Protein AF-0000000080636256 (afdb_homodimer)

Radius of gyration: 32.27 Å; Cα contacts (8 Å, |Δi|>4): 2102; chains: 2; bounding box: 51×100×64 Å

Solvent-accessible surface area (backbone atoms only — not comparable to full-atom values): 34867 Å² total; per-residue (Å²): 109,47,42,57,82,60,62,64,31,60,76,83,43,50,61,28,22,35,32,43,35,50,64,22,36,46,63,48,63,67,38,37,31,39,35,39,32,21,59,38,77,46,31,34,27,52,49,43,32,36,43,41,37,34,42,74,56,47,24,46,37,32,40,36,34,34,69,84,24,44,86,86,30,59,36,57,58,38,58,57,27,24,55,68,52,60,39,48,30,39,37,40,35,17,67,52,29,75,34,40,38,65,61,20,65,76,54,54,43,75,46,97,90,41,76,25,47,29,66,65,54,32,38,21,68,52,69,34,57,13,14,32,37,41,24,49,53,49,43,56,68,55,44,63,50,38,42,53,64,65,51,66,59,44,30,52,53,36,50,53,54,37,55,63,54,41,74,16,40,32,39,40,38,31,31,87,76,55,21,43,32,35,31,28,29,56,91,42,71,57,43,76,31,33,42,71,19,63,44,57,43,31,54,44,42,60,46,35,21,30,31,32,33,41,44,38,85,49,43,27,40,38,28,43,25,34,53,34,40,31,43,40,76,82,57,62,39,72,42,90,42,47,29,36,35,33,31,54,61,15,26,59,77,46,66,41,51,88,28,71,50,21,58,48,42,49,49,28,37,47,47,28,22,50,48,26,43,49,32,27,74,71,63,76,33,60,89,76,44,16,62,51,16,23,57,17,19,34,18,54,9,32,43,33,36,13,56,18,82,59,37,52,83,74,70,41,69,63,41,34,55,14,14,46,30,28,31,29,40,22,36,5,27,34,84,80,66,82,38,54,30,83,35,67,33,46,29,22,29,57,31,28,26,34,32,36,22,44,88,90,44,76,43,66,48,23,54,62,29,39,76,48,131,109,47,41,57,82,60,60,64,32,60,77,80,42,49,61,28,22,35,32,42,38,50,64,22,37,46,63,49,62,66,37,38,31,40,35,39,32,21,60,38,78,46,32,34,27,52,50,42,32,37,42,42,36,33,42,73,55,46,23,48,36,34,41,36,34,33,69,84,23,44,87,85,32,61,36,56,59,38,58,57,27,25,54,69,52,60,40,46,29,39,37,40,35,18,69,53,30,76,34,41,39,65,61,19,67,76,55,53,42,73,45,96,89,42,76,24,48,29,66,66,54,30,40,21,68,52,67,34,58,15,14,33,38,42,24,49,54,51,43,58,69,56,44,62,51,36,43,54,62,65,52,68,60,44,29,51,53,37,51,54,52,37,58,62,52,42,76,15,40,33,38,40,38,33,30,88,77,56,21,45,34,35,32,29,30,55,91,40,74,56,44,77,31,34,44,71,17,62,44,58,43,30,54,44,43,58,46,34,20,30,30,32,34,42,42,37,86,49,42,26,40,38,28,43,26,34,54,36,42,32,44,40,77,85,58,61,39,71,41,90,42,48,28,35,35,32,30,53,61,15,25,58,77,47,67,41,51,88,28,70,50,22,58,48,41,50,49,27,37,49,48,26,22,52,48,26,43,49,33,27,74,72,62,75,33,59,90,76,43,15,62,52,17,22,58,18,19,33,18,55,10,32,42,31,36,14,54,19,82,60,36,51,82,75,72,42,68,64,40,36,54,15,14,45,30,27,32,30,40,22,36,5,27,35,83,80,66,83,38,55,32,82,35,67,32,46,30,21,30,57,31,29,27,35,30,35,24,43,89,91,44,76,43,67,50,23,54,62,28,37,72,47,129

Nearest PDB structures (foldseek):
  7cup-assembly1_F  TM=7.699E-01  e=9.651E-21  Pseudomonas putida KT2440
  3jvd-assembly1_B  TM=5.764E-01  e=3.233E-03  Corynebacterium glutamicum
  4n03-assembly1_A  TM=6.615E-01  e=2.156E-02  Thermomonospora curvata DSM 43183
  4jb2-assembly1_A  TM=5.761E-01  e=9.235E-02  Rhodopseudomonas palustris CGA009
  7jfn-assembly1_A  TM=5.272E-01  e=1.632E-01  Brucella ovis ATCC 25840

Sequence (746 aa):
MRFLAMGIHDERLVRPARAVVQESLGVKAGERVLIVTNPGAEIFRIACAVYDAAAELGARPVLVVQPRKTSLDYAEDAVIEALASEPEVFCSLSEEKLGKDRRGLSRPYVWEGKEYDHIHGFLREGKKVMRSFWSPSLTLDTFLRTVDIDYETLASVCRKVKARLEGAVEVHVTSPSGTDLRFSVEGRTPFLDDGLFREPGEGGNLPAGEVFVSPVVGSAEGVVSFDGSIALADGIAIPSTPVRVTFEEGYVVSVEGEDEAAELLSASLEAGKKQALDFEQEGLLPRGQGQVYARNARHLGEFGIGLNEKARIVGNMLEDEKVYGTCHFAIGSNYDEDAKALIHLDALVKNPTIRVRRDSSWEVLMEEGTLVGMRFLAMGIHDERLVRPARAVVQESLGVKAGERVLIVTNPGAEIFRIACAVYDAAAELGARPVLVVQPRKTSLDYAEDAVIEALASEPEVFCSLSEEKLGKDRRGLSRPYVWEGKEYDHIHGFLREGKKVMRSFWSPSLTLDTFLRTVDIDYETLASVCRKVKARLEGAVEVHVTSPSGTDLRFSVEGRTPFLDDGLFREPGEGGNLPAGEVFVSPVVGSAEGVVSFDGSIALADGIAIPSTPVRVTFEEGYVVSVEGEDEAAELLSASLEAGKKQALDFEQEGLLPRGQGQVYARNARHLGEFGIGLNEKARIVGNMLEDEKVYGTCHFAIGSNYDEDAKALIHLDALVKNPTIRVRRDSSWEVLMEEGTLVG

Structure (mmCIF, N/CA/C/O backbone):
data_AF-0000000080636256-model_v1
#
loop_
_entity.id
_entity.type
_entity.pdbx_description
1 polymer 'Leucyl aminopeptidase'
#
loop_
_atom_site.group_PDB
_atom_site.id
_atom_site.type_symbol
_atom_site.label_atom_id
_atom_site.label_alt_id
_atom_site.label_comp_id
_atom_site.label_asym_id
_atom_site.label_entity_id
_atom_site.label_seq_id
_atom_site.pdbx_PDB_ins_code
_atom_site.Cartn_x
_atom_site.Cartn_y
_atom_site.Cartn_z
_atom_site.occupancy
_atom_site.B_iso_or_equiv
_atom_site.auth_seq_id
_atom_site.auth_comp_id
_atom_site.auth_asym_id
_atom_site.auth_atom_id
_atom_site.pdbx_PDB_model_num
ATOM 1 N N . MET A 1 1 ? 13.32 -1.689 -9.805 1 82.56 1 MET A N 1
ATOM 2 C CA . MET A 1 1 ? 13.008 -0.536 -10.648 1 82.56 1 MET A CA 1
ATOM 3 C C . MET A 1 1 ? 12.492 0.627 -9.805 1 82.56 1 MET A C 1
ATOM 5 O O . MET A 1 1 ? 12.086 0.436 -8.656 1 82.56 1 MET A O 1
ATOM 9 N N . ARG A 1 2 ? 12.781 1.853 -10.383 1 92 2 ARG A N 1
ATOM 10 C CA . ARG A 1 2 ? 12.32 3.074 -9.727 1 92 2 ARG A CA 1
ATOM 11 C C . ARG A 1 2 ? 11.164 3.703 -10.5 1 92 2 ARG A C 1
ATOM 13 O O . ARG A 1 2 ? 11.031 3.498 -11.711 1 92 2 ARG A O 1
ATOM 20 N N . PHE A 1 3 ? 10.328 4.367 -9.758 1 97.75 3 PHE A N 1
ATOM 21 C CA . PHE A 1 3 ? 9.188 5.043 -10.375 1 97.75 3 PHE A CA 1
ATOM 22 C C . PHE A 1 3 ? 9.664 6.086 -11.375 1 97.75 3 PHE A C 1
ATOM 24 O O . PHE A 1 3 ? 9 6.328 -12.391 1 97.75 3 PHE A O 1
ATOM 31 N N . LEU A 1 4 ? 10.797 6.688 -11.055 1 96.81 4 LEU A N 1
ATOM 32 C CA . LEU A 1 4 ? 11.383 7.648 -11.984 1 96.81 4 LEU A CA 1
ATOM 33 C C . LEU A 1 4 ? 11.633 7.004 -13.344 1 96.81 4 LEU A C 1
ATOM 35 O O . LEU A 1 4 ? 11.289 7.578 -14.375 1 96.81 4 LEU A O 1
ATOM 39 N N . ALA A 1 5 ? 12.234 5.832 -13.328 1 95.81 5 ALA A N 1
ATOM 40 C CA . ALA A 1 5 ? 12.57 5.109 -14.547 1 95.81 5 ALA A CA 1
ATOM 41 C C . ALA A 1 5 ? 11.305 4.691 -15.297 1 95.81 5 ALA A C 1
ATOM 43 O O . ALA A 1 5 ? 11.328 4.527 -16.516 1 95.81 5 ALA A O 1
ATOM 44 N N . MET A 1 6 ? 10.25 4.582 -14.609 1 95.31 6 MET A N 1
ATOM 45 C CA . MET A 1 6 ? 8.977 4.16 -15.195 1 95.31 6 MET A CA 1
ATOM 46 C C . MET A 1 6 ? 8.203 5.359 -15.727 1 95.31 6 MET A C 1
ATOM 48 O O . MET A 1 6 ? 7.148 5.199 -16.344 1 95.31 6 MET A O 1
ATOM 52 N N . GLY A 1 7 ? 8.688 6.543 -15.438 1 95 7 GLY A N 1
ATOM 53 C CA . GLY A 1 7 ? 8.062 7.762 -15.914 1 95 7 GLY A CA 1
ATOM 54 C C . GLY A 1 7 ? 6.867 8.188 -15.078 1 95 7 GLY A C 1
ATOM 55 O O . GLY A 1 7 ? 6.035 8.977 -15.531 1 95 7 GLY A O 1
ATOM 56 N N . ILE A 1 8 ? 6.75 7.598 -13.93 1 96 8 ILE A N 1
ATOM 57 C CA . ILE A 1 8 ? 5.621 7.93 -13.062 1 96 8 ILE A CA 1
ATOM 58 C C . ILE A 1 8 ? 5.828 9.312 -12.453 1 96 8 ILE A C 1
ATOM 60 O O . ILE A 1 8 ? 4.887 10.102 -12.359 1 96 8 ILE A O 1
ATOM 64 N N . HIS A 1 9 ? 7.016 9.594 -11.984 1 95.88 9 HIS A N 1
ATOM 65 C CA . HIS A 1 9 ? 7.406 10.961 -11.656 1 95.88 9 HIS A CA 1
ATOM 66 C C . HIS A 1 9 ? 8.617 11.398 -12.477 1 95.88 9 HIS A C 1
ATOM 68 O O . HIS A 1 9 ? 9.102 10.641 -13.32 1 95.88 9 HIS A O 1
ATOM 74 N N . ASP A 1 10 ? 9.016 12.695 -12.25 1 95.62 10 ASP A N 1
ATOM 75 C CA . ASP A 1 10 ? 10.062 13.195 -13.133 1 95.62 10 ASP A CA 1
ATOM 76 C C . ASP A 1 10 ? 11.227 13.781 -12.344 1 95.62 10 ASP A C 1
ATOM 78 O O . ASP A 1 10 ? 11.234 13.727 -11.109 1 95.62 10 ASP A O 1
ATOM 82 N N . GLU A 1 11 ? 12.227 14.211 -13.062 1 97.81 11 GLU A N 1
ATOM 83 C CA . GLU A 1 11 ? 13.516 14.609 -12.492 1 97.81 11 GLU A CA 1
ATOM 84 C C . GLU A 1 11 ? 13.359 15.797 -11.547 1 97.81 11 GLU A C 1
ATOM 86 O O . GLU A 1 11 ? 14.141 15.961 -10.617 1 97.81 11 GLU A O 1
ATOM 91 N N . ARG A 1 12 ? 12.422 16.672 -11.727 1 98.06 12 ARG A N 1
ATOM 92 C CA . ARG A 1 12 ? 12.211 17.859 -10.898 1 98.06 12 ARG A CA 1
ATOM 93 C C . ARG A 1 12 ? 11.945 17.484 -9.445 1 98.06 12 ARG A C 1
ATOM 95 O O . ARG A 1 12 ? 12.227 18.25 -8.531 1 98.06 12 ARG A O 1
ATOM 102 N N . LEU A 1 13 ? 11.461 16.219 -9.188 1 98.56 13 LEU A N 1
ATOM 103 C CA . LEU A 1 13 ? 11.031 15.805 -7.855 1 98.56 13 LEU A CA 1
ATOM 104 C C . LEU A 1 13 ? 12.164 15.117 -7.105 1 98.56 13 LEU A C 1
ATOM 106 O O . LEU A 1 13 ? 12.062 14.875 -5.902 1 98.56 13 LEU A O 1
ATOM 110 N N . VAL A 1 14 ? 13.242 14.812 -7.789 1 98.25 14 VAL A N 1
ATOM 111 C CA . VAL A 1 14 ? 14.312 14.008 -7.211 1 98.25 14 VAL A CA 1
ATOM 112 C C . VAL A 1 14 ? 14.953 14.75 -6.043 1 98.25 14 VAL A C 1
ATOM 114 O O . VAL A 1 14 ? 15.047 14.219 -4.934 1 98.25 14 VAL A O 1
ATOM 117 N N . ARG A 1 15 ? 15.328 15.969 -6.227 1 97.88 15 ARG A N 1
ATOM 118 C CA . ARG A 1 15 ? 16.031 16.719 -5.199 1 97.88 15 ARG A CA 1
ATOM 119 C C . ARG A 1 15 ? 15.125 17.031 -4.02 1 97.88 15 ARG A C 1
ATOM 121 O O . ARG A 1 15 ? 15.508 16.844 -2.861 1 97.88 15 ARG A O 1
ATOM 128 N N . PRO A 1 16 ? 13.898 17.547 -4.258 1 98.31 16 PRO A N 1
ATOM 129 C CA . PRO A 1 16 ? 13.008 17.797 -3.119 1 98.31 16 PRO A CA 1
ATOM 130 C C . PRO A 1 16 ? 12.703 16.531 -2.318 1 98.31 16 PRO A C 1
ATOM 132 O O . PRO A 1 16 ? 12.656 16.578 -1.086 1 98.31 16 PRO A O 1
ATOM 135 N N . ALA A 1 17 ? 12.484 15.43 -2.979 1 98.69 17 ALA A N 1
ATOM 136 C CA . ALA A 1 17 ? 12.211 14.18 -2.283 1 98.69 17 ALA A CA 1
ATOM 137 C C . ALA A 1 17 ? 13.406 13.742 -1.44 1 98.69 17 ALA A C 1
ATOM 139 O O . ALA A 1 17 ? 13.242 13.25 -0.322 1 98.69 17 ALA A O 1
ATOM 140 N N . ARG A 1 18 ? 14.547 13.938 -2.004 1 98.12 18 ARG A N 1
ATOM 141 C CA . ARG A 1 18 ? 15.766 13.609 -1.263 1 98.12 18 ARG A CA 1
ATOM 142 C C . ARG A 1 18 ? 15.898 14.492 -0.025 1 98.12 18 ARG A C 1
ATOM 144 O O . ARG A 1 18 ? 16.312 14.023 1.035 1 98.12 18 ARG A O 1
ATOM 151 N N . ALA A 1 19 ? 15.594 15.766 -0.184 1 98 19 ALA A N 1
ATOM 152 C CA . ALA A 1 19 ? 15.641 16.688 0.948 1 98 19 ALA A CA 1
ATOM 153 C C . ALA A 1 19 ? 14.703 16.234 2.062 1 98 19 ALA A C 1
ATOM 155 O O . ALA A 1 19 ? 15.062 16.281 3.242 1 98 19 ALA A O 1
ATOM 156 N N . VAL A 1 20 ? 13.531 15.789 1.73 1 98.12 20 VAL A N 1
ATOM 157 C CA . VAL A 1 20 ? 12.539 15.32 2.699 1 98.12 20 VAL A CA 1
ATOM 158 C C . VAL A 1 20 ? 13.078 14.094 3.436 1 98.12 20 VAL A C 1
ATOM 160 O O . VAL A 1 20 ? 13.094 14.062 4.668 1 98.12 20 VAL A O 1
ATOM 163 N N . VAL A 1 21 ? 13.578 13.133 2.68 1 98.5 21 VAL A N 1
ATOM 164 C CA . VAL A 1 21 ? 13.922 11.82 3.227 1 98.5 21 VAL A CA 1
ATOM 165 C C . VAL A 1 21 ? 15.242 11.914 3.99 1 98.5 21 VAL A C 1
ATOM 167 O O . VAL A 1 21 ? 15.367 11.359 5.086 1 98.5 21 VAL A O 1
ATOM 170 N N . GLN A 1 22 ? 16.156 12.625 3.494 1 97.62 22 GLN A N 1
ATOM 171 C CA . GLN A 1 22 ? 17.5 12.656 4.07 1 97.62 22 GLN A CA 1
ATOM 172 C C . GLN A 1 22 ? 17.641 13.773 5.105 1 97.62 22 GLN A C 1
ATOM 174 O O . GLN A 1 22 ? 18.219 13.57 6.176 1 97.62 22 GLN A O 1
ATOM 179 N N . GLU A 1 23 ? 17.156 14.914 4.773 1 97.56 23 GLU A N 1
ATOM 180 C CA . GLU A 1 23 ? 17.406 16.078 5.613 1 97.56 23 GLU A CA 1
ATOM 181 C C . GLU A 1 23 ? 16.312 16.266 6.648 1 97.56 23 GLU A C 1
ATOM 183 O O . GLU A 1 23 ? 16.594 16.453 7.836 1 97.56 23 GLU A O 1
ATOM 188 N N . SER A 1 24 ? 15.109 16.25 6.281 1 98.5 24 SER A N 1
ATOM 189 C CA . SER A 1 24 ? 14.008 16.484 7.215 1 98.5 24 SER A CA 1
ATOM 190 C C . SER A 1 24 ? 13.797 15.258 8.109 1 98.5 24 SER A C 1
ATOM 192 O O . SER A 1 24 ? 13.828 15.375 9.336 1 98.5 24 SER A O 1
ATOM 194 N N . LEU A 1 25 ? 13.711 14.07 7.461 1 98.62 25 LEU A N 1
ATOM 195 C CA . LEU A 1 25 ? 13.328 12.867 8.203 1 98.62 25 LEU A CA 1
ATOM 196 C C . LEU A 1 25 ? 14.555 12.125 8.703 1 98.62 25 LEU A C 1
ATOM 198 O O . LEU A 1 25 ? 14.453 11.281 9.594 1 98.62 25 LEU A O 1
ATOM 202 N N . GLY A 1 26 ? 15.75 12.375 8.102 1 98.62 26 GLY A N 1
ATOM 203 C CA . GLY A 1 26 ? 16.969 11.703 8.516 1 98.62 26 GLY A CA 1
ATOM 204 C C . GLY A 1 26 ? 16.891 10.195 8.367 1 98.62 26 GLY A C 1
ATOM 205 O O . GLY A 1 26 ? 17.359 9.453 9.234 1 98.62 26 GLY A O 1
ATOM 206 N N . VAL A 1 27 ? 16.344 9.75 7.328 1 98.75 27 VAL A N 1
ATOM 207 C CA . VAL A 1 27 ? 16.141 8.32 7.102 1 98.75 27 VAL A CA 1
ATOM 208 C C . VAL A 1 27 ? 17.5 7.629 6.961 1 98.75 27 VAL A C 1
ATOM 210 O O . VAL A 1 27 ? 18.406 8.156 6.312 1 98.75 27 VAL A O 1
ATOM 213 N N . LYS A 1 28 ? 17.594 6.473 7.547 1 98.38 28 LYS A N 1
ATOM 214 C CA . LYS A 1 28 ? 18.797 5.664 7.484 1 98.38 28 LYS A CA 1
ATOM 215 C C . LYS A 1 28 ? 18.562 4.367 6.715 1 98.38 28 LYS A C 1
ATOM 217 O O . LYS A 1 28 ? 17.422 3.922 6.582 1 98.38 28 LYS A O 1
ATOM 222 N N . ALA A 1 29 ? 19.703 3.805 6.223 1 98.25 29 ALA A N 1
ATOM 223 C CA . ALA A 1 29 ? 19.625 2.51 5.551 1 98.25 29 ALA A CA 1
ATOM 224 C C . ALA A 1 29 ? 18.984 1.46 6.457 1 98.25 29 ALA A C 1
ATOM 226 O O . ALA A 1 29 ? 19.281 1.413 7.656 1 98.25 29 ALA A O 1
ATOM 227 N N . GLY A 1 30 ? 18.062 0.703 5.887 1 98.19 30 GLY A N 1
ATOM 228 C CA . GLY A 1 30 ? 17.453 -0.399 6.613 1 98.19 30 GLY A CA 1
ATOM 229 C C . GLY A 1 30 ? 16.172 -0.01 7.316 1 98.19 30 GLY A C 1
ATOM 230 O O . GLY A 1 30 ? 15.391 -0.876 7.707 1 98.19 30 GLY A O 1
ATOM 231 N N . GLU A 1 31 ? 15.922 1.314 7.492 1 98.69 31 GLU A N 1
ATOM 232 C CA . GLU A 1 31 ? 14.711 1.74 8.188 1 98.69 31 GLU A CA 1
ATOM 233 C C . GLU A 1 31 ? 13.469 1.483 7.328 1 98.69 31 GLU A C 1
ATOM 235 O O . GLU A 1 31 ? 13.516 1.625 6.105 1 98.69 31 GLU A O 1
ATOM 240 N N . ARG A 1 32 ? 12.492 1.029 8.047 1 98.75 32 ARG A N 1
ATOM 241 C CA . ARG A 1 32 ? 11.195 0.869 7.406 1 98.75 32 ARG A CA 1
ATOM 242 C C . ARG A 1 32 ? 10.492 2.213 7.242 1 98.75 32 ARG A C 1
ATOM 244 O O . ARG A 1 32 ? 10.281 2.93 8.227 1 98.75 32 ARG A O 1
ATOM 251 N N . VAL A 1 33 ? 10.117 2.568 5.977 1 98.94 33 VAL A N 1
ATOM 252 C CA . VAL A 1 33 ? 9.438 3.818 5.645 1 98.94 33 VAL A CA 1
ATOM 253 C C . VAL A 1 33 ? 8.055 3.521 5.066 1 98.94 33 VAL A C 1
ATOM 255 O O . VAL A 1 33 ? 7.941 2.922 3.994 1 98.94 33 VAL A O 1
ATOM 258 N N . LEU A 1 34 ? 7.02 3.918 5.754 1 98.94 34 LEU A N 1
ATOM 259 C CA . LEU A 1 34 ? 5.652 3.736 5.277 1 98.94 34 LEU A CA 1
ATOM 260 C C . LEU A 1 34 ? 5.098 5.039 4.715 1 98.94 34 LEU A C 1
ATOM 262 O O . LEU A 1 34 ? 5.109 6.07 5.395 1 98.94 34 LEU A O 1
ATOM 266 N N . ILE A 1 35 ? 4.664 5.02 3.486 1 98.94 35 ILE A N 1
ATOM 267 C CA . ILE A 1 35 ? 4.074 6.168 2.809 1 98.94 35 ILE A CA 1
ATOM 268 C C . ILE A 1 35 ? 2.625 5.859 2.436 1 98.94 35 ILE A C 1
ATOM 270 O O . ILE A 1 35 ? 2.348 4.848 1.786 1 98.94 35 ILE A O 1
ATOM 274 N N . VAL A 1 36 ? 1.714 6.648 2.875 1 98.88 36 VAL A N 1
ATOM 275 C CA . VAL A 1 36 ? 0.312 6.48 2.506 1 98.88 36 VAL A CA 1
ATOM 276 C C . VAL A 1 36 ? -0.123 7.633 1.6 1 98.88 36 VAL A C 1
ATOM 278 O O . VAL A 1 36 ? 0.174 8.797 1.88 1 98.88 36 VAL A O 1
ATOM 281 N N . THR A 1 37 ? -0.755 7.324 0.503 1 98.75 37 THR A N 1
ATOM 282 C CA . THR A 1 37 ? -1.235 8.312 -0.456 1 98.75 37 THR A CA 1
ATOM 283 C C . THR A 1 37 ? -2.551 7.863 -1.084 1 98.75 37 THR A C 1
ATOM 285 O O . THR A 1 37 ? -3.26 7.023 -0.521 1 98.75 37 THR A O 1
ATOM 288 N N . ASN A 1 38 ? -3.027 8.516 -2.115 1 98.31 38 ASN A N 1
ATOM 289 C CA . ASN A 1 38 ? -4.195 8.18 -2.922 1 98.31 38 ASN A CA 1
ATOM 290 C C . ASN A 1 38 ? -3.963 8.477 -4.398 1 98.31 38 ASN A C 1
ATOM 292 O O . ASN A 1 38 ? -3.016 9.188 -4.75 1 98.31 38 ASN A O 1
ATOM 296 N N . PRO A 1 39 ? -4.816 7.887 -5.23 1 97.31 39 PRO A N 1
ATOM 297 C CA . PRO A 1 39 ? -4.68 8.266 -6.641 1 97.31 39 PRO A CA 1
ATOM 298 C C . PRO A 1 39 ? -4.969 9.742 -6.887 1 97.31 39 PRO A C 1
ATOM 300 O O . PRO A 1 39 ? -6.078 10.211 -6.621 1 97.31 39 PRO A O 1
ATOM 303 N N . GLY A 1 40 ? -4.031 10.445 -7.23 1 95.5 40 GLY A N 1
ATOM 304 C CA . GLY A 1 40 ? -4.062 11.852 -7.574 1 95.5 40 GLY A CA 1
ATOM 305 C C . GLY A 1 40 ? -2.867 12.297 -8.398 1 95.5 40 GLY A C 1
ATOM 306 O O . GLY A 1 40 ? -1.73 11.93 -8.094 1 95.5 40 GLY A O 1
ATOM 307 N N . ALA A 1 41 ? -3.096 13 -9.406 1 93.5 41 ALA A N 1
ATOM 308 C CA . ALA A 1 41 ? -2.094 13.305 -10.43 1 93.5 41 ALA A CA 1
ATOM 309 C C . ALA A 1 41 ? -0.827 13.875 -9.797 1 93.5 41 ALA A C 1
ATOM 311 O O . ALA A 1 41 ? 0.285 13.523 -10.195 1 93.5 41 ALA A O 1
ATOM 312 N N . GLU A 1 42 ? -0.994 14.773 -8.812 1 96.81 42 GLU A N 1
ATOM 313 C CA . GLU A 1 42 ? 0.167 15.438 -8.227 1 96.81 42 GLU A CA 1
ATOM 314 C C . GLU A 1 42 ? 0.671 14.68 -7 1 96.81 42 GLU A C 1
ATOM 316 O O . GLU A 1 42 ? 1.843 14.297 -6.934 1 96.81 42 GLU A O 1
ATOM 321 N N . ILE A 1 43 ? -0.285 14.375 -6.125 1 98.06 43 ILE A N 1
ATOM 322 C CA . ILE A 1 43 ? 0.118 13.836 -4.828 1 98.06 43 ILE A CA 1
ATOM 323 C C . ILE A 1 43 ? 0.745 12.453 -5.016 1 98.06 43 ILE A C 1
ATOM 325 O O . ILE A 1 43 ? 1.688 12.094 -4.309 1 98.06 43 ILE A O 1
ATOM 329 N N . PHE A 1 44 ? 0.222 11.695 -5.953 1 98.31 44 PHE A N 1
ATOM 330 C CA . PHE A 1 44 ? 0.744 10.359 -6.199 1 98.31 44 PHE A CA 1
ATOM 331 C C . PHE A 1 44 ? 2.172 10.422 -6.727 1 98.31 44 PHE A C 1
ATOM 333 O O . PHE A 1 44 ? 3.023 9.625 -6.328 1 98.31 44 PHE A O 1
ATOM 340 N N . ARG A 1 45 ? 2.469 11.336 -7.598 1 98.12 45 ARG A N 1
ATOM 341 C CA . ARG A 1 45 ? 3.811 11.508 -8.148 1 98.12 45 ARG A CA 1
ATOM 342 C C . ARG A 1 45 ? 4.801 11.898 -7.055 1 98.12 45 ARG A C 1
ATOM 344 O O . ARG A 1 45 ? 5.938 11.414 -7.043 1 98.12 45 ARG A O 1
ATOM 351 N N . ILE A 1 46 ? 4.359 12.758 -6.164 1 98.75 46 ILE A N 1
ATOM 352 C CA . ILE A 1 46 ? 5.199 13.18 -5.047 1 98.75 46 ILE A CA 1
ATOM 353 C C . ILE A 1 46 ? 5.508 11.977 -4.152 1 98.75 46 ILE A C 1
ATOM 355 O O . ILE A 1 46 ? 6.656 11.758 -3.766 1 98.75 46 ILE A O 1
ATOM 359 N N . ALA A 1 47 ? 4.473 11.211 -3.844 1 98.81 47 ALA A N 1
ATOM 360 C CA . ALA A 1 47 ? 4.637 10.039 -2.994 1 98.81 47 ALA A CA 1
ATOM 361 C C . ALA A 1 47 ? 5.625 9.047 -3.609 1 98.81 47 ALA A C 1
ATOM 363 O O . ALA A 1 47 ? 6.469 8.484 -2.908 1 98.81 47 ALA A O 1
ATOM 364 N N . CYS A 1 48 ? 5.539 8.844 -4.926 1 98.75 48 CYS A N 1
ATOM 365 C CA . CYS A 1 48 ? 6.434 7.934 -5.629 1 98.75 48 CYS A CA 1
ATOM 366 C C . CYS A 1 48 ? 7.867 8.445 -5.598 1 98.75 48 CYS A C 1
ATOM 368 O O . CYS A 1 48 ? 8.812 7.652 -5.504 1 98.75 48 CYS A O 1
ATOM 370 N N . ALA A 1 49 ? 8.023 9.742 -5.707 1 98.88 49 ALA A N 1
ATOM 371 C CA . ALA A 1 49 ? 9.359 10.32 -5.621 1 98.88 49 ALA A CA 1
ATOM 372 C C . ALA A 1 49 ? 9.961 10.109 -4.234 1 98.88 49 ALA A C 1
ATOM 374 O O . ALA A 1 49 ? 11.156 9.828 -4.102 1 98.88 49 ALA A O 1
ATOM 375 N N . VAL A 1 50 ? 9.141 10.297 -3.197 1 98.88 50 VAL A N 1
ATOM 376 C CA . VAL A 1 50 ? 9.586 10.078 -1.829 1 98.88 50 VAL A CA 1
ATOM 377 C C . VAL A 1 50 ? 9.961 8.609 -1.64 1 98.88 50 VAL A C 1
ATOM 379 O O . VAL A 1 50 ? 10.969 8.289 -1.005 1 98.88 50 VAL A O 1
ATOM 382 N N . TYR A 1 51 ? 9.164 7.695 -2.213 1 98.88 51 TYR A N 1
ATOM 383 C CA . TYR A 1 51 ? 9.469 6.27 -2.207 1 98.88 51 TYR A CA 1
ATOM 384 C C . TYR A 1 51 ? 10.844 6.008 -2.812 1 98.88 51 TYR A C 1
ATOM 386 O O . TYR A 1 51 ? 11.664 5.305 -2.223 1 98.88 51 TYR A O 1
ATOM 394 N N . ASP A 1 52 ? 11.062 6.57 -4.016 1 98.81 52 ASP A N 1
ATOM 395 C CA . ASP A 1 52 ? 12.32 6.367 -4.73 1 98.81 52 ASP A CA 1
ATOM 396 C C . ASP A 1 52 ? 13.5 6.898 -3.922 1 98.81 52 ASP A C 1
ATOM 398 O O . ASP A 1 52 ? 14.555 6.266 -3.865 1 98.81 52 ASP A O 1
ATOM 402 N N . ALA A 1 53 ? 13.328 8.055 -3.295 1 98.75 53 ALA A N 1
ATOM 403 C CA . ALA A 1 53 ? 14.398 8.656 -2.506 1 98.75 53 ALA A CA 1
ATOM 404 C C . ALA A 1 53 ? 14.773 7.766 -1.321 1 98.75 53 ALA A C 1
ATOM 406 O O . ALA A 1 53 ? 15.953 7.582 -1.019 1 98.75 53 ALA A O 1
ATOM 407 N N . ALA A 1 54 ? 13.766 7.254 -0.603 1 98.81 54 ALA A N 1
ATOM 408 C CA . ALA A 1 54 ? 14.016 6.348 0.516 1 98.81 54 ALA A CA 1
ATOM 409 C C . ALA A 1 54 ? 14.75 5.09 0.052 1 98.81 54 ALA A C 1
ATOM 411 O O . ALA A 1 54 ? 15.695 4.641 0.702 1 98.81 54 ALA A O 1
ATOM 412 N N . ALA A 1 55 ? 14.305 4.531 -1.064 1 98.44 55 ALA A N 1
ATOM 413 C CA . ALA A 1 55 ? 14.922 3.326 -1.611 1 98.44 55 ALA A CA 1
ATOM 414 C C . ALA A 1 55 ? 16.391 3.58 -1.972 1 98.44 55 ALA A C 1
ATOM 416 O O . ALA A 1 55 ? 17.234 2.719 -1.756 1 98.44 55 ALA A O 1
ATOM 417 N N . GLU A 1 56 ? 16.641 4.711 -2.557 1 97.56 56 GLU A N 1
ATOM 418 C CA . GLU A 1 56 ? 17.984 5.074 -2.965 1 97.56 56 GLU A CA 1
ATOM 419 C C . GLU A 1 56 ? 18.938 5.145 -1.766 1 97.56 56 GLU A C 1
ATOM 421 O O . GLU A 1 56 ? 20.125 4.852 -1.887 1 97.56 56 GLU A O 1
ATOM 426 N N . LEU A 1 57 ? 18.391 5.461 -0.619 1 97.25 57 LEU A N 1
ATOM 427 C CA . LEU A 1 57 ? 19.172 5.566 0.604 1 97.25 57 LEU A CA 1
ATOM 428 C C . LEU A 1 57 ? 19.375 4.195 1.246 1 97.25 57 LEU A C 1
ATOM 430 O O . LEU A 1 57 ? 20.078 4.07 2.248 1 97.25 57 LEU A O 1
ATOM 434 N N . GLY A 1 58 ? 18.781 3.209 0.682 1 97.56 58 GLY A N 1
ATOM 435 C CA . GLY A 1 58 ? 18.922 1.861 1.212 1 97.56 58 GLY A CA 1
ATOM 436 C C . GLY A 1 58 ? 17.859 1.523 2.254 1 97.56 58 GLY A C 1
ATOM 437 O O . GLY A 1 58 ? 17.953 0.492 2.924 1 97.56 58 GLY A O 1
ATOM 438 N N . ALA A 1 59 ? 16.875 2.432 2.398 1 98.5 59 ALA A N 1
ATOM 439 C CA . ALA A 1 59 ? 15.758 2.131 3.301 1 98.5 59 ALA A CA 1
ATOM 440 C C . ALA A 1 59 ? 14.797 1.125 2.674 1 98.5 59 ALA A C 1
ATOM 442 O O . ALA A 1 59 ? 15.062 0.603 1.587 1 98.5 59 ALA A O 1
ATOM 443 N N . ARG A 1 60 ? 13.758 0.741 3.412 1 98.19 60 ARG A N 1
ATOM 444 C CA . ARG A 1 60 ? 12.75 -0.232 2.994 1 98.19 60 ARG A CA 1
ATOM 445 C C . ARG A 1 60 ? 11.375 0.414 2.895 1 98.19 60 ARG A C 1
ATOM 447 O O . ARG A 1 60 ? 10.531 0.235 3.779 1 98.19 60 ARG A O 1
ATOM 454 N N . PRO A 1 61 ? 11.156 1.102 1.784 1 98.81 61 PRO A N 1
ATOM 455 C CA . PRO A 1 61 ? 9.883 1.823 1.668 1 98.81 61 PRO A CA 1
ATOM 456 C C . PRO A 1 61 ? 8.727 0.915 1.269 1 98.81 61 PRO A C 1
ATOM 458 O O . PRO A 1 61 ? 8.914 -0.033 0.501 1 98.81 61 PRO A O 1
ATOM 461 N N . VAL A 1 62 ? 7.57 1.168 1.781 1 98.94 62 VAL A N 1
ATOM 462 C CA . VAL A 1 62 ? 6.285 0.611 1.368 1 98.94 62 VAL A CA 1
ATOM 463 C C . VAL A 1 62 ? 5.301 1.741 1.078 1 98.94 62 VAL A C 1
ATOM 465 O O . VAL A 1 62 ? 5.145 2.658 1.888 1 98.94 62 VAL A O 1
ATOM 468 N N . LEU A 1 63 ? 4.754 1.764 -0.099 1 98.88 63 LEU A N 1
ATOM 469 C CA . LEU A 1 63 ? 3.744 2.732 -0.512 1 98.88 63 LEU A CA 1
ATOM 470 C C . LEU A 1 63 ? 2.35 2.117 -0.463 1 98.88 63 LEU A C 1
ATOM 472 O O . LEU A 1 63 ? 2.107 1.067 -1.064 1 98.88 63 LEU A O 1
ATOM 476 N N . VAL A 1 64 ? 1.47 2.717 0.298 1 98.94 64 VAL A N 1
ATOM 477 C CA . VAL A 1 64 ? 0.083 2.27 0.383 1 98.94 64 VAL A CA 1
ATOM 478 C C . VAL A 1 64 ? -0.833 3.309 -0.261 1 98.94 64 VAL A C 1
ATOM 480 O O . VAL A 1 64 ? -0.838 4.473 0.138 1 98.94 64 VAL A O 1
ATOM 483 N N . VAL A 1 65 ? -1.606 2.891 -1.232 1 98.88 65 VAL A N 1
ATOM 484 C CA . VAL A 1 65 ? -2.527 3.758 -1.962 1 98.88 65 VAL A CA 1
ATOM 485 C C . VAL A 1 65 ? -3.967 3.395 -1.609 1 98.88 65 VAL A C 1
ATOM 487 O O . VAL A 1 65 ? -4.41 2.271 -1.857 1 98.88 65 VAL A O 1
ATOM 490 N N . GLN A 1 66 ? -4.688 4.273 -1.001 1 98.75 66 GLN A N 1
ATOM 491 C CA . GLN A 1 66 ? -6.105 4.109 -0.702 1 98.75 66 GLN A CA 1
ATOM 492 C C . GLN A 1 66 ? -6.949 5.145 -1.439 1 98.75 66 GLN A C 1
ATOM 494 O O . GLN A 1 66 ? -6.418 6.141 -1.942 1 98.75 66 GLN A O 1
ATOM 499 N N . PRO A 1 67 ? -8.289 4.934 -1.533 1 97.94 67 PRO A N 1
ATOM 500 C CA . PRO A 1 67 ? -9.133 5.984 -2.104 1 97.94 67 PRO A CA 1
ATOM 501 C C . PRO A 1 67 ? -9.023 7.305 -1.349 1 97.94 67 PRO A C 1
ATOM 503 O O . PRO A 1 67 ? -8.664 7.32 -0.168 1 97.94 67 PRO A O 1
ATOM 506 N N . ARG A 1 68 ? -9.266 8.359 -2.07 1 96.88 68 ARG A N 1
ATOM 507 C CA . ARG A 1 68 ? -9.258 9.68 -1.449 1 96.88 68 ARG A CA 1
ATOM 508 C C . ARG A 1 68 ? -10.172 9.719 -0.226 1 96.88 68 ARG A C 1
ATOM 510 O O . ARG A 1 68 ? -11.305 9.227 -0.275 1 96.88 68 ARG A O 1
ATOM 517 N N . LYS A 1 69 ? -9.648 10.25 0.875 1 96.69 69 LYS A N 1
ATOM 518 C CA . LYS A 1 69 ? -10.406 10.352 2.121 1 96.69 69 LYS A CA 1
ATOM 519 C C . LYS A 1 69 ? -10.547 11.805 2.555 1 96.69 69 LYS A C 1
ATOM 521 O O . LYS A 1 69 ? -9.609 12.602 2.41 1 96.69 69 LYS A O 1
ATOM 526 N N . THR A 1 70 ? -11.68 12.125 3.096 1 91.88 70 THR A N 1
ATOM 527 C CA . THR A 1 70 ? -11.906 13.406 3.766 1 91.88 70 THR A CA 1
ATOM 528 C C . THR A 1 70 ? -11.758 13.25 5.277 1 91.88 70 THR A C 1
ATOM 530 O O . THR A 1 70 ? -11.422 12.172 5.77 1 91.88 70 THR A O 1
ATOM 533 N N . SER A 1 71 ? -12.031 14.336 6.016 1 84.75 71 SER A N 1
ATOM 534 C CA . SER A 1 71 ? -11.953 14.336 7.473 1 84.75 71 SER A CA 1
ATOM 535 C C . SER A 1 71 ? -13.078 13.508 8.086 1 84.75 71 SER A C 1
ATOM 537 O O . SER A 1 71 ? -13.016 13.125 9.25 1 84.75 71 SER A O 1
ATOM 539 N N . LEU A 1 72 ? -14.062 13.242 7.277 1 86.88 72 LEU A N 1
ATOM 540 C CA . LEU A 1 72 ? -15.227 12.508 7.77 1 86.88 72 LEU A CA 1
ATOM 541 C C . LEU A 1 72 ? -15.102 11.023 7.469 1 86.88 72 LEU A C 1
ATOM 543 O O . LEU A 1 72 ? -15.867 10.211 7.988 1 86.88 72 LEU A O 1
ATOM 547 N N . ASP A 1 73 ? -14.133 10.664 6.641 1 94.19 73 ASP A N 1
ATOM 548 C CA . ASP A 1 73 ? -13.992 9.273 6.215 1 94.19 73 ASP A CA 1
ATOM 549 C C . ASP A 1 73 ? -13.047 8.516 7.145 1 94.19 73 ASP A C 1
ATOM 551 O O . ASP A 1 73 ? -12.234 9.117 7.848 1 94.19 73 ASP A O 1
ATOM 555 N N . TYR A 1 74 ? -13.227 7.297 7.133 1 96.19 74 TYR A N 1
ATOM 556 C CA . TYR A 1 74 ? -12.273 6.41 7.785 1 96.19 74 TYR A CA 1
ATOM 557 C C . TYR A 1 74 ? -11.18 5.973 6.812 1 96.19 74 TYR A C 1
ATOM 559 O O . TYR A 1 74 ? -11.461 5.703 5.641 1 96.19 74 TYR A O 1
ATOM 567 N N . ALA A 1 75 ? -9.93 5.938 7.332 1 98.31 75 ALA A N 1
ATOM 568 C CA . ALA A 1 75 ? -8.898 5.254 6.562 1 98.31 75 ALA A CA 1
ATOM 569 C C . ALA A 1 75 ? -9.25 3.787 6.34 1 98.31 75 ALA A C 1
ATOM 571 O O . ALA A 1 75 ? -9.961 3.186 7.152 1 98.31 75 ALA A O 1
ATOM 572 N N . GLU A 1 76 ? -8.859 3.23 5.246 1 98.56 76 GLU A N 1
ATOM 573 C CA . GLU A 1 76 ? -9.086 1.806 5.023 1 98.56 76 GLU A CA 1
ATOM 574 C C . GLU A 1 76 ? -8.398 0.964 6.098 1 98.56 76 GLU A C 1
ATOM 576 O O . GLU A 1 76 ? -7.305 1.302 6.551 1 98.56 76 GLU A O 1
ATOM 581 N N . ASP A 1 77 ? -8.945 -0.139 6.461 1 98.12 77 ASP A N 1
ATOM 582 C CA . ASP A 1 77 ? -8.43 -1.009 7.512 1 98.12 77 ASP A CA 1
ATOM 583 C C . ASP A 1 77 ? -6.996 -1.448 7.211 1 98.12 77 ASP A C 1
ATOM 585 O O . ASP A 1 77 ? -6.176 -1.575 8.125 1 98.12 77 ASP A O 1
ATOM 589 N N . ALA A 1 78 ? -6.715 -1.719 5.961 1 98.69 78 ALA A N 1
ATOM 590 C CA . ALA A 1 78 ? -5.371 -2.146 5.574 1 98.69 78 ALA A CA 1
ATOM 591 C C . ALA A 1 78 ? -4.336 -1.076 5.906 1 98.69 78 ALA A C 1
ATOM 593 O O . ALA A 1 78 ? -3.197 -1.393 6.254 1 98.69 78 ALA A O 1
ATOM 594 N N . VAL A 1 79 ? -4.707 0.231 5.805 1 98.88 79 VAL A N 1
ATOM 595 C CA . VAL A 1 79 ? -3.818 1.343 6.133 1 98.88 79 VAL A CA 1
ATOM 596 C C . VAL A 1 79 ? -3.527 1.35 7.633 1 98.88 79 VAL A C 1
ATOM 598 O O . VAL A 1 79 ? -2.375 1.485 8.047 1 98.88 79 VAL A O 1
ATOM 601 N N . ILE A 1 80 ? -4.605 1.185 8.414 1 98.75 80 ILE A N 1
ATOM 602 C CA . ILE A 1 80 ? -4.473 1.172 9.867 1 98.75 80 ILE A CA 1
ATOM 603 C C . ILE A 1 80 ? -3.578 0.01 10.297 1 98.75 80 ILE A C 1
ATOM 605 O O . ILE A 1 80 ? -2.693 0.177 11.141 1 98.75 80 ILE A O 1
ATOM 609 N N . GLU A 1 81 ? -3.77 -1.163 9.672 1 98.69 81 GLU A N 1
ATOM 610 C CA . GLU A 1 81 ? -2.949 -2.328 9.992 1 98.69 81 GLU A CA 1
ATOM 611 C C . GLU A 1 81 ? -1.505 -2.127 9.547 1 98.69 81 GLU A C 1
ATOM 613 O O . GLU A 1 81 ? -0.572 -2.551 10.227 1 98.69 81 GLU A O 1
ATOM 618 N N . ALA A 1 82 ? -1.302 -1.562 8.383 1 98.81 82 ALA A N 1
ATOM 619 C CA . ALA A 1 82 ? 0.063 -1.274 7.949 1 98.81 82 ALA A CA 1
ATOM 620 C C . ALA A 1 82 ? 0.788 -0.395 8.961 1 98.81 82 ALA A C 1
ATOM 622 O O . ALA A 1 82 ? 1.965 -0.619 9.258 1 98.81 82 ALA A O 1
ATOM 623 N N . LEU A 1 83 ? 0.085 0.615 9.492 1 98.75 83 LEU A N 1
ATOM 624 C CA . LEU A 1 83 ? 0.656 1.468 10.531 1 98.75 83 LEU A CA 1
ATOM 625 C C . LEU A 1 83 ? 0.986 0.658 11.781 1 98.75 83 LEU A C 1
ATOM 627 O O . LEU A 1 83 ? 1.984 0.926 12.453 1 98.75 83 LEU A O 1
ATOM 631 N N . ALA A 1 84 ? 0.193 -0.317 12.039 1 98.25 84 ALA A N 1
ATOM 632 C CA . ALA A 1 84 ? 0.374 -1.137 13.234 1 98.25 84 ALA A CA 1
ATOM 633 C C . ALA A 1 84 ? 1.672 -1.937 13.156 1 98.25 84 ALA A C 1
ATOM 635 O O . ALA A 1 84 ? 2.135 -2.477 14.164 1 98.25 84 ALA A O 1
ATOM 636 N N . SER A 1 85 ? 2.307 -1.994 11.984 1 98.31 85 SER A N 1
ATOM 637 C CA . SER A 1 85 ? 3.613 -2.633 11.859 1 98.31 85 SER A CA 1
ATOM 638 C C . SER A 1 85 ? 4.707 -1.786 12.5 1 98.31 85 SER A C 1
ATOM 640 O O . SER A 1 85 ? 5.863 -2.209 12.578 1 98.31 85 SER A O 1
ATOM 642 N N . GLU A 1 86 ? 4.441 -0.529 12.938 1 98.44 86 GLU A N 1
ATOM 643 C CA . GLU A 1 86 ? 5.305 0.384 13.68 1 98.44 86 GLU A CA 1
ATOM 644 C C . GLU A 1 86 ? 6.547 0.747 12.867 1 98.44 86 GLU A C 1
ATOM 646 O O . GLU A 1 86 ? 7.672 0.615 13.359 1 98.44 86 GLU A O 1
ATOM 651 N N . PRO A 1 87 ? 6.359 1.264 11.625 1 98.81 87 PRO A N 1
ATOM 652 C CA . PRO A 1 87 ? 7.527 1.723 10.875 1 98.81 87 PRO A CA 1
ATOM 653 C C . PRO A 1 87 ? 8.305 2.816 11.602 1 98.81 87 PRO A C 1
ATOM 655 O O . PRO A 1 87 ? 7.734 3.561 12.398 1 98.81 87 PRO A O 1
ATOM 658 N N . GLU A 1 88 ? 9.594 2.963 11.336 1 98.81 88 GLU A N 1
ATOM 659 C CA . GLU A 1 88 ? 10.398 4.023 11.93 1 98.81 88 GLU A CA 1
ATOM 660 C C . GLU A 1 88 ? 10.023 5.391 11.367 1 98.81 88 GLU A C 1
ATOM 662 O O . GLU A 1 88 ? 10.148 6.41 12.047 1 98.81 88 GLU A O 1
ATOM 667 N N . VAL A 1 89 ? 9.578 5.387 10.125 1 98.94 89 VAL A N 1
ATOM 668 C CA . VAL A 1 89 ? 9.234 6.633 9.453 1 98.94 89 VAL A CA 1
ATOM 669 C C . VAL A 1 89 ? 7.855 6.5 8.805 1 98.94 89 VAL A C 1
ATOM 671 O O . VAL A 1 89 ? 7.543 5.473 8.195 1 98.94 89 VAL A O 1
ATOM 674 N N . PHE A 1 90 ? 7.062 7.516 8.984 1 98.88 90 PHE A N 1
ATOM 675 C CA . PHE A 1 90 ? 5.738 7.539 8.367 1 98.88 90 PHE A CA 1
ATOM 676 C C . PHE A 1 90 ? 5.508 8.852 7.629 1 98.88 90 PHE A C 1
ATOM 678 O O . PHE A 1 90 ? 5.77 9.93 8.164 1 98.88 90 PHE A O 1
ATOM 685 N N . CYS A 1 91 ? 5.008 8.758 6.367 1 98.88 91 CYS A N 1
ATOM 686 C CA . CYS A 1 91 ? 4.633 9.906 5.555 1 98.88 91 CYS A CA 1
ATOM 687 C C . CYS A 1 91 ? 3.18 9.812 5.109 1 98.88 91 CYS A C 1
ATOM 689 O O . CYS A 1 91 ? 2.793 8.852 4.441 1 98.88 91 CYS A O 1
ATOM 691 N N . SER A 1 92 ? 2.424 10.734 5.469 1 98.62 92 SER A N 1
ATOM 692 C CA . SER A 1 92 ? 1.059 10.844 4.961 1 98.62 92 SER A CA 1
ATOM 693 C C . SER A 1 92 ? 0.961 11.891 3.861 1 98.62 92 SER A C 1
ATOM 695 O O . SER A 1 92 ? 1.026 13.094 4.137 1 98.62 92 SER A O 1
ATOM 697 N N . LEU A 1 93 ? 0.849 11.477 2.617 1 98.44 93 LEU A N 1
ATOM 698 C CA . LEU A 1 93 ? 0.772 12.312 1.426 1 98.44 93 LEU A CA 1
ATOM 699 C C . LEU A 1 93 ? -0.563 12.125 0.714 1 98.44 93 LEU A C 1
ATOM 701 O O . LEU A 1 93 ? -0.63 11.469 -0.327 1 98.44 93 LEU A O 1
ATOM 705 N N . SER A 1 94 ? -1.56 12.719 1.272 1 96.81 94 SER A N 1
ATOM 706 C CA . SER A 1 94 ? -2.926 12.578 0.78 1 96.81 94 SER A CA 1
ATOM 707 C C . SER A 1 94 ? -3.424 13.875 0.152 1 96.81 94 SER A C 1
ATOM 709 O O . SER A 1 94 ? -3.117 14.969 0.639 1 96.81 94 SER A O 1
ATOM 711 N N . GLU A 1 95 ? -4.246 13.758 -0.825 1 95.69 95 GLU A N 1
ATOM 712 C CA . GLU A 1 95 ? -4.836 14.93 -1.461 1 95.69 95 GLU A CA 1
ATOM 713 C C . GLU A 1 95 ? -5.684 15.727 -0.473 1 95.69 95 GLU A C 1
ATOM 715 O O . GLU A 1 95 ? -5.805 16.953 -0.595 1 95.69 95 GLU A O 1
ATOM 720 N N . GLU A 1 96 ? -6.27 15.023 0.487 1 93.88 96 GLU A N 1
ATOM 721 C CA . GLU A 1 96 ? -7.078 15.711 1.49 1 93.88 96 GLU A CA 1
ATOM 722 C C . GLU A 1 96 ? -6.707 15.266 2.9 1 93.88 96 GLU A C 1
ATOM 724 O O . GLU A 1 96 ? -5.898 15.906 3.57 1 93.88 96 GLU A O 1
ATOM 729 N N . LYS A 1 97 ? -7.16 14.023 3.275 1 94.88 97 LYS A N 1
ATOM 730 C CA . LYS A 1 97 ? -6.836 13.531 4.609 1 94.88 97 LYS A CA 1
ATOM 731 C C . LYS A 1 97 ? -6.461 12.055 4.574 1 94.88 97 LYS A C 1
ATOM 733 O O . LYS A 1 97 ? -6.758 11.352 3.602 1 94.88 97 LYS A O 1
ATOM 738 N N . LEU A 1 98 ? -5.797 11.609 5.609 1 97.25 98 LEU A N 1
ATOM 739 C CA . LEU A 1 98 ? -5.504 10.188 5.789 1 97.25 98 LEU A CA 1
ATOM 740 C C . LEU A 1 98 ? -6.777 9.398 6.066 1 97.25 98 LEU A C 1
ATOM 742 O O . LEU A 1 98 ? -6.934 8.273 5.582 1 97.25 98 LEU A O 1
ATOM 746 N N . GLY A 1 99 ? -7.672 9.945 6.742 1 95.44 99 GLY A N 1
ATOM 747 C CA . GLY A 1 99 ? -8.875 9.305 7.258 1 95.44 99 GLY A CA 1
ATOM 748 C C . GLY A 1 99 ? -8.781 8.977 8.742 1 95.44 99 GLY A C 1
ATOM 749 O O . GLY A 1 99 ? -7.688 8.836 9.289 1 95.44 99 GLY A O 1
ATOM 750 N N . LYS A 1 100 ? -9.906 8.891 9.367 1 94.56 100 LYS A N 1
ATOM 751 C CA . LYS A 1 100 ? -9.992 8.578 10.789 1 94.56 100 LYS A CA 1
ATOM 752 C C . LYS A 1 100 ? -9.695 7.102 11.039 1 94.56 100 LYS A C 1
ATOM 754 O O . LYS A 1 100 ? -9.727 6.289 10.117 1 94.56 100 LYS A O 1
ATOM 759 N N . ASP A 1 101 ? -9.312 6.789 12.211 1 96.81 101 ASP A N 1
ATOM 760 C CA . ASP A 1 101 ? -9.094 5.422 12.672 1 96.81 101 ASP A CA 1
ATOM 761 C C . ASP A 1 101 ? -10.344 4.855 13.344 1 96.81 101 ASP A C 1
ATOM 763 O O . ASP A 1 101 ? -10.586 5.113 14.523 1 96.81 101 ASP A O 1
ATOM 767 N N . ARG A 1 102 ? -11.086 4.137 12.602 1 93.5 102 ARG A N 1
ATOM 768 C CA . ARG A 1 102 ? -12.344 3.6 13.117 1 93.5 102 ARG A CA 1
ATOM 769 C C . ARG A 1 102 ? -12.117 2.84 14.414 1 93.5 102 ARG A C 1
ATOM 771 O O . ARG A 1 102 ? -12.898 2.977 15.367 1 93.5 102 ARG A O 1
ATOM 778 N N . ARG A 1 103 ? -11.125 2.012 14.445 1 93.62 103 ARG A N 1
ATOM 779 C CA . ARG A 1 103 ? -10.812 1.232 15.641 1 93.62 103 ARG A CA 1
ATOM 780 C C . ARG A 1 103 ? -10.445 2.143 16.812 1 93.62 103 ARG A C 1
ATOM 782 O O . ARG A 1 103 ? -10.93 1.957 17.922 1 93.62 103 ARG A O 1
ATOM 789 N N . GLY A 1 104 ? -9.555 3.104 16.594 1 93.06 104 GLY A N 1
ATOM 790 C CA . GLY A 1 104 ? -9.125 4.02 17.625 1 93.06 104 GLY A CA 1
ATOM 791 C C . GLY A 1 104 ? -10.258 4.84 18.219 1 93.06 104 GLY A C 1
ATOM 792 O O . GLY A 1 104 ? -10.234 5.188 19.391 1 93.06 104 GLY A O 1
ATOM 793 N N . LEU A 1 105 ? -11.234 5.156 17.375 1 89 105 LEU A N 1
ATOM 794 C CA . LEU A 1 105 ? -12.391 5.918 17.828 1 89 105 LEU A CA 1
ATOM 795 C C . LEU A 1 105 ? -13.297 5.062 18.703 1 89 105 LEU A C 1
ATOM 797 O O . LEU A 1 105 ? -13.867 5.555 19.688 1 89 105 LEU A O 1
ATOM 801 N N . SER A 1 106 ? -13.406 3.797 18.375 1 90 106 SER A N 1
ATOM 802 C CA . SER A 1 106 ? -14.266 2.883 19.109 1 90 106 SER A CA 1
ATOM 803 C C . SER A 1 106 ? -13.578 2.391 20.391 1 90 106 SER A C 1
ATOM 805 O O . SER A 1 106 ? -14.211 2.281 21.438 1 90 106 SER A O 1
ATOM 807 N N . ARG A 1 107 ? -12.297 2.057 20.266 1 94.44 107 ARG A N 1
ATOM 808 C CA . ARG A 1 107 ? -11.445 1.595 21.359 1 94.44 107 ARG A CA 1
ATOM 809 C C . ARG A 1 107 ? -10.094 2.299 21.344 1 94.44 107 ARG A C 1
ATOM 811 O O . ARG A 1 107 ? -9.109 1.748 20.859 1 94.44 107 ARG A O 1
ATOM 818 N N . PRO A 1 108 ? -10.031 3.393 22.047 1 95.25 108 PRO A N 1
ATOM 819 C CA . PRO A 1 108 ? -8.812 4.207 22 1 95.25 108 PRO A CA 1
ATOM 820 C C . PRO A 1 108 ? -7.574 3.438 22.453 1 95.25 108 PRO A C 1
ATOM 822 O O . PRO A 1 108 ? -7.656 2.582 23.328 1 95.25 108 PRO A O 1
ATOM 825 N N . TYR A 1 109 ? -6.527 3.719 21.734 1 97.06 109 TYR A N 1
ATOM 826 C CA . TYR A 1 109 ? -5.23 3.23 22.203 1 97.06 109 TYR A CA 1
ATOM 827 C C . TYR A 1 109 ? -4.824 3.914 23.5 1 97.06 109 TYR A C 1
ATOM 829 O O . TYR A 1 109 ? -5.141 5.086 23.719 1 97.06 109 TYR A O 1
ATOM 837 N N . VAL A 1 110 ? -4.133 3.17 24.391 1 96.75 110 VAL A N 1
ATOM 838 C CA . VAL A 1 110 ? -3.756 3.748 25.688 1 96.75 110 VAL A CA 1
ATOM 839 C C . VAL A 1 110 ? -2.252 3.6 25.891 1 96.75 110 VAL A C 1
ATOM 841 O O . VAL A 1 110 ? -1.686 2.531 25.656 1 96.75 110 VAL A O 1
ATOM 844 N N . TRP A 1 111 ? -1.713 4.645 26.25 1 96.75 111 TRP A N 1
ATOM 845 C CA . TRP A 1 111 ? -0.302 4.648 26.625 1 96.75 111 TRP A CA 1
ATOM 846 C C . TRP A 1 111 ? -0.055 5.566 27.812 1 96.75 111 TRP A C 1
ATOM 848 O O . TRP A 1 111 ? -0.317 6.77 27.75 1 96.75 111 TRP A O 1
ATOM 858 N N . GLU A 1 112 ? 0.428 5.02 28.906 1 96.19 112 GLU A N 1
ATOM 859 C CA . GLU A 1 112 ? 0.757 5.762 30.125 1 96.19 112 GLU A CA 1
ATOM 860 C C . GLU A 1 112 ? -0.396 6.668 30.547 1 96.19 112 GLU A C 1
ATOM 862 O O . GLU A 1 112 ? -0.197 7.859 30.797 1 96.19 112 GLU A O 1
ATOM 867 N N . GLY A 1 113 ? -1.584 6.184 30.484 1 94.81 113 GLY A N 1
ATOM 868 C CA . GLY A 1 113 ? -2.758 6.859 31.016 1 94.81 113 GLY A CA 1
ATOM 869 C C . GLY A 1 113 ? -3.393 7.816 30.016 1 94.81 113 GLY A C 1
ATOM 870 O O . GLY A 1 113 ? -4.453 8.383 30.281 1 94.81 113 GLY A O 1
ATOM 871 N N . LYS A 1 114 ? -2.795 8.047 28.953 1 94.12 114 LYS A N 1
ATOM 872 C CA . LYS A 1 114 ? -3.352 8.922 27.922 1 94.12 114 LYS A CA 1
ATOM 873 C C . LYS A 1 114 ? -4.004 8.109 26.797 1 94.12 114 LYS A C 1
ATOM 875 O O . LYS A 1 114 ? -3.477 7.078 26.391 1 94.12 114 LYS A O 1
ATOM 880 N N . GLU A 1 115 ? -5.07 8.609 26.297 1 94.62 115 GLU A N 1
ATOM 881 C CA . GLU A 1 115 ? -5.805 7.93 25.234 1 94.62 115 GLU A CA 1
ATOM 882 C C . GLU A 1 115 ? -5.535 8.578 23.891 1 94.62 115 GLU A C 1
ATOM 884 O O . GLU A 1 115 ? -5.367 9.789 23.797 1 94.62 115 GLU A O 1
ATOM 889 N N . TYR A 1 116 ? -5.543 7.727 22.891 1 95.19 116 TYR A N 1
ATOM 890 C CA . TYR A 1 116 ? -5.359 8.148 21.516 1 95.19 116 TYR A CA 1
ATOM 891 C C . TYR A 1 116 ? -6.43 7.543 20.609 1 95.19 116 TYR A C 1
ATOM 893 O O . TYR A 1 116 ? -6.621 6.324 20.594 1 95.19 116 TYR A O 1
ATOM 901 N N . ASP A 1 117 ? -7.035 8.336 19.797 1 93.62 117 ASP A N 1
ATOM 902 C CA . ASP A 1 117 ? -8.133 7.848 18.969 1 93.62 117 ASP A CA 1
ATOM 903 C C . ASP A 1 117 ? -7.648 7.504 17.562 1 93.62 117 ASP A C 1
ATOM 905 O O . ASP A 1 117 ? -8.453 7.176 16.672 1 93.62 117 ASP A O 1
ATOM 909 N N . HIS A 1 118 ? -6.391 7.633 17.391 1 96.69 118 HIS A N 1
ATOM 910 C CA . HIS A 1 118 ? -5.77 7.262 16.125 1 96.69 118 HIS A CA 1
ATOM 911 C C . HIS A 1 118 ? -4.418 6.594 16.344 1 96.69 118 HIS A C 1
ATOM 913 O O . HIS A 1 118 ? -3.621 7.055 17.172 1 96.69 118 HIS A O 1
ATOM 919 N N . ILE A 1 119 ? -4.125 5.605 15.562 1 98.25 119 ILE A N 1
ATOM 920 C CA . ILE A 1 119 ? -2.912 4.812 15.734 1 98.25 119 ILE A CA 1
ATOM 921 C C . ILE A 1 119 ? -1.685 5.676 15.461 1 98.25 119 ILE A C 1
ATOM 923 O O . ILE A 1 119 ? -0.636 5.492 16.078 1 98.25 119 ILE A O 1
ATOM 927 N N . HIS A 1 120 ? -1.795 6.602 14.57 1 97.81 120 HIS A N 1
ATOM 928 C CA . HIS A 1 120 ? -0.681 7.492 14.266 1 97.81 120 HIS A CA 1
ATOM 929 C C . HIS A 1 120 ? -0.231 8.258 15.508 1 97.81 120 HIS A C 1
ATOM 931 O O . HIS A 1 120 ? 0.96 8.297 15.82 1 97.81 120 HIS A O 1
ATOM 937 N N . GLY A 1 121 ? -1.172 8.891 16.156 1 97.06 121 GLY A N 1
ATOM 938 C CA . GLY A 1 121 ? -0.841 9.594 17.391 1 97.06 121 GLY A CA 1
ATOM 939 C C . GLY A 1 121 ? -0.297 8.68 18.469 1 97.06 121 GLY A C 1
ATOM 940 O O . GLY A 1 121 ? 0.648 9.031 19.172 1 97.06 121 GLY A O 1
ATOM 941 N N . PHE A 1 122 ? -0.894 7.492 18.562 1 98 122 PHE A N 1
ATOM 942 C CA . PHE A 1 122 ? -0.477 6.492 19.531 1 98 122 PHE A CA 1
ATOM 943 C C . PHE A 1 122 ? 0.983 6.109 19.328 1 98 122 PHE A C 1
ATOM 945 O O . PHE A 1 122 ? 1.772 6.109 20.281 1 98 122 PHE A O 1
ATOM 952 N N . LEU A 1 123 ? 1.374 5.852 18.078 1 98.5 123 LEU A N 1
ATOM 953 C CA . LEU A 1 123 ? 2.717 5.371 17.781 1 98.5 123 LEU A CA 1
ATOM 954 C C . LEU A 1 123 ? 3.732 6.504 17.875 1 98.5 123 LEU A C 1
ATOM 956 O O . LEU A 1 123 ? 4.871 6.293 18.297 1 98.5 123 LEU A O 1
ATOM 960 N N . ARG A 1 124 ? 3.4 7.695 17.484 1 97.94 124 ARG A N 1
ATOM 961 C CA . ARG A 1 124 ? 4.332 8.812 17.406 1 97.94 124 ARG A CA 1
ATOM 962 C C . ARG A 1 124 ? 4.453 9.516 18.75 1 97.94 124 ARG A C 1
ATOM 964 O O . ARG A 1 124 ? 5.559 9.773 19.234 1 97.94 124 ARG A O 1
ATOM 971 N N . GLU A 1 125 ? 3.34 9.844 19.359 1 95.81 125 GLU A N 1
ATOM 972 C CA . GLU A 1 125 ? 3.33 10.648 20.578 1 95.81 125 GLU A CA 1
ATOM 973 C C . GLU A 1 125 ? 3.309 9.758 21.828 1 95.81 125 GLU A C 1
ATOM 975 O O . GLU A 1 125 ? 3.869 10.125 22.859 1 95.81 125 GLU A O 1
ATOM 980 N N . GLY A 1 126 ? 2.57 8.703 21.734 1 97.25 126 GLY A N 1
ATOM 981 C CA . GLY A 1 126 ? 2.482 7.785 22.859 1 97.25 126 GLY A CA 1
ATOM 982 C C . GLY A 1 126 ? 3.713 6.91 23.016 1 97.25 126 GLY A C 1
ATOM 983 O O . GLY A 1 126 ? 4.617 7.234 23.781 1 97.25 126 GLY A O 1
ATOM 984 N N . LYS A 1 127 ? 3.824 6.008 22.078 1 97.75 127 LYS A N 1
ATOM 985 C CA . LYS A 1 127 ? 4.914 5.039 22.141 1 97.75 127 LYS A CA 1
ATOM 986 C C . LYS A 1 127 ? 6.238 5.672 21.719 1 97.75 127 LYS A C 1
ATOM 988 O O . LYS A 1 127 ? 7.309 5.199 22.109 1 97.75 127 LYS A O 1
ATOM 993 N N . LYS A 1 128 ? 6.148 6.695 20.906 1 98.12 128 LYS A N 1
ATOM 994 C CA . LYS A 1 128 ? 7.312 7.391 20.375 1 98.12 128 LYS A CA 1
ATOM 995 C C . LYS A 1 128 ? 8.25 6.422 19.656 1 98.12 128 LYS A C 1
ATOM 997 O O . LYS A 1 128 ? 9.453 6.395 19.938 1 98.12 128 LYS A O 1
ATOM 1002 N N . VAL A 1 129 ? 7.727 5.688 18.703 1 98.12 129 VAL A N 1
ATOM 1003 C CA . VAL A 1 129 ? 8.523 4.68 18 1 98.12 129 VAL A CA 1
ATOM 1004 C C . VAL A 1 129 ? 8.703 5.082 16.547 1 98.12 129 VAL A C 1
ATOM 1006 O O . VAL A 1 129 ? 9.406 4.402 15.789 1 98.12 129 VAL A O 1
ATOM 1009 N N . MET A 1 130 ? 8.078 6.176 16.141 1 98.31 130 MET A N 1
ATOM 1010 C CA . MET A 1 130 ? 8.203 6.613 14.758 1 98.31 130 MET A CA 1
ATOM 1011 C C . MET A 1 130 ? 8.336 8.133 14.672 1 98.31 130 MET A C 1
ATOM 1013 O O . MET A 1 130 ? 8.008 8.836 15.625 1 98.31 130 MET A O 1
ATOM 1017 N N . ARG A 1 131 ? 8.875 8.609 13.641 1 98.62 131 ARG A N 1
ATOM 1018 C CA . ARG A 1 131 ? 8.789 10 13.234 1 98.62 131 ARG A CA 1
ATOM 1019 C C . ARG A 1 131 ? 8.023 10.141 11.922 1 98.62 131 ARG A C 1
ATOM 1021 O O . ARG A 1 131 ? 7.91 9.18 11.156 1 98.62 131 ARG A O 1
ATOM 1028 N N . SER A 1 132 ? 7.461 11.336 11.727 1 98.56 132 SER A N 1
ATOM 1029 C CA . SER A 1 132 ? 6.504 11.398 10.625 1 98.56 132 SER A CA 1
ATOM 1030 C C . SER A 1 132 ? 6.336 12.82 10.109 1 98.56 132 SER A C 1
ATOM 1032 O O . SER A 1 132 ? 6.617 13.781 10.828 1 98.56 132 SER A O 1
ATOM 1034 N N . PHE A 1 133 ? 5.906 12.883 8.867 1 98 133 PHE A N 1
ATOM 1035 C CA . PHE A 1 133 ? 5.332 14.133 8.383 1 98 133 PHE A CA 1
ATOM 1036 C C . PHE A 1 133 ? 4.031 13.875 7.633 1 98 133 PHE A C 1
ATOM 1038 O O . PHE A 1 133 ? 3.773 12.75 7.195 1 98 133 PHE A O 1
ATOM 1045 N N . TRP A 1 134 ? 3.164 14.766 7.621 1 97.69 134 TRP A N 1
ATOM 1046 C CA . TRP A 1 134 ? 1.913 14.719 6.871 1 97.69 134 TRP A CA 1
ATOM 1047 C C . TRP A 1 134 ? 1.661 16.031 6.145 1 97.69 134 TRP A C 1
ATOM 1049 O O . TRP A 1 134 ? 1.974 17.109 6.668 1 97.69 134 TRP A O 1
ATOM 1059 N N . SER A 1 135 ? 1.215 15.891 4.93 1 97.75 135 SER A N 1
ATOM 1060 C CA . SER A 1 135 ? 1.051 17.062 4.074 1 97.75 135 SER A CA 1
ATOM 1061 C C . SER A 1 135 ? -0.258 17 3.293 1 97.75 135 SER A C 1
ATOM 1063 O O . SER A 1 135 ? -0.25 16.844 2.07 1 97.75 135 SER A O 1
ATOM 1065 N N . PRO A 1 136 ? -1.355 17.172 4.004 1 95.44 136 PRO A N 1
ATOM 1066 C CA . PRO A 1 136 ? -2.631 17.188 3.281 1 95.44 136 PRO A CA 1
ATOM 1067 C C . PRO A 1 136 ? -2.701 18.312 2.246 1 95.44 136 PRO A C 1
ATOM 1069 O O . PRO A 1 136 ? -2.268 19.438 2.518 1 95.44 136 PRO A O 1
ATOM 1072 N N . SER A 1 137 ? -3.139 18.031 1.04 1 93.75 137 SER A N 1
ATOM 1073 C CA . SER A 1 137 ? -3.416 18.984 -0.032 1 93.75 137 SER A CA 1
ATOM 1074 C C . SER A 1 137 ? -2.125 19.516 -0.652 1 93.75 137 SER A C 1
ATOM 1076 O O . SER A 1 137 ? -2.129 20.547 -1.318 1 93.75 137 SER A O 1
ATOM 1078 N N . LEU A 1 138 ? -1.067 18.828 -0.39 1 97.44 138 LEU A N 1
ATOM 1079 C CA . LEU A 1 138 ? 0.219 19.219 -0.959 1 97.44 138 LEU A CA 1
ATOM 1080 C C . LEU A 1 138 ? 0.156 19.234 -2.482 1 97.44 138 LEU A C 1
ATOM 1082 O O . LEU A 1 138 ? -0.322 18.281 -3.1 1 97.44 138 LEU A O 1
ATOM 1086 N N . THR A 1 139 ? 0.607 20.281 -3.086 1 97.44 139 THR A N 1
ATOM 1087 C CA . THR A 1 139 ? 0.663 20.406 -4.539 1 97.44 139 THR A CA 1
ATOM 1088 C C . THR A 1 139 ? 2.094 20.234 -5.039 1 97.44 139 THR A C 1
ATOM 1090 O O . THR A 1 139 ? 3.047 20.375 -4.27 1 97.44 139 THR A O 1
ATOM 1093 N N . LEU A 1 140 ? 2.162 19.953 -6.312 1 97.94 140 LEU A N 1
ATOM 1094 C CA . LEU A 1 140 ? 3.471 19.828 -6.941 1 97.94 140 LEU A CA 1
ATOM 1095 C C . LEU A 1 140 ? 4.254 21.141 -6.844 1 97.94 140 LEU A C 1
ATOM 1097 O O . LEU A 1 140 ? 5.445 21.125 -6.52 1 97.94 140 LEU A O 1
ATOM 1101 N N . ASP A 1 141 ? 3.607 22.219 -7.094 1 98.12 141 ASP A N 1
ATOM 1102 C CA . ASP A 1 141 ? 4.246 23.531 -7.043 1 98.12 141 ASP A CA 1
ATOM 1103 C C . ASP A 1 141 ? 4.805 23.812 -5.648 1 98.12 141 ASP A C 1
ATOM 1105 O O . ASP A 1 141 ? 5.957 24.234 -5.508 1 98.12 141 ASP A O 1
ATOM 1109 N N . THR A 1 142 ? 3.986 23.641 -4.605 1 98.38 142 THR A N 1
ATOM 1110 C CA . THR A 1 142 ? 4.418 23.844 -3.227 1 98.38 142 THR A CA 1
ATOM 1111 C C . THR A 1 142 ? 5.605 22.953 -2.891 1 98.38 142 THR A C 1
ATOM 1113 O O . THR A 1 142 ? 6.594 23.406 -2.316 1 98.38 142 THR A O 1
ATOM 1116 N N . PHE A 1 143 ? 5.504 21.703 -3.252 1 98.5 143 PHE A N 1
ATOM 1117 C CA . PHE A 1 143 ? 6.547 20.734 -2.939 1 98.5 143 PHE A CA 1
ATOM 1118 C C . PHE A 1 143 ? 7.871 21.141 -3.566 1 98.5 143 PHE A C 1
ATOM 1120 O O . PHE A 1 143 ? 8.914 21.125 -2.902 1 98.5 143 PHE A O 1
ATOM 1127 N N . LEU A 1 144 ? 7.859 21.531 -4.801 1 98.25 144 LEU A N 1
ATOM 1128 C CA . LEU A 1 144 ? 9.062 21.859 -5.555 1 98.25 144 LEU A CA 1
ATOM 1129 C C . LEU A 1 144 ? 9.727 23.109 -4.988 1 98.25 144 LEU A C 1
ATOM 1131 O O . LEU A 1 144 ? 10.953 23.219 -4.973 1 98.25 144 LEU A O 1
ATOM 1135 N N . ARG A 1 145 ? 8.961 23.969 -4.391 1 97.31 145 ARG A N 1
ATOM 1136 C CA . ARG A 1 145 ? 9.492 25.266 -3.969 1 97.31 145 ARG A CA 1
ATOM 1137 C C . ARG A 1 145 ? 9.891 25.234 -2.498 1 97.31 145 ARG A C 1
ATOM 1139 O O . ARG A 1 145 ? 10.898 25.828 -2.113 1 97.31 145 ARG A O 1
ATOM 1146 N N . THR A 1 146 ? 9.148 24.531 -1.698 1 97.94 146 THR A N 1
ATOM 1147 C CA . THR A 1 146 ? 9.188 24.859 -0.278 1 97.94 146 THR A CA 1
ATOM 1148 C C . THR A 1 146 ? 9.836 23.734 0.524 1 97.94 146 THR A C 1
ATOM 1150 O O . THR A 1 146 ? 10.133 23.906 1.708 1 97.94 146 THR A O 1
ATOM 1153 N N . VAL A 1 147 ? 10.141 22.625 -0.088 1 97.06 147 VAL A N 1
ATOM 1154 C CA . VAL A 1 147 ? 10.633 21.516 0.725 1 97.06 147 VAL A CA 1
ATOM 1155 C C . VAL A 1 147 ? 12.133 21.328 0.493 1 97.06 147 VAL A C 1
ATOM 1157 O O . VAL A 1 147 ? 12.836 20.797 1.354 1 97.06 147 VAL A O 1
ATOM 1160 N N . ASP A 1 148 ? 12.625 21.719 -0.732 1 96.12 148 ASP A N 1
ATOM 1161 C CA . ASP A 1 148 ? 14.062 21.656 -0.986 1 96.12 148 ASP A CA 1
ATOM 1162 C C . ASP A 1 148 ? 14.766 22.906 -0.438 1 96.12 148 ASP A C 1
ATOM 1164 O O . ASP A 1 148 ? 15.18 23.781 -1.202 1 96.12 148 ASP A O 1
ATOM 1168 N N . ILE A 1 149 ? 14.938 22.906 0.844 1 96.81 149 ILE A N 1
ATOM 1169 C CA . ILE A 1 149 ? 15.469 24.078 1.53 1 96.81 149 ILE A CA 1
ATOM 1170 C C . ILE A 1 149 ? 16.562 23.641 2.512 1 96.81 149 ILE A C 1
ATOM 1172 O O . ILE A 1 149 ? 16.812 22.453 2.674 1 96.81 149 ILE A O 1
ATOM 1176 N N . ASP A 1 150 ? 17.234 24.625 3.119 1 96.69 150 ASP A N 1
ATOM 1177 C CA . ASP A 1 150 ? 18.172 24.375 4.211 1 96.69 150 ASP A CA 1
ATOM 1178 C C . ASP A 1 150 ? 17.438 24.219 5.543 1 96.69 150 ASP A C 1
ATOM 1180 O O . ASP A 1 150 ? 17.219 25.203 6.25 1 96.69 150 ASP A O 1
ATOM 1184 N N . TYR A 1 151 ? 17.203 23.047 5.977 1 97.38 151 TYR A N 1
ATOM 1185 C CA . TYR A 1 151 ? 16.391 22.75 7.148 1 97.38 151 TYR A CA 1
ATOM 1186 C C . TYR A 1 151 ? 17.078 23.219 8.422 1 97.38 151 TYR A C 1
ATOM 1188 O O . TYR A 1 151 ? 16.422 23.594 9.391 1 97.38 151 TYR A O 1
ATOM 1196 N N . GLU A 1 152 ? 18.375 23.141 8.398 1 97.5 152 GLU A N 1
ATOM 1197 C CA . GLU A 1 152 ? 19.094 23.609 9.57 1 97.5 152 GLU A CA 1
ATOM 1198 C C . GLU A 1 152 ? 18.906 25.109 9.789 1 97.5 152 GLU A C 1
ATOM 1200 O O . GLU A 1 152 ? 18.719 25.562 10.922 1 97.5 152 GLU A O 1
ATOM 1205 N N . THR A 1 153 ? 18.984 25.797 8.711 1 97.44 153 THR A N 1
ATOM 1206 C CA . THR A 1 153 ? 18.75 27.234 8.797 1 97.44 153 THR A CA 1
ATOM 1207 C C . THR A 1 153 ? 17.312 27.516 9.234 1 97.44 153 THR A C 1
ATOM 1209 O O . THR A 1 153 ? 17.094 28.359 10.117 1 97.44 153 THR A O 1
ATOM 1212 N N . LEU A 1 154 ? 16.359 26.875 8.633 1 97.88 154 LEU A N 1
ATOM 1213 C CA . LEU A 1 154 ? 14.977 27.062 9.023 1 97.88 154 LEU A CA 1
ATOM 1214 C C . LEU A 1 154 ? 14.773 26.734 10.5 1 97.88 154 LEU A C 1
ATOM 1216 O O . LEU A 1 154 ? 14.109 27.484 11.219 1 97.88 154 LEU A O 1
ATOM 1220 N N . ALA A 1 155 ? 15.367 25.656 10.898 1 97.94 155 ALA A N 1
ATOM 1221 C CA . ALA A 1 155 ? 15.234 25.219 12.289 1 97.94 155 ALA A CA 1
ATOM 1222 C C . ALA A 1 155 ? 15.836 26.25 13.242 1 97.94 155 ALA A C 1
ATOM 1224 O O . ALA A 1 155 ? 15.281 26.531 14.305 1 97.94 155 ALA A O 1
ATOM 1225 N N . SER A 1 156 ? 16.953 26.734 12.867 1 97.94 156 SER A N 1
ATOM 1226 C CA . SER A 1 156 ? 17.609 27.75 13.68 1 97.94 156 SER A CA 1
ATOM 1227 C C . SER A 1 156 ? 16.734 28.984 13.852 1 97.94 156 SER A C 1
ATOM 1229 O O . SER A 1 156 ? 16.594 29.516 14.961 1 97.94 156 SER A O 1
ATOM 1231 N N . VAL A 1 157 ? 16.156 29.453 12.789 1 97.94 157 VAL A N 1
ATOM 1232 C CA . VAL A 1 157 ? 15.281 30.609 12.828 1 97.94 157 VAL A CA 1
ATOM 1233 C C . VAL A 1 157 ? 14.055 30.312 13.688 1 97.94 157 VAL A C 1
ATOM 1235 O O . VAL A 1 157 ? 13.664 31.125 14.531 1 97.94 157 VAL A O 1
ATOM 1238 N N . CYS A 1 158 ? 13.469 29.172 13.516 1 98.31 158 CYS A N 1
ATOM 1239 C CA . CYS A 1 158 ? 12.289 28.781 14.273 1 98.31 158 CYS A CA 1
ATOM 1240 C C . CYS A 1 158 ? 12.602 28.719 15.766 1 98.31 158 CYS A C 1
ATOM 1242 O O . CYS A 1 158 ? 11.812 29.188 16.594 1 98.31 158 CYS A O 1
ATOM 1244 N N . ARG A 1 159 ? 13.711 28.141 16.078 1 97.75 159 ARG A N 1
ATOM 1245 C CA . ARG A 1 159 ? 14.102 28.016 17.469 1 97.75 159 ARG A CA 1
ATOM 1246 C C . ARG A 1 159 ? 14.32 29.375 18.125 1 97.75 159 ARG A C 1
ATOM 1248 O O . ARG A 1 159 ? 13.984 29.578 19.281 1 97.75 159 ARG A O 1
ATOM 1255 N N . LYS A 1 160 ? 14.898 30.25 17.375 1 97.56 160 LYS A N 1
ATOM 1256 C CA . LYS A 1 160 ? 15.094 31.594 17.875 1 97.56 160 LYS A CA 1
ATOM 1257 C C . LYS A 1 160 ? 13.758 32.281 18.156 1 97.56 160 LYS A C 1
ATOM 1259 O O . LYS A 1 160 ? 13.594 32.938 19.188 1 97.56 160 LYS A O 1
ATOM 1264 N N . VAL A 1 161 ? 12.875 32.156 17.25 1 98.19 161 VAL A N 1
ATOM 1265 C CA . VAL A 1 161 ? 11.547 32.75 17.406 1 98.19 161 VAL A CA 1
ATOM 1266 C C . VAL A 1 161 ? 10.828 32.094 18.594 1 98.19 161 VAL A C 1
ATOM 1268 O O . VAL A 1 161 ? 10.219 32.781 19.406 1 98.19 161 VAL A O 1
ATOM 1271 N N . LYS A 1 162 ? 10.867 30.766 18.672 1 98.19 162 LYS A N 1
ATOM 1272 C CA . LYS A 1 162 ? 10.25 30.062 19.797 1 98.19 162 LYS A CA 1
ATOM 1273 C C . LYS A 1 162 ? 10.797 30.562 21.125 1 98.19 162 LYS A C 1
ATOM 1275 O O . LYS A 1 162 ? 10.039 30.75 22.078 1 98.19 162 LYS A O 1
ATOM 1280 N N . ALA A 1 163 ? 12.086 30.703 21.203 1 96.94 163 ALA A N 1
ATOM 1281 C CA . ALA A 1 163 ? 12.742 31.141 22.422 1 96.94 163 ALA A CA 1
ATOM 1282 C C . ALA A 1 163 ? 12.227 32.5 22.875 1 96.94 163 ALA A C 1
ATOM 1284 O O . ALA A 1 163 ? 12.125 32.781 24.062 1 96.94 163 ALA A O 1
ATOM 1285 N N . ARG A 1 164 ? 11.906 33.312 21.938 1 95.69 164 ARG A N 1
ATOM 1286 C CA . ARG A 1 164 ? 11.414 34.656 22.25 1 95.69 164 ARG A CA 1
ATOM 1287 C C . ARG A 1 164 ? 9.961 34.594 22.719 1 95.69 164 ARG A C 1
ATOM 1289 O O . ARG A 1 164 ? 9.531 35.469 23.5 1 95.69 164 ARG A O 1
ATOM 1296 N N . LEU A 1 165 ? 9.234 33.688 22.281 1 96.38 165 LEU A N 1
ATOM 1297 C CA . LEU A 1 165 ? 7.855 33.5 22.719 1 96.38 165 LEU A CA 1
ATOM 1298 C C . LEU A 1 165 ? 7.785 32.781 24.047 1 96.38 165 LEU A C 1
ATOM 1300 O O . LEU A 1 165 ? 6.855 33 24.844 1 96.38 165 LEU A O 1
ATOM 1304 N N . GLU A 1 166 ? 8.773 31.891 24.203 1 95.38 166 GLU A N 1
ATOM 1305 C CA . GLU A 1 166 ? 8.805 31.109 25.438 1 95.38 166 GLU A CA 1
ATOM 1306 C C . GLU A 1 166 ? 9.016 32.031 26.656 1 95.38 166 GLU A C 1
ATOM 1308 O O . GLU A 1 166 ? 9.945 32.812 26.672 1 95.38 166 GLU A O 1
ATOM 1313 N N . GLY A 1 167 ? 8.195 31.906 27.609 1 93.38 167 GLY A N 1
ATOM 1314 C CA . GLY A 1 167 ? 8.305 32.719 28.828 1 93.38 167 GLY A CA 1
ATOM 1315 C C . GLY A 1 167 ? 7.656 34.062 28.688 1 93.38 167 GLY A C 1
ATOM 1316 O O . GLY A 1 167 ? 7.586 34.812 29.656 1 93.38 167 GLY A O 1
ATOM 1317 N N . ALA A 1 168 ? 7.223 34.438 27.516 1 96.94 168 ALA A N 1
ATOM 1318 C CA . ALA A 1 168 ? 6.48 35.656 27.344 1 96.94 168 ALA A CA 1
ATOM 1319 C C . ALA A 1 168 ? 5.145 35.625 28.078 1 96.94 168 ALA A C 1
ATOM 1321 O O . ALA A 1 168 ? 4.594 34.531 28.297 1 96.94 168 ALA A O 1
ATOM 1322 N N . VAL A 1 169 ? 4.656 36.781 28.453 1 97.69 169 VAL A N 1
ATOM 1323 C CA . VAL A 1 169 ? 3.395 36.812 29.188 1 97.69 169 VAL A CA 1
ATOM 1324 C C . VAL A 1 169 ? 2.303 37.406 28.312 1 97.69 169 VAL A C 1
ATOM 1326 O O . VAL A 1 169 ? 1.114 37.156 28.531 1 97.69 169 VAL A O 1
ATOM 1329 N N . GLU A 1 170 ? 2.717 38.25 27.359 1 98.31 170 GLU A N 1
ATOM 1330 C CA . GLU A 1 170 ? 1.746 38.938 26.5 1 98.31 170 GLU A CA 1
ATOM 1331 C C . GLU A 1 170 ? 2.32 39.156 25.109 1 98.31 170 GLU A C 1
ATOM 1333 O O . GLU A 1 170 ? 3.529 39.344 24.953 1 98.31 170 GLU A O 1
ATOM 1338 N N . VAL A 1 171 ? 1.468 39.156 24.094 1 98.81 171 VAL A N 1
ATOM 1339 C CA . VAL A 1 171 ? 1.824 39.438 22.719 1 98.81 171 VAL A CA 1
ATOM 1340 C C . VAL A 1 171 ? 0.924 40.562 22.172 1 98.81 171 VAL A C 1
ATOM 1342 O O . VAL A 1 171 ? -0.278 40.562 22.453 1 98.81 171 VAL A O 1
ATOM 1345 N N . HIS A 1 172 ? 1.48 41.438 21.531 1 98.88 172 HIS A N 1
ATOM 1346 C CA . HIS A 1 172 ? 0.779 42.531 20.844 1 98.88 172 HIS A CA 1
ATOM 1347 C C . HIS A 1 172 ? 1.103 42.531 19.359 1 98.88 172 HIS A C 1
ATOM 1349 O O . HIS A 1 172 ? 2.268 42.656 18.969 1 98.88 172 HIS A O 1
ATOM 1355 N N . VAL A 1 173 ? 0.11 42.344 18.516 1 98.94 173 VAL A N 1
ATOM 1356 C CA . VAL A 1 173 ? 0.303 42.281 17.062 1 98.94 173 VAL A CA 1
ATOM 1357 C C . VAL A 1 173 ? -0.406 43.438 16.406 1 98.94 173 VAL A C 1
ATOM 1359 O O . VAL A 1 173 ? -1.586 43.688 16.656 1 98.94 173 VAL A O 1
ATOM 1362 N N . THR A 1 174 ? 0.288 44.125 15.609 1 98.88 174 THR A N 1
ATOM 1363 C CA . THR A 1 174 ? -0.269 45.188 14.75 1 98.88 174 THR A CA 1
ATOM 1364 C C . THR A 1 174 ? 0.108 44.938 13.297 1 98.88 174 THR A C 1
ATOM 1366 O O . THR A 1 174 ? 0.989 44.125 13 1 98.88 174 THR A O 1
ATOM 1369 N N . SER A 1 175 ? -0.592 45.594 12.352 1 98.81 175 SER A N 1
ATOM 1370 C CA . SER A 1 175 ? -0.262 45.469 10.938 1 98.81 175 SER A CA 1
ATOM 1371 C C . SER A 1 175 ? -0.743 46.688 10.156 1 98.81 175 SER A C 1
ATOM 1373 O O . SER A 1 175 ? -1.611 47.438 10.633 1 98.81 175 SER A O 1
ATOM 1375 N N . PRO A 1 176 ? -0.201 46.938 8.953 1 98.25 176 PRO A N 1
ATOM 1376 C CA . PRO A 1 176 ? -0.649 48.031 8.109 1 98.25 176 PRO A CA 1
ATOM 1377 C C . PRO A 1 176 ? -2.121 47.938 7.723 1 98.25 176 PRO A C 1
ATOM 1379 O O . PRO A 1 176 ? -2.787 48.938 7.512 1 98.25 176 PRO A O 1
ATOM 1382 N N . SER A 1 177 ? -2.627 46.75 7.723 1 97.88 177 SER A N 1
ATOM 1383 C CA . SER A 1 177 ? -4.008 46.531 7.297 1 97.88 177 SER A CA 1
ATOM 1384 C C . SER A 1 177 ? -4.984 46.875 8.422 1 97.88 177 SER A C 1
ATOM 1386 O O . SER A 1 177 ? -6.191 46.969 8.195 1 97.88 177 SER A O 1
ATOM 1388 N N . GLY A 1 178 ? -4.488 46.906 9.672 1 98.5 178 GLY A N 1
ATOM 1389 C CA . GLY A 1 178 ? -5.383 47.375 10.719 1 98.5 178 GLY A CA 1
ATOM 1390 C C . GLY A 1 178 ? -5.457 46.469 11.914 1 98.5 178 GLY A C 1
ATOM 1391 O O . GLY A 1 178 ? -6.227 46.688 12.844 1 98.5 178 GLY A O 1
ATOM 1392 N N . THR A 1 179 ? -4.652 45.438 11.891 1 98.88 179 THR A N 1
ATOM 1393 C CA . THR A 1 179 ? -4.609 44.562 13.055 1 98.88 179 THR A CA 1
ATOM 1394 C C . THR A 1 179 ? -4.074 45.281 14.273 1 98.88 179 THR A C 1
ATOM 1396 O O . THR A 1 179 ? -3.092 46.031 14.18 1 98.88 179 THR A O 1
ATOM 1399 N N . ASP A 1 180 ? -4.707 45.188 15.359 1 98.94 180 ASP A N 1
ATOM 1400 C CA . ASP A 1 180 ? -4.301 45.656 16.688 1 98.94 180 ASP A CA 1
ATOM 1401 C C . ASP A 1 180 ? -4.879 44.719 17.766 1 98.94 180 ASP A C 1
ATOM 1403 O O . ASP A 1 180 ? -5.969 45 18.281 1 98.94 180 ASP A O 1
ATOM 1407 N N . LEU A 1 181 ? -4.172 43.719 18.047 1 98.94 181 LEU A N 1
ATOM 1408 C CA . LEU A 1 181 ? -4.66 42.656 18.922 1 98.94 181 LEU A CA 1
ATOM 1409 C C . LEU A 1 181 ? -3.652 42.375 20.031 1 98.94 181 LEU A C 1
ATOM 1411 O O . LEU A 1 181 ? -2.449 42.281 19.781 1 98.94 181 LEU A O 1
ATOM 1415 N N . ARG A 1 182 ? -4.137 42.219 21.25 1 98.81 182 ARG A N 1
ATOM 1416 C CA . ARG A 1 182 ? -3.338 41.781 22.391 1 98.81 182 ARG A CA 1
ATOM 1417 C C . ARG A 1 182 ? -3.9 40.5 23.016 1 98.81 182 ARG A C 1
ATOM 1419 O O . ARG A 1 182 ? -5.117 40.344 23.078 1 98.81 182 ARG A O 1
ATOM 1426 N N . PHE A 1 183 ? -3.043 39.688 23.453 1 98.75 183 PHE A N 1
ATOM 1427 C CA . PHE A 1 183 ? -3.463 38.469 24.141 1 98.75 183 PHE A CA 1
ATOM 1428 C C . PHE A 1 183 ? -2.346 37.938 25.031 1 98.75 183 PHE A C 1
ATOM 1430 O O . PHE A 1 183 ? -1.174 38.25 24.812 1 98.75 183 PHE A O 1
ATOM 1437 N N . SER A 1 184 ? -2.711 37.188 26 1 98.62 184 SER A N 1
ATOM 1438 C CA . SER A 1 184 ? -1.76 36.594 26.938 1 98.62 184 SER A CA 1
ATOM 1439 C C . SER A 1 184 ? -1.281 35.25 26.453 1 98.62 184 SER A C 1
ATOM 1441 O O . SER A 1 184 ? -2.043 34.5 25.828 1 98.62 184 SER A O 1
ATOM 1443 N N . VAL A 1 185 ? 0.023 34.969 26.688 1 98.44 185 VAL A N 1
ATOM 1444 C CA . VAL A 1 185 ? 0.587 33.625 26.438 1 98.44 185 VAL A CA 1
ATOM 1445 C C . VAL A 1 185 ? 1.273 33.125 27.703 1 98.44 185 VAL A C 1
ATOM 1447 O O . VAL A 1 185 ? 2.186 32.281 27.641 1 98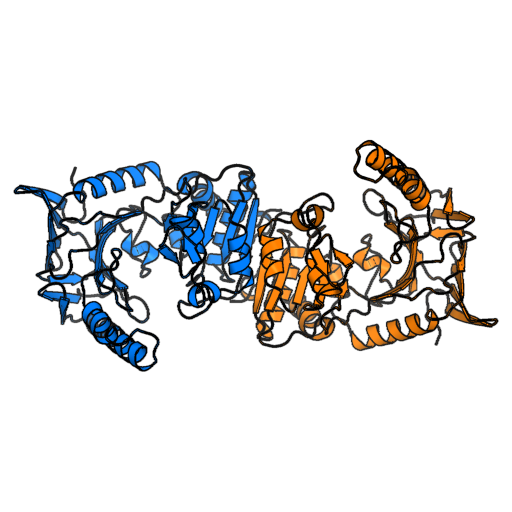.44 185 VAL A O 1
ATOM 1450 N N . GLU A 1 186 ? 0.864 33.719 28.812 1 97.38 186 GLU A N 1
ATOM 1451 C CA . GLU A 1 186 ? 1.465 33.344 30.094 1 97.38 186 GLU A CA 1
ATOM 1452 C C . GLU A 1 186 ? 1.235 31.875 30.406 1 97.38 186 GLU A C 1
ATOM 1454 O O . GLU A 1 186 ? 0.1 31.391 30.359 1 97.38 186 GLU A O 1
ATOM 1459 N N . GLY A 1 187 ? 2.332 31.219 30.703 1 96.75 187 GLY A N 1
ATOM 1460 C CA . GLY A 1 187 ? 2.252 29.812 31.062 1 96.75 187 GLY A CA 1
ATOM 1461 C C . GLY A 1 187 ? 2.119 28.891 29.875 1 96.75 187 GLY A C 1
ATOM 1462 O O . GLY A 1 187 ? 2.08 27.656 30.031 1 96.75 187 GLY A O 1
ATOM 1463 N N . ARG A 1 188 ? 2.064 29.422 28.672 1 97.81 188 ARG A N 1
ATOM 1464 C CA . ARG A 1 188 ? 1.953 28.594 27.469 1 97.81 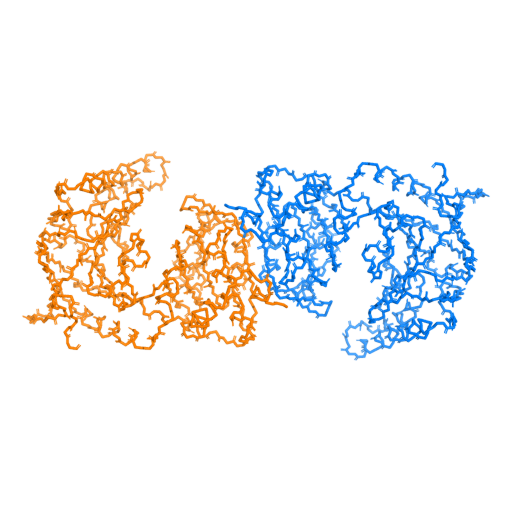188 ARG A CA 1
ATOM 1465 C C . ARG A 1 188 ? 3.332 28.203 26.938 1 97.81 188 ARG A C 1
ATOM 1467 O O . ARG A 1 188 ? 4.309 28.938 27.141 1 97.81 188 ARG A O 1
ATOM 1474 N N . THR A 1 189 ? 3.406 27.078 26.375 1 96.81 189 THR A N 1
ATOM 1475 C CA . THR A 1 189 ? 4.613 26.641 25.672 1 96.81 189 THR A CA 1
ATOM 1476 C C . THR A 1 189 ? 4.414 26.672 24.156 1 96.81 189 THR A C 1
ATOM 1478 O O . THR A 1 189 ? 3.537 26 23.625 1 96.81 189 THR A O 1
ATOM 1481 N N . PRO A 1 190 ? 5.211 27.438 23.469 1 97.94 190 PRO A N 1
ATOM 1482 C CA . PRO A 1 190 ? 5.078 27.484 22 1 97.94 190 PRO A CA 1
ATOM 1483 C C . PRO A 1 190 ? 5.465 26.156 21.344 1 97.94 190 PRO A C 1
ATOM 1485 O O . PRO A 1 190 ? 6.344 25.453 21.844 1 97.94 190 PRO A O 1
ATOM 1488 N N . PHE A 1 191 ? 4.84 25.906 20.25 1 96.44 191 PHE A N 1
ATOM 1489 C CA . PHE A 1 191 ? 5.125 24.734 19.422 1 96.44 191 PHE A CA 1
ATOM 1490 C C . PHE A 1 191 ? 6.051 25.094 18.266 1 96.44 191 PHE A C 1
ATOM 1492 O O . PHE A 1 191 ? 6.129 26.25 17.859 1 96.44 191 PHE A O 1
ATOM 1499 N N . LEU A 1 192 ? 6.758 24.094 17.938 1 95.69 192 LEU A N 1
ATOM 1500 C CA . LEU A 1 192 ? 7.77 24.25 16.906 1 95.69 192 LEU A CA 1
ATOM 1501 C C . LEU A 1 192 ? 7.492 23.328 15.727 1 95.69 192 LEU A C 1
ATOM 1503 O O . LEU A 1 192 ? 7.316 22.125 15.898 1 95.69 192 LEU A O 1
ATOM 1507 N N . ASP A 1 193 ? 7.355 23.875 14.547 1 96.69 193 ASP A N 1
ATOM 1508 C CA . ASP A 1 193 ? 7.379 23.141 13.289 1 96.69 193 ASP A CA 1
ATOM 1509 C C . ASP A 1 193 ? 8.57 23.562 12.43 1 96.69 193 ASP A C 1
ATOM 1511 O O . ASP A 1 193 ? 8.422 24.359 11.508 1 96.69 193 ASP A O 1
ATOM 1515 N N . ASP A 1 194 ? 9.672 22.953 12.664 1 97.06 194 ASP A N 1
ATOM 1516 C CA . ASP A 1 194 ? 10.922 23.438 12.078 1 97.06 194 ASP A CA 1
ATOM 1517 C C . ASP A 1 194 ? 11.391 22.5 10.961 1 97.06 194 ASP A C 1
ATOM 1519 O O . ASP A 1 194 ? 12.453 22.719 10.383 1 97.06 194 ASP A O 1
ATOM 1523 N N . GLY A 1 195 ? 10.633 21.422 10.719 1 97.94 195 GLY A N 1
ATOM 1524 C CA . GLY A 1 195 ? 10.883 20.562 9.578 1 97.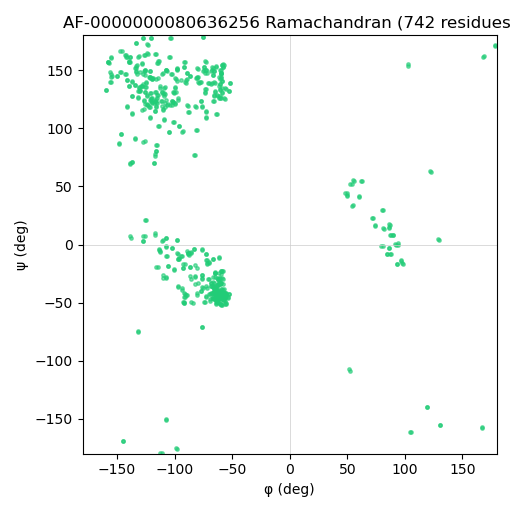94 195 GLY A CA 1
ATOM 1525 C C . GLY A 1 195 ? 11.914 19.484 9.859 1 97.94 195 GLY A C 1
ATOM 1526 O O . GLY A 1 195 ? 12.211 18.672 8.984 1 97.94 195 GLY A O 1
ATOM 1527 N N . LEU A 1 196 ? 12.492 19.516 11.086 1 98.31 196 LEU A N 1
ATOM 1528 C CA . LEU A 1 196 ? 13.438 18.469 11.461 1 98.31 196 LEU A CA 1
ATOM 1529 C C . LEU A 1 196 ? 12.742 17.375 12.266 1 98.31 196 LEU A C 1
ATOM 1531 O O . LEU A 1 196 ? 12.477 17.547 13.453 1 98.31 196 LEU A O 1
ATOM 1535 N N . PHE A 1 197 ? 12.453 16.281 11.633 1 98.19 197 PHE A N 1
ATOM 1536 C CA . PHE A 1 197 ? 11.789 15.125 12.227 1 98.19 197 PHE A CA 1
ATOM 1537 C C . PHE A 1 197 ? 12.695 13.898 12.18 1 98.19 197 PHE A C 1
ATOM 1539 O O . PHE A 1 197 ? 12.391 12.922 11.492 1 98.19 197 PHE A O 1
ATOM 1546 N N . ARG A 1 198 ? 13.727 13.969 12.984 1 98.44 198 ARG A N 1
ATOM 1547 C CA . ARG A 1 198 ? 14.789 12.977 12.82 1 98.44 198 ARG A CA 1
ATOM 1548 C C . ARG A 1 198 ? 14.766 11.961 13.953 1 98.44 198 ARG A C 1
ATOM 1550 O O . ARG A 1 198 ? 15.398 10.906 13.852 1 98.44 198 ARG A O 1
ATOM 1557 N N . GLU A 1 199 ? 13.977 12.203 14.992 1 98.19 199 GLU A N 1
ATOM 1558 C CA . GLU A 1 199 ? 13.914 11.305 16.141 1 98.19 199 GLU A CA 1
ATOM 1559 C C . GLU A 1 199 ? 12.492 10.789 16.359 1 98.19 199 GLU A C 1
ATOM 1561 O O . GLU A 1 199 ? 11.523 11.484 16.062 1 98.19 199 GLU A O 1
ATOM 1566 N N . PRO A 1 200 ? 12.445 9.547 16.906 1 98.06 200 PRO A N 1
ATOM 1567 C CA . PRO A 1 200 ? 11.102 9.055 17.25 1 98.06 200 PRO A CA 1
ATOM 1568 C C . PRO A 1 200 ? 10.312 10.039 18.109 1 98.06 200 PRO A C 1
ATOM 1570 O O . PRO A 1 200 ? 10.875 10.648 19.016 1 98.06 200 PRO A O 1
ATOM 1573 N N . GLY A 1 201 ? 9.102 10.156 17.797 1 97.94 201 GLY A N 1
ATOM 1574 C CA . GLY A 1 201 ? 8.273 11.086 18.547 1 97.94 201 GLY A CA 1
ATOM 1575 C C . GLY A 1 201 ? 8.102 12.422 17.844 1 97.94 201 GLY A C 1
ATOM 1576 O O . GLY A 1 201 ? 7.191 13.188 18.156 1 97.94 201 GLY A O 1
ATOM 1577 N N . GLU A 1 202 ? 8.961 12.68 16.875 1 97.81 202 GLU A N 1
ATOM 1578 C CA . GLU A 1 202 ? 8.906 13.961 16.172 1 97.81 202 GLU A CA 1
ATOM 1579 C C . GLU A 1 202 ? 8.023 13.867 14.922 1 97.81 202 GLU A C 1
ATOM 1581 O O . GLU A 1 202 ? 7.836 12.781 14.367 1 97.81 202 GLU A O 1
ATOM 1586 N N . GLY A 1 203 ? 7.477 15.031 14.586 1 97.62 203 GLY A N 1
ATOM 1587 C CA . GLY A 1 203 ? 6.684 15.094 13.367 1 97.62 203 GLY A CA 1
ATOM 1588 C C . GLY A 1 203 ? 6.082 16.469 13.117 1 97.62 203 GLY A C 1
ATOM 1589 O O . GLY A 1 203 ? 6.191 17.359 13.953 1 97.62 203 GLY A O 1
ATOM 1590 N N . GLY A 1 204 ? 5.543 16.578 11.969 1 96.88 204 GLY A N 1
ATOM 1591 C CA . GLY A 1 204 ? 4.918 17.828 11.578 1 96.88 204 GLY A CA 1
ATOM 1592 C C . GLY A 1 204 ? 4.609 17.891 10.094 1 96.88 204 GLY A C 1
ATOM 1593 O O . GLY A 1 204 ? 4.453 16.859 9.438 1 96.88 204 GLY A O 1
ATOM 1594 N N . ASN A 1 205 ? 4.484 19.062 9.594 1 97.38 205 ASN A N 1
ATOM 1595 C CA . ASN A 1 205 ? 4.125 19.297 8.195 1 97.38 205 ASN A CA 1
ATOM 1596 C C . ASN A 1 205 ? 5.355 19.578 7.344 1 97.38 205 ASN A C 1
ATOM 1598 O O . ASN A 1 205 ? 6.367 20.078 7.848 1 97.38 205 ASN A O 1
ATOM 1602 N N . LEU A 1 206 ? 5.191 19.219 6.164 1 98 206 LEU A N 1
ATOM 1603 C CA . LEU A 1 206 ? 5.996 19.812 5.102 1 98 206 LEU A CA 1
ATOM 1604 C C . LEU A 1 206 ? 5.109 20.422 4.023 1 98 206 LEU A C 1
ATOM 1606 O O . LEU A 1 206 ? 4.184 19.766 3.533 1 98 206 LEU A O 1
ATOM 1610 N N . PRO A 1 207 ? 5.348 21.641 3.682 1 97.69 207 PRO A N 1
ATOM 1611 C CA . PRO A 1 207 ? 6.438 22.516 4.141 1 97.69 207 PRO A CA 1
ATOM 1612 C C . PRO A 1 207 ? 6.332 22.859 5.625 1 97.69 207 PRO A C 1
ATOM 1614 O O . PRO A 1 207 ? 5.234 22.844 6.188 1 97.69 207 PRO A O 1
ATOM 1617 N N . ALA A 1 208 ? 7.469 23.031 6.141 1 98.25 208 ALA A N 1
ATOM 1618 C CA . ALA A 1 208 ? 7.574 23.469 7.531 1 98.25 208 ALA A CA 1
ATOM 1619 C C . ALA A 1 208 ? 7.926 24.938 7.629 1 98.25 208 ALA A C 1
ATOM 1621 O O . ALA A 1 208 ? 8.062 25.625 6.609 1 98.25 208 ALA A O 1
ATOM 1622 N N . GLY A 1 209 ? 7.98 25.391 8.836 1 98.19 209 GLY A N 1
ATOM 1623 C CA . GLY A 1 209 ? 8.414 26.766 9.07 1 98.19 209 GLY A CA 1
ATOM 1624 C C . GLY A 1 209 ? 7.379 27.594 9.805 1 98.19 209 GLY A C 1
ATOM 1625 O O . GLY A 1 209 ? 6.906 28.609 9.281 1 98.19 209 GLY A O 1
ATOM 1626 N N . GLU A 1 210 ? 7.109 27.188 10.992 1 98 210 GLU A N 1
ATOM 1627 C CA . GLU A 1 210 ? 6.176 27.984 11.789 1 98 210 GLU A CA 1
ATOM 1628 C C . GLU A 1 210 ? 6.414 27.766 13.281 1 98 210 GLU A C 1
ATOM 1630 O O . GLU A 1 210 ? 6.875 26.703 13.695 1 98 210 GLU A O 1
ATOM 1635 N N . VAL A 1 211 ? 6.258 28.734 14.023 1 98.56 211 VAL A N 1
ATOM 1636 C CA . VAL A 1 211 ? 6.141 28.688 15.477 1 98.56 211 VAL A CA 1
ATOM 1637 C C . VAL A 1 211 ? 4.758 29.188 15.898 1 98.56 211 VAL A C 1
ATOM 1639 O O . VAL A 1 211 ? 4.266 30.188 15.391 1 98.56 211 VAL A O 1
ATOM 1642 N N . PHE A 1 212 ? 4.148 28.406 16.75 1 98.5 212 PHE A N 1
ATOM 1643 C CA . PHE A 1 212 ? 2.793 28.797 17.109 1 98.5 212 PHE A CA 1
ATOM 1644 C C . PHE A 1 212 ? 2.529 28.547 18.594 1 98.5 212 PHE A C 1
ATOM 1646 O O . PHE A 1 212 ? 3.27 27.797 19.234 1 98.5 212 PHE A O 1
ATOM 1653 N N . VAL A 1 213 ? 1.508 29.188 19.125 1 98.44 213 VAL A N 1
ATOM 1654 C CA . VAL A 1 213 ? 1.173 29.094 20.547 1 98.44 213 VAL A CA 1
ATOM 1655 C C . VAL A 1 213 ? -0.333 29.266 20.734 1 98.44 213 VAL A C 1
ATOM 1657 O O . VAL A 1 213 ? -0.992 29.938 19.922 1 98.44 213 VAL A O 1
ATOM 1660 N N . SER A 1 214 ? -0.858 28.578 21.672 1 98.12 214 SER A N 1
ATOM 1661 C CA . SER A 1 214 ? -2.248 28.797 22.062 1 98.12 214 SER A CA 1
ATOM 1662 C C . SER A 1 214 ? -2.385 29.984 23 1 98.12 214 SER A C 1
ATOM 1664 O O . SER A 1 214 ? -1.874 29.969 24.125 1 98.12 214 SER A O 1
ATOM 1666 N N . PRO A 1 215 ? -3.107 30.984 22.594 1 98.62 215 PRO A N 1
ATOM 1667 C CA . PRO A 1 215 ? -3.369 32.062 23.547 1 98.62 215 PRO A CA 1
ATOM 1668 C C . PRO A 1 215 ? -4.109 31.594 24.797 1 98.62 215 PRO A C 1
ATOM 1670 O O . PRO A 1 215 ? -4.883 30.625 24.734 1 98.62 215 PRO A O 1
ATOM 1673 N N . VAL A 1 216 ? -3.828 32.312 25.906 1 98.38 216 VAL A N 1
ATOM 1674 C CA . VAL A 1 216 ? -4.582 32 27.109 1 98.38 216 VAL A CA 1
ATOM 1675 C C . VAL A 1 216 ? -6.07 32.25 26.875 1 98.38 216 VAL A C 1
ATOM 1677 O O . VAL A 1 216 ? -6.457 33.281 26.297 1 98.38 216 VAL A O 1
ATOM 1680 N N . VAL A 1 217 ? -6.816 31.297 27.359 1 98.19 217 VAL A N 1
ATOM 1681 C CA . VAL A 1 217 ? -8.25 31.344 27.094 1 98.19 217 VAL A CA 1
ATOM 1682 C C . VAL A 1 217 ? -8.836 32.625 27.672 1 98.19 217 VAL A C 1
ATOM 1684 O O . VAL A 1 217 ? -8.586 32.969 28.828 1 98.19 217 VAL A O 1
ATOM 1687 N N . GLY A 1 218 ? -9.523 33.375 26.812 1 97.56 218 GLY A N 1
ATOM 1688 C CA . GLY A 1 218 ? -10.266 34.531 27.266 1 97.56 218 GLY A CA 1
ATOM 1689 C C . GLY A 1 218 ? -9.414 35.812 27.344 1 97.56 218 GLY A C 1
ATOM 1690 O O . GLY A 1 218 ? -9.867 36.844 27.844 1 97.56 218 GLY A O 1
ATOM 1691 N N . SER A 1 219 ? -8.289 35.812 26.766 1 98.5 219 SER A N 1
ATOM 1692 C CA . SER A 1 219 ? -7.359 36.906 27.016 1 98.5 219 SER A CA 1
ATOM 1693 C C . SER A 1 219 ? -7.297 37.844 25.844 1 98.5 219 SER A C 1
ATOM 1695 O O . SER A 1 219 ? -6.828 39 25.969 1 98.5 219 SER A O 1
ATOM 1697 N N . ALA A 1 220 ? -7.715 37.469 24.672 1 98.75 220 ALA A N 1
ATOM 1698 C CA . ALA A 1 220 ? -7.512 38.25 23.469 1 98.75 220 ALA A CA 1
ATOM 1699 C C . ALA A 1 220 ? -8.438 39.469 23.438 1 98.75 220 ALA A C 1
ATOM 1701 O O . ALA A 1 220 ? -9.625 39.344 23.75 1 98.75 220 ALA A O 1
ATOM 1702 N N . GLU A 1 221 ? -7.898 40.594 23.188 1 98.88 221 GLU A N 1
ATOM 1703 C CA . GLU A 1 221 ? -8.625 41.875 23.078 1 98.88 221 GLU A CA 1
ATOM 1704 C C . GLU A 1 221 ? -8.133 42.688 21.891 1 98.88 221 GLU A C 1
ATOM 1706 O O . GLU A 1 221 ? -6.93 42.938 21.766 1 98.88 221 GLU A O 1
ATOM 1711 N N . GLY A 1 222 ? -9.031 43.094 21.078 1 98.81 222 GLY A N 1
ATOM 1712 C CA . GLY A 1 222 ? -8.648 43.938 19.953 1 98.81 222 GLY A CA 1
ATOM 1713 C C . GLY A 1 222 ? -9.203 43.469 18.625 1 98.81 222 GLY A C 1
ATOM 1714 O O . GLY A 1 222 ? -10.289 42.906 18.578 1 98.81 222 GLY A O 1
ATOM 1715 N N . VAL A 1 223 ? -8.492 43.875 17.562 1 98.81 223 VAL A N 1
ATOM 1716 C CA . VAL A 1 223 ? -9 43.625 16.219 1 98.81 223 VAL A CA 1
ATOM 1717 C C . VAL A 1 223 ? -7.914 42.938 15.375 1 98.81 223 VAL A C 1
ATOM 1719 O O . VAL A 1 223 ? -6.742 43.312 15.453 1 98.81 223 VAL A O 1
ATOM 1722 N N . VAL A 1 224 ? -8.328 41.969 14.656 1 98.88 224 VAL A N 1
ATOM 1723 C CA . VAL A 1 224 ? -7.469 41.406 13.617 1 98.88 224 VAL A CA 1
ATOM 1724 C C . VAL A 1 224 ? -8.023 41.75 12.242 1 98.88 224 VAL A C 1
ATOM 1726 O O . VAL A 1 224 ? -9.227 41.625 11.992 1 98.88 224 VAL A O 1
ATOM 1729 N N . SER A 1 225 ? -7.18 42.25 11.438 1 98.75 225 SER A N 1
ATOM 1730 C CA . SER A 1 225 ? -7.5 42.531 10.039 1 98.75 225 SER A CA 1
ATOM 1731 C C . SER A 1 225 ? -6.855 41.5 9.117 1 98.75 225 SER A C 1
ATOM 1733 O O . SER A 1 225 ? -5.707 41.656 8.703 1 98.75 225 SER A O 1
ATOM 1735 N N . PHE A 1 226 ? -7.645 40.5 8.742 1 98.75 226 PHE A N 1
ATOM 1736 C CA . PHE A 1 226 ? -7.125 39.438 7.883 1 98.75 226 PHE A CA 1
ATOM 1737 C C . PHE A 1 226 ? -7.008 39.938 6.445 1 98.75 226 PHE A C 1
ATOM 1739 O O . PHE A 1 226 ? -8.008 40.312 5.82 1 98.75 226 PHE A O 1
ATOM 1746 N N . ASP A 1 227 ? -5.742 39.906 5.957 1 98.5 227 ASP A N 1
ATOM 1747 C CA . ASP A 1 227 ? -5.516 40.406 4.602 1 98.5 227 ASP A CA 1
ATOM 1748 C C . ASP A 1 227 ? -4.781 39.375 3.756 1 98.5 227 ASP A C 1
ATOM 1750 O O . ASP A 1 227 ? -4.34 39.656 2.643 1 98.5 227 ASP A O 1
ATOM 1754 N N . GLY A 1 228 ? -4.559 38.156 4.23 1 98 228 GLY A N 1
ATOM 1755 C CA . GLY A 1 228 ? -4.137 37 3.492 1 98 228 GLY A CA 1
ATOM 1756 C C . GLY A 1 228 ? -5.238 35.969 3.32 1 98 228 GLY A C 1
ATOM 1757 O O . GLY A 1 228 ? -6.414 36.312 3.203 1 98 228 GLY A O 1
ATOM 1758 N N . SER A 1 229 ? -4.855 34.688 3.227 1 98.31 229 SER A N 1
ATOM 1759 C CA . SER A 1 229 ? -5.863 33.656 3.033 1 98.31 229 SER A CA 1
ATOM 1760 C C . SER A 1 229 ? -6.633 33.375 4.324 1 98.31 229 SER A C 1
ATOM 1762 O O . SER A 1 229 ? -6.102 33.562 5.418 1 98.31 229 SER A O 1
ATOM 1764 N N . ILE A 1 230 ? -7.875 33 4.195 1 98.56 230 ILE A N 1
ATOM 1765 C CA . ILE A 1 230 ? -8.773 32.688 5.305 1 98.56 230 ILE A CA 1
ATOM 1766 C C . ILE A 1 230 ? -9.383 31.297 5.117 1 98.56 230 ILE A C 1
ATOM 1768 O O . ILE A 1 230 ? -10.055 31.031 4.121 1 98.56 230 ILE A O 1
ATOM 1772 N N . ALA A 1 231 ? -9.055 30.438 6.039 1 97.62 231 ALA A N 1
ATOM 1773 C CA . ALA A 1 231 ? -9.719 29.125 6.039 1 97.62 231 ALA A CA 1
ATOM 1774 C C . ALA A 1 231 ? -11.195 29.266 6.398 1 97.62 231 ALA A C 1
ATOM 1776 O O . ALA A 1 231 ? -11.555 30.047 7.281 1 97.62 231 ALA A O 1
ATOM 1777 N N . LEU A 1 232 ? -12.039 28.562 5.715 1 96.94 232 LEU A N 1
ATOM 1778 C CA . LEU A 1 232 ? -13.484 28.547 5.922 1 96.94 232 LEU A CA 1
ATOM 1779 C C . LEU A 1 232 ? -13.977 27.125 6.195 1 96.94 232 LEU A C 1
ATOM 1781 O O . LEU A 1 232 ? -13.203 26.172 6.16 1 96.94 232 LEU A O 1
ATOM 1785 N N . ALA A 1 233 ? -15.234 27.078 6.559 1 90.31 233 ALA A N 1
ATOM 1786 C CA . ALA A 1 233 ? -15.82 25.75 6.75 1 90.31 233 ALA A CA 1
ATOM 1787 C C . ALA A 1 233 ? -15.656 24.891 5.5 1 90.31 233 ALA A C 1
ATOM 1789 O O . ALA A 1 233 ? -15.414 23.688 5.594 1 90.31 233 ALA A O 1
ATOM 1790 N N . ASP A 1 234 ? -15.891 25.562 4.438 1 87.56 234 ASP A N 1
ATOM 1791 C CA . ASP A 1 234 ? -15.734 24.891 3.15 1 87.56 234 ASP A CA 1
ATOM 1792 C C . ASP A 1 234 ? -14.797 25.672 2.236 1 87.56 234 ASP A C 1
ATOM 1794 O O . ASP A 1 234 ? -15.242 26.516 1.452 1 87.56 234 ASP A O 1
ATOM 1798 N N . GLY A 1 235 ? -13.516 25.266 2.428 1 91.69 235 GLY A N 1
ATOM 1799 C CA . GLY A 1 235 ? -12.586 25.844 1.479 1 91.69 235 GLY A CA 1
ATOM 1800 C C . GLY A 1 235 ? -11.734 26.953 2.076 1 91.69 235 GLY A C 1
ATOM 1801 O O . GLY A 1 235 ? -11.508 26.984 3.289 1 91.69 235 GLY A O 1
ATOM 1802 N N . ILE A 1 236 ? -11.109 27.844 1.194 1 96.44 236 ILE A N 1
ATOM 1803 C CA . ILE A 1 236 ? -10.219 28.953 1.546 1 96.44 236 ILE A CA 1
ATOM 1804 C C . ILE A 1 236 ? -10.57 30.172 0.711 1 96.44 236 ILE A C 1
ATOM 1806 O O . ILE A 1 236 ? -10.938 30.062 -0.461 1 96.44 236 ILE A O 1
ATOM 1810 N N . ALA A 1 237 ? -10.531 31.297 1.335 1 97.44 237 ALA A N 1
ATOM 1811 C CA . ALA A 1 237 ? -10.742 32.531 0.622 1 97.44 237 ALA A CA 1
ATOM 1812 C C . ALA A 1 237 ? -9.516 33.438 0.72 1 97.44 237 ALA A C 1
ATOM 1814 O O . ALA A 1 237 ? -8.836 33.469 1.749 1 97.44 237 ALA A O 1
ATOM 1815 N N . ILE A 1 238 ? -9.227 34.156 -0.372 1 97.56 238 ILE A N 1
ATOM 1816 C CA . ILE A 1 238 ? -8.266 35.25 -0.359 1 97.56 238 ILE A CA 1
ATOM 1817 C C . ILE A 1 238 ? -8.992 36.562 -0.638 1 97.56 238 ILE A C 1
ATOM 1819 O O . ILE A 1 238 ? -9.25 36.906 -1.795 1 97.56 238 ILE A O 1
ATOM 1823 N N . PRO A 1 239 ? -9.219 37.281 0.408 1 97.69 239 PRO A N 1
ATOM 1824 C CA . PRO A 1 239 ? -10.039 38.469 0.238 1 97.69 239 PRO A CA 1
ATOM 1825 C C . PRO A 1 239 ? -9.305 39.594 -0.499 1 97.69 239 PRO A C 1
ATOM 1827 O O . PRO A 1 239 ? -8.094 39.781 -0.32 1 97.69 239 PRO A O 1
ATOM 1830 N N . SER A 1 240 ? -10.039 40.438 -1.229 1 97.62 240 SER A N 1
ATOM 1831 C CA . SER A 1 240 ? -9.492 41.594 -1.927 1 97.62 240 SER A CA 1
ATOM 1832 C C . SER A 1 240 ? -9.344 42.781 -0.989 1 97.62 240 SER A C 1
ATOM 1834 O O . SER A 1 240 ? -8.555 43.688 -1.252 1 97.62 240 SER A O 1
ATOM 1836 N N . THR A 1 241 ? -10.141 42.781 -0.028 1 98.12 241 THR A N 1
ATOM 1837 C CA . THR A 1 241 ? -10.055 43.75 1.06 1 98.12 241 THR A CA 1
ATOM 1838 C C . THR A 1 241 ? -10.008 43.062 2.412 1 98.12 241 THR A C 1
ATOM 1840 O O . THR A 1 241 ? -10.57 41.969 2.566 1 98.12 241 THR A O 1
ATOM 1843 N N . PRO A 1 242 ? -9.391 43.625 3.322 1 98.38 242 PRO A N 1
ATOM 1844 C CA . PRO A 1 242 ? -9.219 42.938 4.605 1 98.38 242 PRO A CA 1
ATOM 1845 C C . PRO A 1 242 ? -10.555 42.625 5.281 1 98.38 242 PRO A C 1
ATOM 1847 O O . PRO A 1 242 ? -11.516 43.375 5.141 1 98.38 242 PRO A O 1
ATOM 1850 N N . VAL A 1 243 ? -10.594 41.531 5.918 1 98.81 243 VAL A N 1
ATOM 1851 C CA . VAL A 1 243 ? -11.711 41.156 6.773 1 98.81 243 VAL A CA 1
ATOM 1852 C C . VAL A 1 243 ? -11.367 41.438 8.234 1 98.81 243 VAL A C 1
ATOM 1854 O O . VAL A 1 243 ? -10.414 40.875 8.773 1 98.81 243 VAL A O 1
ATOM 1857 N N . ARG A 1 244 ? -12.148 42.25 8.898 1 98.69 244 ARG A N 1
ATOM 1858 C CA . ARG A 1 244 ? -11.875 42.688 10.266 1 98.69 244 ARG A CA 1
ATOM 1859 C C . ARG A 1 244 ? -12.656 41.844 11.273 1 98.69 244 ARG A C 1
ATOM 1861 O O . ARG A 1 244 ? -13.883 41.75 11.18 1 98.69 244 ARG A O 1
ATOM 1868 N N . VAL A 1 245 ? -11.984 41.281 12.164 1 98.88 245 VAL A N 1
ATOM 1869 C CA . VAL A 1 245 ? -12.586 40.469 13.211 1 98.88 245 VAL A CA 1
ATOM 1870 C C . VAL A 1 245 ? -12.258 41.062 14.578 1 98.88 245 VAL A C 1
ATOM 1872 O O . VAL A 1 245 ? -11.094 41.281 14.906 1 98.88 245 VAL A O 1
ATOM 1875 N N . THR A 1 246 ? -13.242 41.312 15.375 1 98.94 246 THR A N 1
ATOM 1876 C CA . THR A 1 246 ? -13.055 41.906 16.703 1 98.94 246 THR A CA 1
ATOM 1877 C C . THR A 1 246 ? -13.133 40.812 17.781 1 98.94 246 THR A C 1
ATOM 1879 O O . THR A 1 246 ? -14.062 40 17.781 1 98.94 246 THR A O 1
ATOM 1882 N N . PHE A 1 247 ? -12.148 40.844 18.625 1 98.88 247 PHE A N 1
ATOM 1883 C CA . PHE A 1 247 ? -12.125 39.938 19.766 1 98.88 247 PHE A CA 1
ATOM 1884 C C . PHE A 1 247 ? -12.383 40.688 21.062 1 98.88 247 PHE A C 1
ATOM 1886 O O . PHE A 1 247 ? -11.844 41.781 21.281 1 98.88 247 PHE A O 1
ATOM 1893 N N . GLU A 1 248 ? -13.203 40.156 21.891 1 98.81 248 GLU A N 1
ATOM 1894 C CA . GLU A 1 248 ? -13.422 40.562 23.281 1 98.81 248 GLU A CA 1
ATOM 1895 C C . GLU A 1 248 ? -13.406 39.375 24.219 1 98.81 248 GLU A C 1
ATOM 1897 O O . GLU A 1 248 ? -14.094 38.375 23.969 1 98.81 248 GLU A O 1
ATOM 1902 N N . GLU A 1 249 ? -12.562 39.469 25.219 1 98.44 249 GLU A N 1
ATOM 1903 C CA . GLU A 1 249 ? -12.43 38.406 26.188 1 98.44 249 GLU A CA 1
ATOM 1904 C C . GLU A 1 249 ? -12.117 37.062 25.5 1 98.44 249 GLU A C 1
ATOM 1906 O O . GLU A 1 249 ? -12.703 36.031 25.828 1 98.44 249 GLU A O 1
ATOM 1911 N N . GLY A 1 250 ? -11.406 37.188 24.469 1 98.62 250 GLY A N 1
ATOM 1912 C CA . GLY A 1 250 ? -10.867 36 23.828 1 98.62 250 GLY A CA 1
ATOM 1913 C C . GLY A 1 250 ? -11.773 35.469 22.734 1 98.62 250 GLY A C 1
ATOM 1914 O O . GLY A 1 250 ? -11.438 34.469 22.078 1 98.62 250 GLY A O 1
ATOM 1915 N N . TYR A 1 251 ? -12.953 36.094 22.453 1 98.69 251 TYR A N 1
ATOM 1916 C CA . TYR A 1 251 ? -13.93 35.562 21.516 1 98.69 251 TYR A CA 1
ATOM 1917 C C . TYR A 1 251 ? -14.305 36.562 20.453 1 98.69 251 TYR A C 1
ATOM 1919 O O . TYR A 1 251 ? -14.352 37.781 20.719 1 98.69 251 TYR A O 1
ATOM 1927 N N . VAL A 1 252 ? -14.562 36.031 19.297 1 98.88 252 VAL A N 1
ATOM 1928 C CA . VAL A 1 252 ? -15 36.875 18.188 1 98.88 252 VAL A CA 1
ATOM 1929 C C . VAL A 1 252 ? -16.375 37.469 18.5 1 98.88 252 VAL A C 1
ATOM 1931 O O . VAL A 1 252 ? -17.328 36.719 18.781 1 98.88 252 VAL A O 1
ATOM 1934 N N . VAL A 1 253 ? -16.516 38.75 18.391 1 98.56 253 VAL A N 1
ATOM 1935 C CA . VAL A 1 253 ? -17.797 39.375 18.656 1 98.56 253 VAL A CA 1
ATOM 1936 C C . VAL A 1 253 ? -18.359 40 17.375 1 98.56 253 VAL A C 1
ATOM 1938 O O . VAL A 1 253 ? -19.562 40.219 17.25 1 98.56 253 VAL A O 1
ATOM 1941 N N . SER A 1 254 ? -17.438 40.219 16.406 1 98.44 254 SER A N 1
ATOM 1942 C CA . SER A 1 254 ? -17.922 40.75 15.133 1 98.44 254 SER A CA 1
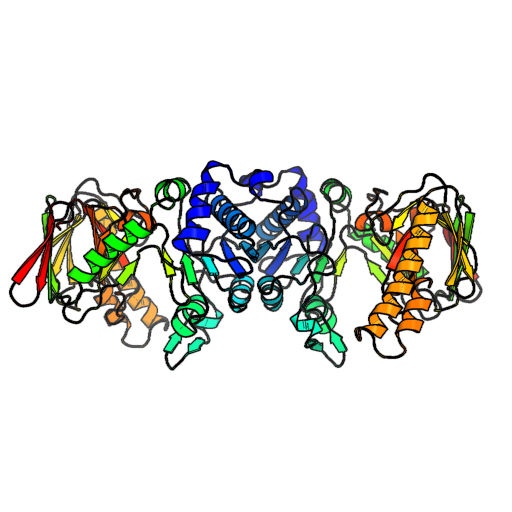ATOM 1943 C C . SER A 1 254 ? -16.953 40.406 14 1 98.44 254 SER A C 1
ATOM 1945 O O . SER A 1 254 ? -15.75 40.281 14.219 1 98.44 254 SER A O 1
ATOM 1947 N N . VAL A 1 255 ? -17.469 40.219 12.812 1 98.75 255 VAL A N 1
ATOM 1948 C CA . VAL A 1 255 ? -16.766 40.031 11.547 1 98.75 255 VAL A CA 1
ATOM 1949 C C . VAL A 1 255 ? -17.266 41.062 10.531 1 98.75 255 VAL A C 1
ATOM 1951 O O . VAL A 1 255 ? -18.469 41.125 10.242 1 98.75 255 VAL A O 1
ATOM 1954 N N . GLU A 1 256 ? -16.344 41.844 10.062 1 98.19 256 GLU A N 1
ATOM 1955 C CA . GLU A 1 256 ? -16.734 42.906 9.148 1 98.19 256 GLU A CA 1
ATOM 1956 C C . GLU A 1 256 ? -15.812 42.969 7.938 1 98.19 256 GLU A C 1
ATOM 1958 O O . GLU A 1 256 ? -14.617 42.688 8.039 1 98.19 256 GLU A O 1
ATOM 1963 N N . GLY A 1 257 ? -16.312 43.375 6.797 1 97.12 257 GLY A N 1
ATOM 1964 C CA . GLY A 1 257 ? -15.523 43.562 5.586 1 97.12 257 GLY A CA 1
ATOM 1965 C C . GLY A 1 257 ? -16.375 43.75 4.348 1 97.12 257 GLY A C 1
ATOM 1966 O O . GLY A 1 257 ? -17.578 43.438 4.363 1 97.12 257 GLY A O 1
ATOM 1967 N N . GLU A 1 258 ? -15.781 44.281 3.348 1 96.06 258 GLU A N 1
ATOM 1968 C CA . GLU A 1 258 ? -16.469 44.5 2.08 1 96.06 258 GLU A CA 1
ATOM 1969 C C . GLU A 1 258 ? -16.406 43.281 1.191 1 96.06 258 GLU A C 1
ATOM 1971 O O . GLU A 1 258 ? -17.297 43.062 0.363 1 96.06 258 GLU A O 1
ATOM 1976 N N . ASP A 1 259 ? -15.391 42.531 1.383 1 94.25 259 ASP A N 1
ATOM 1977 C CA . ASP A 1 259 ? -15.211 41.312 0.612 1 94.25 259 ASP A CA 1
ATOM 1978 C C . ASP A 1 259 ? -16.188 40.219 1.068 1 94.25 259 ASP A C 1
ATOM 1980 O O . ASP A 1 259 ? -16.5 40.125 2.256 1 94.25 259 ASP A O 1
ATOM 1984 N N . GLU A 1 260 ? -16.625 39.375 0.148 1 97.12 260 GLU A N 1
ATOM 1985 C CA . GLU A 1 260 ? -17.516 38.281 0.452 1 97.12 260 GLU A CA 1
ATOM 1986 C C . GLU A 1 260 ? -16.906 37.344 1.494 1 97.12 260 GLU A C 1
ATOM 1988 O O . GLU A 1 260 ? -17.625 36.656 2.219 1 97.12 260 GLU A O 1
ATOM 1993 N N . ALA A 1 261 ? -15.594 37.344 1.626 1 97.75 261 ALA A N 1
ATOM 1994 C CA . ALA A 1 261 ? -14.883 36.5 2.594 1 97.75 261 ALA A CA 1
ATOM 1995 C C . ALA A 1 261 ? -15.359 36.781 4.016 1 97.75 261 ALA A C 1
ATOM 1997 O O . ALA A 1 261 ? -15.375 35.875 4.863 1 97.75 261 ALA A O 1
ATOM 1998 N N . ALA A 1 262 ? -15.797 38 4.277 1 98.31 262 ALA A N 1
ATOM 1999 C CA . ALA A 1 262 ? -16.281 38.344 5.605 1 98.31 262 ALA A CA 1
ATOM 2000 C C . ALA A 1 262 ? -17.562 37.562 5.941 1 98.31 262 ALA A C 1
ATOM 2002 O O . ALA A 1 262 ? -17.688 37 7.031 1 98.31 262 ALA A O 1
ATOM 2003 N N . GLU A 1 263 ? -18.438 37.562 5.004 1 98.06 263 GLU A N 1
ATOM 2004 C CA . GLU A 1 263 ? -19.688 36.812 5.191 1 98.06 263 GLU A CA 1
ATOM 2005 C C . GLU A 1 263 ? -19.438 35.312 5.297 1 98.06 263 GLU A C 1
ATOM 2007 O O . GLU A 1 263 ? -20.078 34.625 6.102 1 98.06 263 GLU A O 1
ATOM 2012 N N . LEU A 1 264 ? -18.594 34.906 4.496 1 98.12 264 LEU A N 1
ATOM 2013 C CA . LEU A 1 264 ? -18.281 33.469 4.484 1 98.12 264 LEU A CA 1
ATOM 2014 C C . LEU A 1 264 ? -17.625 33.062 5.797 1 98.12 264 LEU A C 1
ATOM 2016 O O . LEU A 1 264 ? -17.906 31.969 6.309 1 98.12 264 LEU A O 1
ATOM 2020 N N . LEU A 1 265 ? -16.75 33.875 6.332 1 98.31 265 LEU A N 1
ATOM 2021 C CA . LEU A 1 265 ? -16.125 33.562 7.617 1 98.31 265 LEU A CA 1
ATOM 2022 C C . LEU A 1 265 ? -17.172 33.531 8.734 1 98.31 265 LEU A C 1
ATOM 2024 O O . LEU A 1 265 ? -17.188 32.625 9.562 1 98.31 265 LEU A O 1
ATOM 2028 N N . SER A 1 266 ? -18.016 34.531 8.727 1 98.19 266 SER A N 1
ATOM 2029 C CA . SER A 1 266 ? -19.094 34.594 9.711 1 98.19 266 SER A CA 1
ATOM 2030 C C . SER A 1 266 ? -19.969 33.344 9.648 1 98.19 266 SER A C 1
ATOM 2032 O O . SER A 1 266 ? -20.297 32.75 10.68 1 98.19 266 SER A O 1
ATOM 2034 N N . ALA A 1 267 ? -20.266 33 8.445 1 98 267 ALA A N 1
ATOM 2035 C CA . ALA A 1 267 ? -21.094 31.812 8.25 1 98 267 ALA A CA 1
ATOM 2036 C C . ALA A 1 267 ? -20.359 30.562 8.734 1 98 267 ALA A C 1
ATOM 2038 O O . ALA A 1 267 ? -20.984 29.641 9.258 1 98 267 ALA A O 1
ATOM 2039 N N . SER A 1 268 ? -19.094 30.5 8.531 1 98.06 268 SER A N 1
ATOM 2040 C CA . SER A 1 268 ? -18.297 29.359 8.969 1 98.06 268 SER A CA 1
ATOM 2041 C C . SER A 1 268 ? -18.297 29.234 10.484 1 98.06 268 SER A C 1
ATOM 2043 O O . SER A 1 268 ? -18.375 28.125 11.023 1 98.06 268 SER A O 1
ATOM 2045 N N . LEU A 1 269 ? -18.188 30.344 11.172 1 98.06 269 LEU A N 1
ATOM 2046 C CA . LEU A 1 269 ? -18.203 30.344 12.633 1 98.06 269 LEU A CA 1
ATOM 2047 C C . LEU A 1 269 ? -19.562 29.859 13.148 1 98.06 269 LEU A C 1
ATOM 2049 O O . LEU A 1 269 ? -19.625 29.062 14.094 1 98.06 269 LEU A O 1
ATOM 2053 N N . GLU A 1 270 ? -20.547 30.312 12.484 1 97.88 270 GLU A N 1
ATOM 2054 C CA . GLU A 1 270 ? -21.906 29.891 12.859 1 97.88 270 GLU A CA 1
ATOM 2055 C C . GLU A 1 270 ? -22.094 28.406 12.602 1 97.88 270 GLU A C 1
ATOM 2057 O O . GLU A 1 270 ? -22.766 27.719 13.375 1 97.88 270 GLU A O 1
ATOM 2062 N N . ALA A 1 271 ? -21.609 28.031 11.531 1 96.69 271 ALA A N 1
ATOM 2063 C CA . ALA A 1 271 ? -21.688 26.609 11.219 1 96.69 271 ALA A CA 1
ATOM 2064 C C . ALA A 1 271 ? -21 25.766 12.289 1 96.69 271 ALA A C 1
ATOM 2066 O O . ALA A 1 271 ? -21.484 24.703 12.656 1 96.69 271 ALA A O 1
ATOM 2067 N N . GLY A 1 272 ? -19.859 26.188 12.727 1 96 272 GLY A N 1
ATOM 2068 C CA . GLY A 1 272 ? -19.156 25.484 13.797 1 96 272 GLY A CA 1
ATOM 2069 C C . GLY A 1 272 ? -19.953 25.422 15.086 1 96 272 GLY A C 1
ATOM 2070 O O . GLY A 1 272 ? -20 24.375 15.742 1 96 272 GLY A O 1
ATOM 2071 N N . LYS A 1 273 ? -20.562 26.547 15.367 1 97.12 273 LYS A N 1
ATOM 2072 C CA . LYS A 1 273 ? -21.422 26.609 16.531 1 97.12 273 LYS A CA 1
ATOM 2073 C C . LYS A 1 273 ? -22.594 25.625 16.406 1 97.12 273 LYS A C 1
ATOM 2075 O O . LYS A 1 273 ? -22.828 24.828 17.328 1 97.12 273 LYS A O 1
ATOM 2080 N N . LYS A 1 274 ? -23.234 25.688 15.32 1 97.31 274 LYS A N 1
ATOM 2081 C CA . LYS A 1 274 ? -24.406 24.844 15.094 1 97.31 274 LYS A CA 1
ATOM 2082 C C . LYS A 1 274 ? -24.047 23.359 15.125 1 97.31 274 LYS A C 1
ATOM 2084 O O . LYS A 1 274 ? -24.781 22.547 15.688 1 97.31 274 LYS A O 1
ATOM 2089 N N . GLN A 1 275 ? -23.047 23.078 14.555 1 94.94 275 GLN A N 1
ATOM 2090 C CA . GLN A 1 275 ? -22.609 21.688 14.5 1 94.94 275 GLN A CA 1
ATOM 2091 C C . GLN A 1 275 ? -22.328 21.141 15.898 1 94.94 275 GLN A C 1
ATOM 2093 O O . GLN A 1 275 ? -22.641 19.984 16.188 1 94.94 275 GLN A O 1
ATOM 2098 N N . ALA A 1 276 ? -21.719 21.922 16.734 1 95.06 276 ALA A N 1
ATOM 2099 C CA . ALA A 1 276 ? -21.438 21.5 18.109 1 95.06 276 ALA A CA 1
ATOM 2100 C C . ALA A 1 276 ? -22.719 21.172 18.859 1 95.06 276 ALA A C 1
ATOM 2102 O O . ALA A 1 276 ? -22.781 20.172 19.578 1 95.06 276 ALA A O 1
ATOM 2103 N N . LEU A 1 277 ? -23.656 21.953 18.641 1 96.75 277 LEU A N 1
ATOM 2104 C CA . LEU A 1 277 ? -24.938 21.734 19.297 1 96.75 277 LEU A CA 1
ATOM 2105 C C . LEU A 1 277 ? -25.625 20.484 18.734 1 96.75 277 LEU A C 1
ATOM 2107 O O . LEU A 1 277 ? -26.188 19.688 19.484 1 96.75 277 LEU A O 1
ATOM 2111 N N . ASP A 1 278 ? -25.578 20.344 17.484 1 96.19 278 ASP A N 1
ATOM 2112 C CA . ASP A 1 278 ? -26.156 19.156 16.844 1 96.19 278 ASP A CA 1
ATOM 2113 C C . ASP A 1 278 ? -25.453 17.891 17.328 1 96.19 278 ASP A C 1
ATOM 2115 O O . ASP A 1 278 ? -26.109 16.875 17.578 1 96.19 278 ASP A O 1
ATOM 2119 N N . PHE A 1 279 ? -24.188 17.938 17.438 1 93.31 279 PHE A N 1
ATOM 2120 C CA . PHE A 1 279 ? -23.422 16.766 17.844 1 93.31 279 PHE A CA 1
ATOM 2121 C C . PHE A 1 279 ? -23.812 16.344 19.266 1 93.31 279 PHE A C 1
ATOM 2123 O O . PHE A 1 279 ? -23.875 15.148 19.562 1 93.31 279 PHE A O 1
ATOM 2130 N N . GLU A 1 280 ? -24.016 17.297 20.156 1 92.5 280 GLU A N 1
ATOM 2131 C CA . GLU A 1 280 ? -24.484 16.938 21.5 1 92.5 280 GLU A CA 1
ATOM 2132 C C . GLU A 1 280 ? -25.859 16.266 21.438 1 92.5 280 GLU A C 1
ATOM 2134 O O . GLU A 1 280 ? -26.094 15.266 22.125 1 92.5 280 GLU A O 1
ATOM 2139 N N . GLN A 1 281 ? -26.688 16.844 20.609 1 95.56 281 GLN A N 1
ATOM 2140 C CA . GLN A 1 281 ? -28.047 16.312 20.469 1 95.56 281 GLN A CA 1
ATOM 2141 C C . GLN A 1 281 ? -28 14.883 19.922 1 95.56 281 GLN A C 1
ATOM 2143 O O . GLN A 1 281 ? -28.828 14.047 20.297 1 95.56 281 GLN A O 1
ATOM 2148 N N . GLU A 1 282 ? -27.125 14.617 19.109 1 93.19 282 GLU A N 1
ATOM 2149 C CA . GLU A 1 282 ? -27 13.312 18.469 1 93.19 282 GLU A CA 1
ATOM 2150 C C . GLU A 1 282 ? -26.188 12.344 19.328 1 93.19 282 GLU A C 1
ATOM 2152 O O . GLU A 1 282 ? -26.031 11.18 18.953 1 93.19 282 GLU A O 1
ATOM 2157 N N . GLY A 1 283 ? -25.641 12.812 20.359 1 91.31 283 GLY A N 1
ATOM 2158 C CA . GLY A 1 283 ? -24.891 11.969 21.281 1 91.31 283 GLY A CA 1
ATOM 2159 C C . GLY A 1 283 ? -23.438 11.805 20.891 1 91.31 283 GLY A C 1
ATOM 2160 O O . GLY A 1 283 ? -22.75 10.922 21.406 1 91.31 283 GLY A O 1
ATOM 2161 N N . LEU A 1 284 ? -22.984 12.648 20.047 1 86.12 284 LEU A N 1
ATOM 2162 C CA . LEU A 1 284 ? -21.609 12.578 19.578 1 86.12 284 LEU A CA 1
ATOM 2163 C C . LEU A 1 284 ? -20.688 13.414 20.453 1 86.12 284 LEU A C 1
ATOM 2165 O O . LEU A 1 284 ? -19.469 13.273 20.391 1 86.12 284 LEU A O 1
ATOM 2169 N N . LEU A 1 285 ? -21.25 14.289 21.219 1 89.06 285 LEU A N 1
ATOM 2170 C CA . LEU A 1 285 ? -20.562 15.016 22.266 1 89.06 285 LEU A CA 1
ATOM 2171 C C . LEU A 1 285 ? -21.219 14.766 23.625 1 89.06 285 LEU A C 1
ATOM 2173 O O . LEU A 1 285 ? -22.438 14.562 23.703 1 89.06 285 LEU A O 1
ATOM 2177 N N . PRO A 1 286 ? -20.453 14.695 24.656 1 90.19 286 PRO A N 1
ATOM 2178 C CA . PRO A 1 286 ? -21.047 14.508 25.984 1 90.19 286 PRO A CA 1
ATOM 2179 C C . PRO A 1 286 ? -22.047 15.617 26.328 1 90.19 286 PRO A C 1
ATOM 2181 O O . PRO A 1 286 ? -21.938 16.734 25.844 1 90.19 286 PRO A O 1
ATOM 2184 N N . ARG A 1 287 ? -22.984 15.234 27.219 1 89.19 287 ARG A N 1
ATOM 2185 C CA . ARG A 1 287 ? -24 16.188 27.672 1 89.19 287 ARG A CA 1
ATOM 2186 C C . ARG A 1 287 ? -23.344 17.438 28.266 1 89.19 287 ARG A C 1
ATOM 2188 O O . ARG A 1 287 ? -22.438 17.328 29.094 1 89.19 287 ARG A O 1
ATOM 2195 N N . GLY A 1 288 ? -23.688 18.547 27.781 1 93.81 288 GLY A N 1
ATOM 2196 C CA . GLY A 1 288 ? -23.172 19.797 28.297 1 93.81 288 GLY A CA 1
ATOM 2197 C C . GLY A 1 288 ? -22 20.344 27.516 1 93.81 288 GLY A C 1
ATOM 2198 O O . GLY A 1 288 ? -21.656 21.516 27.641 1 93.81 288 GLY A O 1
ATOM 2199 N N . GLN A 1 289 ? -21.422 19.609 26.703 1 94.12 289 GLN A N 1
ATOM 2200 C CA . GLN A 1 289 ? -20.219 20.016 25.984 1 94.12 289 GLN A CA 1
ATOM 2201 C C . GLN A 1 289 ? -20.578 20.781 24.703 1 94.12 289 GLN A C 1
ATOM 2203 O O . GLN A 1 289 ? -19.75 21.516 24.172 1 94.12 289 GLN A O 1
ATOM 2208 N N . GLY A 1 290 ? -21.797 20.609 24.266 1 95.56 290 GLY A N 1
ATOM 2209 C CA . GLY A 1 290 ? -22.234 21.297 23.078 1 95.56 290 GLY A CA 1
ATOM 2210 C C . GLY A 1 290 ? -22.078 22.812 23.172 1 95.56 290 GLY A C 1
ATOM 2211 O O . GLY A 1 290 ? -21.531 23.453 22.281 1 95.56 290 GLY A O 1
ATOM 2212 N N . GLN A 1 291 ? -22.547 23.328 24.25 1 96.69 291 GLN A N 1
ATOM 2213 C CA . GLN A 1 291 ? -22.484 24.781 24.453 1 96.69 291 GLN A CA 1
ATOM 2214 C C . GLN A 1 291 ? -21.047 25.25 24.594 1 96.69 291 GLN A C 1
ATOM 2216 O O . GLN A 1 291 ? -20.703 26.359 24.156 1 96.69 291 GLN A O 1
ATOM 2221 N N . VAL A 1 292 ? -20.266 24.453 25.203 1 96.94 292 VAL A N 1
ATOM 2222 C CA . VAL A 1 292 ? -18.859 24.797 25.406 1 96.94 292 VAL A CA 1
ATOM 2223 C C . VAL A 1 292 ? -18.141 24.859 24.047 1 96.94 292 VAL A C 1
ATOM 2225 O O . VAL A 1 292 ? -17.484 25.844 23.75 1 96.94 292 VAL A O 1
ATOM 2228 N N . TYR A 1 293 ? -18.375 23.828 23.219 1 97 293 TYR A N 1
ATOM 2229 C CA . TYR A 1 293 ? -17.781 23.781 21.891 1 97 293 TYR A CA 1
ATOM 2230 C C . TYR A 1 293 ? -18.312 24.906 21.016 1 97 293 TYR A C 1
ATOM 2232 O O . TYR A 1 293 ? -17.578 25.5 20.219 1 97 293 TYR A O 1
ATOM 2240 N N . ALA A 1 294 ? -19.578 25.156 21.219 1 97.69 294 ALA A N 1
ATOM 2241 C CA . ALA A 1 294 ? -20.219 26.234 20.453 1 97.69 294 ALA A CA 1
ATOM 2242 C C . ALA A 1 294 ? -19.609 27.594 20.781 1 97.69 294 ALA A C 1
ATOM 2244 O O . ALA A 1 294 ? -19.328 28.391 19.891 1 97.69 294 ALA A O 1
ATOM 2245 N N . ARG A 1 295 ? -19.422 27.844 22 1 97.75 295 ARG A N 1
ATOM 2246 C CA . ARG A 1 295 ? -18.781 29.094 22.422 1 97.75 295 ARG A CA 1
ATOM 2247 C C . ARG A 1 295 ? -17.359 29.188 21.875 1 97.75 295 ARG A C 1
ATOM 2249 O O . ARG A 1 295 ? -16.953 30.234 21.375 1 97.75 295 ARG A O 1
ATOM 2256 N N . ASN A 1 296 ? -16.672 28.047 21.969 1 98.31 296 ASN A N 1
ATOM 2257 C CA . ASN A 1 296 ? -15.266 28 21.578 1 98.31 296 ASN A CA 1
ATOM 2258 C C . ASN A 1 296 ? -15.102 28.094 20.062 1 98.31 296 ASN A C 1
ATOM 2260 O O . ASN A 1 296 ? -14 28.328 19.578 1 98.31 296 ASN A O 1
ATOM 2264 N N . ALA A 1 297 ? -16.188 27.922 19.328 1 98.06 297 ALA A N 1
ATOM 2265 C CA . ALA A 1 297 ? -16.141 28.109 17.875 1 98.06 297 ALA A CA 1
ATOM 2266 C C . ALA A 1 297 ? -15.758 29.547 17.516 1 98.06 297 ALA A C 1
ATOM 2268 O O . ALA A 1 297 ? -15.391 29.828 16.375 1 98.06 297 ALA A O 1
ATOM 2269 N N . ARG A 1 298 ? -15.742 30.438 18.469 1 98.5 298 ARG A N 1
ATOM 2270 C CA . ARG A 1 298 ? -15.398 31.844 18.25 1 98.5 298 ARG A CA 1
ATOM 2271 C C . ARG A 1 298 ? -14.148 32.219 19.031 1 98.5 298 ARG A C 1
ATOM 2273 O O . ARG A 1 298 ? -13.781 33.406 19.094 1 98.5 298 ARG A O 1
ATOM 2280 N N . HIS A 1 299 ? -13.5 31.234 19.609 1 98.44 299 HIS A N 1
ATOM 2281 C CA . HIS A 1 299 ? -12.344 31.438 20.469 1 98.44 299 HIS A CA 1
ATOM 2282 C C . HIS A 1 299 ? -11.07 31.641 19.641 1 98.44 299 HIS A C 1
ATOM 2284 O O . HIS A 1 299 ? -10.906 31.047 18.594 1 98.44 299 HIS A O 1
ATOM 2290 N N . LEU A 1 300 ? -10.18 32.531 20.125 1 98.75 300 LEU A N 1
ATOM 2291 C CA . LEU A 1 300 ? -8.844 32.594 19.531 1 98.75 300 LEU A CA 1
ATOM 2292 C C . LEU A 1 300 ? -8.008 31.391 19.938 1 98.75 300 LEU A C 1
ATOM 2294 O O . LEU A 1 300 ? -7.469 31.344 21.031 1 98.75 300 LEU A O 1
ATOM 2298 N N . GLY A 1 301 ? -7.801 30.547 18.953 1 98.31 301 GLY A N 1
ATOM 2299 C CA . GLY A 1 301 ? -7.258 29.25 19.312 1 98.31 301 GLY A CA 1
ATOM 2300 C C . GLY A 1 301 ? -5.766 29.141 19.062 1 98.31 301 GLY A C 1
ATOM 2301 O O . GLY A 1 301 ? -5.102 28.266 19.625 1 98.31 301 GLY A O 1
ATOM 2302 N N . GLU A 1 302 ? -5.25 29.969 18.203 1 98.69 302 GLU A N 1
ATOM 2303 C CA . GLU A 1 302 ? -3.842 29.844 17.844 1 98.69 302 GLU A CA 1
ATOM 2304 C C . GLU A 1 302 ? -3.281 31.188 17.359 1 98.69 302 GLU A C 1
ATOM 2306 O O . GLU A 1 302 ? -3.996 31.984 16.75 1 98.69 302 GLU A O 1
ATOM 2311 N N . PHE A 1 303 ? -2.1 31.484 17.75 1 98.81 303 PHE A N 1
ATOM 2312 C CA . PHE A 1 303 ? -1.237 32.469 17.125 1 98.81 303 PHE A CA 1
ATOM 2313 C C . PHE A 1 303 ? 0.013 31.828 16.547 1 98.81 303 PHE A C 1
ATOM 2315 O O . PHE A 1 303 ? 0.776 31.188 17.266 1 98.81 303 PHE A O 1
ATOM 2322 N N . GLY A 1 304 ? 0.17 31.969 15.219 1 98.81 304 GLY A N 1
ATOM 2323 C CA . GLY A 1 304 ? 1.316 31.375 14.547 1 98.81 304 GLY A CA 1
ATOM 2324 C C . GLY A 1 304 ? 2.109 32.375 13.727 1 98.81 304 GLY A C 1
ATOM 2325 O O . GLY A 1 304 ? 1.559 33.344 13.234 1 98.81 304 GLY A O 1
ATOM 2326 N N . ILE A 1 305 ? 3.346 32.125 13.617 1 98.88 305 ILE A N 1
ATOM 2327 C CA . ILE A 1 305 ? 4.258 32.969 12.828 1 98.88 305 ILE A CA 1
ATOM 2328 C C . ILE A 1 305 ? 4.875 32.125 11.711 1 98.88 305 ILE A C 1
ATOM 2330 O O . ILE A 1 305 ? 5.484 31.078 11.977 1 98.88 305 ILE A O 1
ATOM 2334 N N . GLY A 1 306 ? 4.684 32.531 10.469 1 98.69 306 GLY A N 1
ATOM 2335 C CA . GLY A 1 306 ? 5.293 31.844 9.336 1 98.69 306 GLY A CA 1
ATOM 2336 C C . GLY A 1 306 ? 6.75 32.219 9.133 1 98.69 306 GLY A C 1
ATOM 2337 O O . GLY A 1 306 ? 7.117 33.375 9.234 1 98.69 306 GLY A O 1
ATOM 2338 N N . LEU A 1 307 ? 7.574 31.188 8.797 1 98.56 307 LEU A N 1
ATOM 2339 C CA . LEU A 1 307 ? 9.008 31.453 8.805 1 98.56 307 LEU A CA 1
ATOM 2340 C C . LEU A 1 307 ? 9.688 30.797 7.605 1 98.56 307 LEU A C 1
ATOM 2342 O O . LEU A 1 307 ? 10.914 30.766 7.527 1 98.56 307 LEU A O 1
ATOM 2346 N N . ASN A 1 308 ? 8.961 30.234 6.664 1 98.5 308 ASN A N 1
ATOM 2347 C CA . ASN A 1 308 ? 9.516 29.641 5.453 1 98.5 308 ASN A CA 1
ATOM 2348 C C . ASN A 1 308 ? 9.656 30.672 4.336 1 98.5 308 ASN A C 1
ATOM 2350 O O . ASN A 1 308 ? 8.664 31.109 3.764 1 98.5 308 ASN A O 1
ATOM 2354 N N . GLU A 1 309 ? 10.828 30.969 3.961 1 97.62 309 GLU A N 1
ATOM 2355 C CA . GLU A 1 309 ? 11.117 32.031 3 1 97.62 309 GLU A CA 1
ATOM 2356 C C . GLU A 1 309 ? 10.695 31.625 1.591 1 97.62 309 GLU A C 1
ATOM 2358 O O . GLU A 1 309 ? 10.57 32.469 0.709 1 97.62 309 GLU A O 1
ATOM 2363 N N . LYS A 1 310 ? 10.477 30.344 1.412 1 98.12 310 LYS A N 1
ATOM 2364 C CA . LYS A 1 310 ? 10.125 29.859 0.078 1 98.12 310 LYS A CA 1
ATOM 2365 C C . LYS A 1 310 ? 8.617 29.703 -0.069 1 98.12 310 LYS A C 1
ATOM 2367 O O . LYS A 1 310 ? 8.117 29.438 -1.165 1 98.12 310 LYS A O 1
ATOM 2372 N N . ALA A 1 311 ? 7.887 29.859 1.023 1 98.25 311 ALA A N 1
ATOM 2373 C CA . ALA A 1 311 ? 6.43 29.75 0.983 1 98.25 311 ALA A CA 1
ATOM 2374 C C . ALA A 1 311 ? 5.797 31.031 0.47 1 98.25 311 ALA A C 1
ATOM 2376 O O . ALA A 1 311 ? 6.387 32.125 0.583 1 98.25 311 ALA A O 1
ATOM 2377 N N . ARG A 1 312 ? 4.68 30.891 -0.128 1 98 312 ARG A N 1
ATOM 2378 C CA . ARG A 1 312 ? 3.865 32 -0.608 1 98 312 ARG A CA 1
ATOM 2379 C C . ARG A 1 312 ? 2.385 31.75 -0.342 1 98 312 ARG A C 1
ATOM 2381 O O . ARG A 1 312 ? 1.976 30.625 -0.097 1 98 312 ARG A O 1
ATOM 2388 N N . ILE A 1 313 ? 1.643 32.781 -0.304 1 97.94 313 ILE A N 1
ATOM 2389 C CA . ILE A 1 313 ? 0.201 32.656 -0.141 1 97.94 313 ILE A CA 1
ATOM 2390 C C . ILE A 1 313 ? -0.413 32.125 -1.437 1 97.94 313 ILE A C 1
ATOM 2392 O O . ILE A 1 313 ? -0.399 32.812 -2.461 1 97.94 313 ILE A O 1
ATOM 2396 N N . VAL A 1 314 ? -0.975 30.906 -1.402 1 97.38 314 VAL A N 1
ATOM 2397 C CA . VAL A 1 314 ? -1.454 30.266 -2.625 1 97.38 314 VAL A CA 1
ATOM 2398 C C . VAL A 1 314 ? -2.9 29.812 -2.438 1 97.38 314 VAL A C 1
ATOM 2400 O O . VAL A 1 314 ? -3.488 29.203 -3.336 1 97.38 314 VAL A O 1
ATOM 2403 N N . GLY A 1 315 ? -3.496 30.094 -1.305 1 96.62 315 GLY A N 1
ATOM 2404 C CA . GLY A 1 315 ? -4.84 29.625 -1.022 1 96.62 315 GLY A CA 1
ATOM 2405 C C . GLY A 1 315 ? -4.883 28.188 -0.556 1 96.62 315 GLY A C 1
ATOM 2406 O O . GLY A 1 315 ? -5.809 27.438 -0.893 1 96.62 315 GLY A O 1
ATOM 2407 N N . ASN A 1 316 ? -3.867 27.75 0.08 1 96.44 316 ASN A N 1
ATOM 2408 C CA . ASN A 1 316 ? -3.697 26.453 0.724 1 96.44 316 ASN A CA 1
ATOM 2409 C C . ASN A 1 316 ? -3.027 26.578 2.088 1 96.44 316 ASN A C 1
ATOM 2411 O O . ASN A 1 316 ? -1.839 26.891 2.172 1 96.44 316 ASN A O 1
ATOM 2415 N N . MET A 1 317 ? -3.764 26.281 3.066 1 95.75 317 MET A N 1
ATOM 2416 C CA . MET A 1 317 ? -3.334 26.641 4.418 1 95.75 317 MET A CA 1
ATOM 2417 C C . MET A 1 317 ? -2.07 25.875 4.801 1 95.75 317 MET A C 1
ATOM 2419 O O . MET A 1 317 ? -1.26 26.359 5.59 1 95.75 317 MET A O 1
ATOM 2423 N N . LEU A 1 318 ? -1.841 24.734 4.176 1 96.62 318 LEU A N 1
ATOM 2424 C CA . LEU A 1 318 ? -0.618 23.984 4.43 1 96.62 318 LEU A CA 1
ATOM 2425 C C . LEU A 1 318 ? 0.614 24.844 4.164 1 96.62 318 LEU A C 1
ATOM 2427 O O . LEU A 1 318 ? 1.58 24.797 4.93 1 96.62 318 LEU A O 1
ATOM 2431 N N . GLU A 1 319 ? 0.555 25.562 3.115 1 98.12 319 GLU A N 1
ATOM 2432 C CA . GLU A 1 319 ? 1.668 26.438 2.754 1 98.12 319 GLU A CA 1
ATOM 2433 C C . GLU A 1 319 ? 1.491 27.828 3.348 1 98.12 319 GLU A C 1
ATOM 2435 O O . GLU A 1 319 ? 2.445 28.422 3.865 1 98.12 319 GLU A O 1
ATOM 2440 N N . ASP A 1 320 ? 0.319 28.359 3.307 1 98.62 320 ASP A N 1
ATOM 2441 C CA . ASP A 1 320 ? 0.056 29.766 3.619 1 98.62 320 ASP A CA 1
ATOM 2442 C C . ASP A 1 320 ? 0.493 30.094 5.043 1 98.62 320 ASP A C 1
ATOM 2444 O O . ASP A 1 320 ? 1.041 31.172 5.293 1 98.62 320 ASP A O 1
ATOM 2448 N N . GLU A 1 321 ? 0.283 29.203 5.941 1 98.06 321 GLU A N 1
ATOM 2449 C CA . GLU A 1 321 ? 0.566 29.5 7.344 1 98.06 321 GLU A CA 1
ATOM 2450 C C . GLU A 1 321 ? 2.066 29.453 7.625 1 98.06 321 GLU A C 1
ATOM 2452 O O . GLU A 1 321 ? 2.514 29.875 8.695 1 98.06 321 GLU A O 1
ATOM 2457 N N . LYS A 1 322 ? 2.83 29.062 6.551 1 98.69 322 LYS A N 1
ATOM 2458 C CA . LYS A 1 322 ? 4.277 28.984 6.727 1 98.69 322 LYS A CA 1
ATOM 2459 C C . LYS A 1 322 ? 4.977 30.188 6.105 1 98.69 322 LYS A C 1
ATOM 2461 O O . LYS A 1 322 ? 6.188 30.359 6.262 1 98.69 322 LYS A O 1
ATOM 2466 N N . VAL A 1 323 ? 4.309 31.078 5.477 1 98.62 323 VAL A N 1
ATOM 2467 C CA . VAL A 1 323 ? 4.879 32.156 4.676 1 98.62 323 VAL A CA 1
ATOM 2468 C C . VAL A 1 323 ? 5.641 33.125 5.582 1 98.62 323 VAL A C 1
ATOM 2470 O O . VAL A 1 323 ? 5.066 33.688 6.516 1 98.62 323 VAL A O 1
ATOM 2473 N N . TYR A 1 324 ? 6.887 33.312 5.258 1 98.31 324 TYR A N 1
ATOM 2474 C CA . TYR A 1 324 ? 7.707 34.281 5.984 1 98.31 324 TYR A CA 1
ATOM 2475 C C . TYR A 1 324 ? 7.125 35.688 5.867 1 98.31 324 TYR A C 1
ATOM 2477 O O . TYR A 1 324 ? 6.664 36.094 4.797 1 98.31 324 TYR A O 1
ATOM 2485 N N . GLY A 1 325 ? 7.145 36.406 7 1 98.19 325 GLY A N 1
ATOM 2486 C CA . GLY A 1 325 ? 6.664 37.75 7.004 1 98.19 325 GLY A CA 1
ATOM 2487 C C . GLY A 1 325 ? 5.172 37.875 7.258 1 98.19 325 GLY A C 1
ATOM 2488 O O . GLY A 1 325 ? 4.582 38.938 7.078 1 98.19 325 GLY A O 1
ATOM 2489 N N . THR A 1 326 ? 4.605 36.75 7.59 1 98.75 326 THR A N 1
ATOM 2490 C CA . THR A 1 326 ? 3.193 36.719 7.945 1 98.75 326 THR A CA 1
ATOM 2491 C C . THR A 1 326 ? 2.998 36.125 9.328 1 98.75 326 THR A C 1
ATOM 2493 O O . THR A 1 326 ? 3.93 35.531 9.898 1 98.75 326 THR A O 1
ATOM 2496 N N . CYS A 1 327 ? 1.841 36.312 9.891 1 98.81 327 CYS A N 1
ATOM 2497 C CA . CYS A 1 327 ? 1.332 35.531 11.016 1 98.81 327 CYS A CA 1
ATOM 2498 C C . CYS A 1 327 ? -0.101 35.062 10.758 1 98.81 327 CYS A C 1
ATOM 2500 O O . CYS A 1 327 ? -0.72 35.5 9.773 1 98.81 327 CYS A O 1
ATOM 2502 N N . HIS A 1 328 ? -0.479 34.094 11.477 1 98.88 328 HIS A N 1
ATOM 2503 C CA . HIS A 1 328 ? -1.87 33.688 11.359 1 98.88 328 HIS A CA 1
ATOM 2504 C C . HIS A 1 328 ? -2.508 33.5 12.734 1 98.88 328 HIS A C 1
ATOM 2506 O O . HIS A 1 328 ? -1.804 33.312 13.734 1 98.88 328 HIS A O 1
ATOM 2512 N N . PHE A 1 329 ? -3.785 33.656 12.742 1 98.88 329 PHE A N 1
ATOM 2513 C CA . PHE A 1 329 ? -4.641 33.375 13.891 1 98.88 329 PHE A CA 1
ATOM 2514 C C . PHE A 1 329 ? -5.688 32.344 13.547 1 98.88 329 PHE A C 1
ATOM 2516 O O . PHE A 1 329 ? -6.27 32.344 12.453 1 98.88 329 PHE A O 1
ATOM 2523 N N . ALA A 1 330 ? -5.77 31.375 14.406 1 98.56 330 ALA A N 1
ATOM 2524 C CA . ALA A 1 330 ? -6.844 30.422 14.211 1 98.56 330 ALA A CA 1
ATOM 2525 C C . ALA A 1 330 ? -8.023 30.703 15.133 1 98.56 330 ALA A C 1
ATOM 2527 O O . ALA A 1 330 ? -7.828 31.047 16.312 1 98.56 330 ALA A O 1
ATOM 2528 N N . ILE A 1 331 ? -9.188 30.656 14.594 1 98.56 331 ILE A N 1
ATOM 2529 C CA . ILE A 1 331 ? -10.422 30.75 15.367 1 98.56 331 ILE A CA 1
ATOM 2530 C C . ILE A 1 331 ? -10.992 29.359 15.609 1 98.56 331 ILE A C 1
ATOM 2532 O O . ILE A 1 331 ? -11.125 28.562 14.672 1 98.56 331 ILE A O 1
ATOM 2536 N N . GLY A 1 332 ? -11.336 29.047 16.812 1 98 332 GLY A N 1
ATOM 2537 C CA . GLY A 1 332 ? -11.836 27.734 17.172 1 98 332 GLY A CA 1
ATOM 2538 C C . GLY A 1 332 ? -10.969 27.016 18.188 1 98 332 GLY A C 1
ATOM 2539 O O . GLY A 1 332 ? -10.516 27.641 19.156 1 98 332 GLY A O 1
ATOM 2540 N N . SER A 1 333 ? -10.742 25.719 18.062 1 96.06 333 SER A N 1
ATOM 2541 C CA . SER A 1 333 ? -10.031 24.875 19.031 1 96.06 333 SER A CA 1
ATOM 2542 C C . SER A 1 333 ? -8.555 25.266 19.109 1 96.06 333 SER A C 1
ATOM 2544 O O . SER A 1 333 ? -7.996 25.812 18.156 1 96.06 333 SER A O 1
ATOM 2546 N N . ASN A 1 334 ? -7.957 25.031 20.266 1 96.56 334 ASN A N 1
ATOM 2547 C CA . ASN A 1 334 ? -6.535 25.297 20.453 1 96.56 334 ASN A CA 1
ATOM 2548 C C . ASN A 1 334 ? -5.734 24 20.609 1 96.56 334 ASN A C 1
ATOM 2550 O O . ASN A 1 334 ? -6.262 22.922 20.391 1 96.56 334 ASN A O 1
ATOM 2554 N N . TYR A 1 335 ? -4.43 24.062 20.797 1 93.19 335 TYR A N 1
ATOM 2555 C CA . TYR A 1 335 ? -3.553 22.891 20.828 1 93.19 335 TYR A CA 1
ATOM 2556 C C . TYR A 1 335 ? -3.283 22.453 22.266 1 93.19 335 TYR A C 1
ATOM 2558 O O . TYR A 1 335 ? -2.793 21.344 22.5 1 93.19 335 TYR A O 1
ATOM 2566 N N . ASP A 1 336 ? -3.658 23.328 23.266 1 93.38 336 ASP A N 1
ATOM 2567 C CA . ASP A 1 336 ? -3.506 22.953 24.672 1 93.38 336 ASP A CA 1
ATOM 2568 C C . ASP A 1 336 ? -4.738 22.219 25.172 1 93.38 336 ASP A C 1
ATOM 2570 O O . ASP A 1 336 ? -4.793 21.812 26.344 1 93.38 336 ASP A O 1
ATOM 2574 N N . GLU A 1 337 ? -5.777 22.125 24.422 1 90.38 337 GLU A N 1
ATOM 2575 C CA . GLU A 1 337 ? -6.957 21.297 24.625 1 90.38 337 GLU A CA 1
ATOM 2576 C C . GLU A 1 337 ? -7.82 21.844 25.766 1 90.38 337 GLU A C 1
ATOM 2578 O O . GLU A 1 337 ? -8.508 21.078 26.453 1 90.38 337 GLU A O 1
ATOM 2583 N N . ASP A 1 338 ? -7.672 23.047 26.031 1 94.56 338 ASP A N 1
ATOM 2584 C CA . ASP A 1 338 ? -8.531 23.656 27.047 1 94.56 338 ASP A CA 1
ATOM 2585 C C . ASP A 1 338 ? -9.57 24.578 26.422 1 94.56 338 ASP A C 1
ATOM 2587 O O . ASP A 1 338 ? -10.266 25.312 27.125 1 94.56 338 ASP A O 1
ATOM 2591 N N . ALA A 1 339 ? -9.648 24.625 25.125 1 96.38 339 ALA A N 1
ATOM 2592 C CA . ALA A 1 339 ? -10.688 25.297 24.344 1 96.38 339 ALA A CA 1
ATOM 2593 C C . ALA A 1 339 ? -11.109 24.453 23.141 1 96.38 339 ALA A C 1
ATOM 2595 O O . ALA A 1 339 ? -10.914 24.859 22 1 96.38 339 ALA A O 1
ATOM 2596 N N . LYS A 1 340 ? -11.758 23.391 23.438 1 94.38 340 LYS A N 1
ATOM 2597 C CA . LYS A 1 340 ? -12.148 22.438 22.391 1 94.38 340 LYS A CA 1
ATOM 2598 C C . LYS A 1 340 ? -13.289 22.984 21.547 1 94.38 340 LYS A C 1
ATOM 2600 O O . LYS A 1 340 ? -14.227 23.594 22.062 1 94.38 340 LYS A O 1
ATOM 2605 N N . ALA A 1 341 ? -13.219 22.906 20.344 1 95.25 341 ALA A N 1
ATOM 2606 C CA . ALA A 1 341 ? -14.227 23.281 19.344 1 95.25 341 ALA A CA 1
ATOM 2607 C C . ALA A 1 341 ? -14.195 22.344 18.141 1 95.25 341 ALA A C 1
ATOM 2609 O O . ALA A 1 341 ? -13.25 21.562 17.984 1 95.25 341 ALA A O 1
ATOM 2610 N N . LEU A 1 342 ? -15.227 22.391 17.297 1 92.38 342 LEU A N 1
ATOM 2611 C CA . LEU A 1 342 ? -15.305 21.5 16.141 1 92.38 342 LEU A CA 1
ATOM 2612 C C . LEU A 1 342 ? -14.602 22.109 14.938 1 92.38 342 LEU A C 1
ATOM 2614 O O . LEU A 1 342 ? -14.344 21.422 13.945 1 92.38 342 LEU A O 1
ATOM 2618 N N . ILE A 1 343 ? -14.18 23.375 15.086 1 95.06 343 ILE A N 1
ATOM 2619 C CA . ILE A 1 343 ? -13.523 24.031 13.961 1 95.06 343 ILE A CA 1
ATOM 2620 C C . ILE A 1 343 ? -12.195 24.625 14.422 1 95.06 343 ILE A C 1
ATOM 2622 O O . ILE A 1 343 ? -11.977 24.828 15.625 1 95.06 343 ILE A O 1
ATOM 2626 N N . HIS A 1 344 ? -11.305 24.812 13.586 1 96.44 344 HIS A N 1
ATOM 2627 C CA . HIS A 1 344 ? -10.023 25.5 13.664 1 96.44 344 HIS A CA 1
ATOM 2628 C C . HIS A 1 344 ? -9.672 26.172 12.336 1 96.44 344 HIS A C 1
ATOM 2630 O O . HIS A 1 344 ? -9.133 25.531 11.43 1 96.44 344 HIS A O 1
ATOM 2636 N N . LEU A 1 345 ? -10 27.422 12.258 1 98 345 LEU A N 1
ATOM 2637 C CA . LEU A 1 345 ? -9.906 28.125 10.984 1 98 345 LEU A CA 1
ATOM 2638 C C . LEU A 1 345 ? -8.75 29.125 11.008 1 98 345 LEU A C 1
ATOM 2640 O O . LEU A 1 345 ? -8.875 30.219 11.578 1 98 345 LEU A O 1
ATOM 2644 N N . ASP A 1 346 ? -7.73 28.797 10.312 1 98.38 346 ASP A N 1
ATOM 2645 C CA . ASP A 1 346 ? -6.562 29.672 10.211 1 98.38 346 ASP A CA 1
ATOM 2646 C C . ASP A 1 346 ? -6.816 30.828 9.25 1 98.38 346 ASP A C 1
ATOM 2648 O O . ASP A 1 346 ? -7.445 30.641 8.203 1 98.38 346 ASP A O 1
ATOM 2652 N N . ALA A 1 347 ? -6.344 31.984 9.625 1 98.75 347 ALA A N 1
ATOM 2653 C CA . ALA A 1 347 ? -6.406 33.156 8.758 1 98.75 347 ALA A CA 1
ATOM 2654 C C . ALA A 1 347 ? -5.152 34 8.898 1 98.75 347 ALA A C 1
ATOM 2656 O O . ALA A 1 347 ? -4.621 34.156 10 1 98.75 347 ALA A O 1
ATOM 2657 N N . LEU A 1 348 ? -4.754 34.625 7.812 1 98.88 348 LEU A N 1
ATOM 2658 C CA . LEU A 1 348 ? -3.412 35.188 7.77 1 98.88 348 LEU A CA 1
ATOM 2659 C C . LEU A 1 348 ? -3.473 36.719 7.855 1 98.88 348 LEU A C 1
ATOM 2661 O O . LEU A 1 348 ? -4.449 37.344 7.422 1 98.88 348 LEU A O 1
ATOM 2665 N N . VAL A 1 349 ? -2.461 37.281 8.414 1 98.88 349 VAL A N 1
ATOM 2666 C CA . VAL A 1 349 ? -2.15 38.719 8.438 1 98.88 349 VAL A CA 1
ATOM 2667 C C . VAL A 1 349 ? -0.78 38.969 7.805 1 98.88 349 VAL A C 1
ATOM 2669 O O . VAL A 1 349 ? 0.21 38.344 8.203 1 98.88 349 VAL A O 1
ATOM 2672 N N . LYS A 1 350 ? -0.711 39.812 6.812 1 98.69 350 LYS A N 1
ATOM 2673 C CA . LYS A 1 350 ? 0.542 40.125 6.137 1 98.69 350 LYS A CA 1
ATOM 2674 C C . LYS A 1 350 ? 1.282 41.25 6.852 1 98.69 350 LYS A C 1
ATOM 2676 O O . LYS A 1 350 ? 0.657 42.156 7.402 1 98.69 350 LYS A O 1
ATOM 2681 N N . ASN A 1 351 ? 2.59 41.188 6.863 1 98.69 351 ASN A N 1
ATOM 2682 C CA . ASN A 1 351 ? 3.516 42.219 7.324 1 98.69 351 ASN A CA 1
ATOM 2683 C C . ASN A 1 351 ? 3.191 42.656 8.742 1 98.69 351 ASN A C 1
ATOM 2685 O O . ASN A 1 351 ? 3.061 43.844 9.008 1 98.69 351 ASN A O 1
ATOM 2689 N N . PRO A 1 352 ? 3.072 41.75 9.625 1 98.88 352 PRO A N 1
ATOM 2690 C CA . PRO A 1 352 ? 2.748 42.125 11 1 98.88 352 PRO A CA 1
ATOM 2691 C C . PRO A 1 352 ? 3.936 42.75 11.742 1 98.88 352 PRO A C 1
ATOM 2693 O O . PRO A 1 352 ? 5.09 42.5 11.375 1 98.88 352 PRO A O 1
ATOM 2696 N N . THR A 1 353 ? 3.629 43.562 12.688 1 98.88 353 THR A N 1
ATOM 2697 C CA . THR A 1 353 ? 4.543 43.875 13.773 1 98.88 353 THR A CA 1
ATOM 2698 C C . THR A 1 353 ? 4.145 43.156 15.055 1 98.88 353 THR A C 1
ATOM 2700 O O . THR A 1 353 ? 3.016 43.281 15.531 1 98.88 353 THR A O 1
ATOM 2703 N N . ILE A 1 354 ? 5.047 42.344 15.539 1 98.88 354 ILE A N 1
ATOM 2704 C CA . ILE A 1 354 ? 4.785 41.5 16.688 1 98.88 354 ILE A CA 1
ATOM 2705 C C . ILE A 1 354 ? 5.691 41.906 17.844 1 98.88 354 ILE A C 1
ATOM 2707 O O . ILE A 1 354 ? 6.918 41.906 17.719 1 98.88 354 ILE A O 1
ATOM 2711 N N . ARG A 1 355 ? 5.086 42.25 18.906 1 98.62 355 ARG A N 1
ATOM 2712 C CA . ARG A 1 355 ? 5.797 42.531 20.156 1 98.62 355 ARG A CA 1
ATOM 2713 C C . ARG A 1 355 ? 5.449 41.531 21.234 1 98.62 355 ARG A C 1
ATOM 2715 O O . ARG A 1 355 ? 4.301 41.094 21.344 1 98.62 355 ARG A O 1
ATOM 2722 N N . VAL A 1 356 ? 6.434 41.219 21.984 1 98.25 356 VAL A N 1
ATOM 2723 C CA . VAL A 1 356 ? 6.246 40.281 23.078 1 98.25 356 VAL A CA 1
ATOM 2724 C C . VAL A 1 356 ? 6.715 40.906 24.391 1 98.25 356 VAL A C 1
ATOM 2726 O O . VAL A 1 356 ? 7.715 41.625 24.406 1 98.25 356 VAL A O 1
ATOM 2729 N N . ARG A 1 357 ? 5.973 40.656 25.375 1 97.94 357 ARG A N 1
ATOM 2730 C CA . ARG A 1 357 ? 6.336 41.188 26.703 1 97.94 357 ARG A CA 1
ATOM 2731 C C . ARG A 1 357 ? 6.824 40.062 27.609 1 97.94 357 ARG A C 1
ATOM 2733 O O . ARG A 1 357 ? 6.156 39.031 27.734 1 97.94 357 ARG A O 1
ATOM 2740 N N . ARG A 1 358 ? 7.945 40.25 28.016 1 93.44 358 ARG A N 1
ATOM 2741 C CA . ARG A 1 358 ? 8.5 39.406 29.062 1 93.44 358 ARG A CA 1
ATOM 2742 C C . ARG A 1 358 ? 8.617 40.156 30.375 1 93.44 358 ARG A C 1
ATOM 2744 O O . ARG A 1 358 ? 9.305 41.188 30.453 1 93.44 358 ARG A O 1
ATOM 2751 N N . ASP A 1 359 ? 7.977 39.75 31.375 1 89 359 ASP A N 1
ATOM 2752 C CA . ASP A 1 359 ? 7.859 40.531 32.625 1 89 359 ASP A CA 1
ATOM 2753 C C . ASP A 1 359 ? 7.371 41.938 32.344 1 89 359 ASP A C 1
ATOM 2755 O O . ASP A 1 359 ? 6.273 42.125 31.812 1 89 359 ASP A O 1
ATOM 2759 N N . SER A 1 360 ? 8.273 42.906 32.5 1 90.12 360 SER A N 1
ATOM 2760 C CA . SER A 1 360 ? 7.797 44.281 32.312 1 90.12 360 SER A CA 1
ATOM 2761 C C . SER A 1 360 ? 8.359 44.906 31.047 1 90.12 360 SER A C 1
ATOM 2763 O O . SER A 1 360 ? 7.992 46 30.688 1 90.12 360 SER A O 1
ATOM 2765 N N . SER A 1 361 ? 9.031 44.219 30.359 1 94.75 361 SER A N 1
ATOM 2766 C CA . SER A 1 361 ? 9.703 44.781 29.203 1 94.75 361 SER A CA 1
ATOM 2767 C C . SER A 1 361 ? 9.125 44.219 27.906 1 94.75 361 SER A C 1
ATOM 2769 O O . SER A 1 361 ? 8.852 43.031 27.797 1 94.75 361 SER A O 1
ATOM 2771 N N . TRP A 1 362 ? 8.922 45.125 26.969 1 96.69 362 TRP A N 1
ATOM 2772 C CA . TRP A 1 362 ? 8.469 44.75 25.641 1 96.69 362 TRP A CA 1
ATOM 2773 C C . TRP A 1 362 ? 9.648 44.656 24.672 1 96.69 362 TRP A C 1
ATOM 2775 O O . TRP A 1 362 ? 10.594 45.438 24.75 1 96.69 362 TRP A O 1
ATOM 2785 N N . GLU A 1 363 ? 9.586 43.688 23.828 1 96.25 363 GLU A N 1
ATOM 2786 C CA . GLU A 1 363 ? 10.539 43.531 22.734 1 96.25 363 GLU A CA 1
ATOM 2787 C C . GLU A 1 363 ? 9.828 43.312 21.406 1 96.25 363 GLU A C 1
ATOM 2789 O O . GLU A 1 363 ? 8.766 42.688 21.375 1 96.25 363 GLU A O 1
ATOM 2794 N N . VAL A 1 364 ? 10.492 43.812 20.344 1 97.94 364 VAL A N 1
ATOM 2795 C CA . VAL A 1 364 ? 9.953 43.594 19 1 97.94 364 VAL A CA 1
ATOM 2796 C C . VAL A 1 364 ? 10.5 42.281 18.422 1 97.94 364 VAL A C 1
ATOM 2798 O O . VAL A 1 364 ? 11.711 42.094 18.359 1 97.94 364 VAL A O 1
ATOM 2801 N N . LEU A 1 365 ? 9.648 41.438 18.125 1 98.19 365 LEU A N 1
ATOM 2802 C CA . LEU A 1 365 ? 10.016 40.156 17.531 1 98.19 365 LEU A CA 1
ATOM 2803 C C . LEU A 1 365 ? 10.047 40.25 16.016 1 98.19 365 LEU A C 1
ATOM 2805 O O . LEU A 1 365 ? 10.945 39.688 15.367 1 98.19 365 LEU A O 1
ATOM 2809 N N . MET A 1 366 ? 9.094 40.875 15.469 1 98.56 366 MET A N 1
ATOM 2810 C CA . MET A 1 366 ? 8.938 41.094 14.031 1 98.56 366 MET A CA 1
ATOM 2811 C C . MET A 1 366 ? 8.43 42.5 13.758 1 98.56 366 MET A C 1
ATOM 2813 O O . MET A 1 366 ? 7.547 43 14.453 1 98.56 366 MET A O 1
ATOM 2817 N N . GLU A 1 367 ? 9.023 43.156 12.766 1 98.69 367 GLU A N 1
ATOM 2818 C CA . GLU A 1 367 ? 8.625 44.531 12.359 1 98.69 367 GLU A CA 1
ATOM 2819 C C . GLU A 1 367 ? 8.203 44.562 10.898 1 98.69 367 GLU A C 1
ATOM 2821 O O . GLU A 1 367 ? 9.039 44.438 10 1 98.69 367 GLU A O 1
ATOM 2826 N N . GLU A 1 368 ? 6.965 44.75 10.711 1 98.38 368 GLU A N 1
ATOM 2827 C CA . GLU A 1 368 ? 6.371 44.812 9.383 1 98.38 368 GLU A CA 1
ATOM 2828 C C . GLU A 1 368 ? 6.832 43.656 8.5 1 98.38 368 GLU A C 1
ATOM 2830 O O . GLU A 1 368 ? 7.309 43.875 7.383 1 98.38 368 GLU A O 1
ATOM 2835 N N . GLY A 1 369 ? 6.824 42.531 9.07 1 98.44 369 GLY A N 1
ATOM 2836 C CA . GLY A 1 369 ? 7.07 41.312 8.32 1 98.44 369 GLY A CA 1
ATOM 2837 C C . GLY A 1 369 ? 8.523 40.875 8.352 1 98.44 369 GLY A C 1
ATOM 2838 O O . GLY A 1 369 ? 8.867 39.844 7.797 1 98.44 369 GLY A O 1
ATOM 2839 N N . THR A 1 370 ? 9.359 41.625 9.016 1 98.38 370 THR A N 1
ATOM 2840 C CA . THR A 1 370 ? 10.773 41.25 9.078 1 98.38 370 THR A CA 1
ATOM 2841 C C . THR A 1 370 ? 11.18 40.906 10.508 1 98.38 370 THR A C 1
ATOM 2843 O O . THR A 1 370 ? 10.984 41.719 11.422 1 98.38 370 THR A O 1
ATOM 2846 N N . LEU A 1 371 ? 11.727 39.781 10.68 1 98.12 371 LEU A N 1
ATOM 2847 C CA . LEU A 1 371 ? 12.195 39.406 12 1 98.12 371 LEU A CA 1
ATOM 2848 C C . LEU A 1 371 ? 13.25 40.375 12.516 1 98.12 371 LEU A C 1
ATOM 2850 O O . LEU A 1 371 ? 14.109 40.812 11.758 1 98.12 371 LEU A O 1
ATOM 2854 N N . VAL A 1 372 ? 13.133 40.562 13.805 1 96.94 372 VAL A N 1
ATOM 2855 C CA . VAL A 1 372 ? 14.109 41.438 14.445 1 96.94 372 VAL A CA 1
ATOM 2856 C C . VAL A 1 372 ? 15.055 40.594 15.305 1 96.94 372 VAL A C 1
ATOM 2858 O O . VAL A 1 372 ? 14.609 39.781 16.109 1 96.94 372 VAL A O 1
ATOM 2861 N N . GLY A 1 373 ? 16.375 40.812 15.094 1 84.06 373 GLY A N 1
ATOM 2862 C CA . GLY A 1 373 ? 17.391 40.125 15.875 1 84.06 373 GLY A CA 1
ATOM 2863 C C . GLY A 1 373 ? 17.766 38.75 15.312 1 84.06 373 GLY A C 1
ATOM 2864 O O . GLY A 1 373 ? 17.078 38.219 14.438 1 84.06 373 GLY A O 1
ATOM 2865 N N . MET B 1 1 ? -9.695 10.219 -8.43 1 80.88 1 MET B N 1
ATOM 2866 C CA . MET B 1 1 ? -8.977 10.062 -9.695 1 80.88 1 MET B CA 1
ATOM 2867 C C . MET B 1 1 ? -8.57 8.609 -9.898 1 80.88 1 MET B C 1
ATOM 2869 O O . MET B 1 1 ? -8.531 7.824 -8.953 1 80.88 1 MET B O 1
ATOM 2873 N N . ARG B 1 2 ? -8.5 8.273 -11.242 1 91.56 2 ARG B N 1
ATOM 2874 C CA . ARG B 1 2 ? -8.094 6.93 -11.625 1 91.56 2 ARG B CA 1
ATOM 2875 C C . ARG B 1 2 ? -6.688 6.934 -12.219 1 91.56 2 ARG B C 1
ATOM 2877 O O . ARG B 1 2 ? -6.23 7.953 -12.75 1 91.56 2 ARG B O 1
ATOM 2884 N N . PHE B 1 3 ? -6.027 5.828 -12.031 1 97.69 3 PHE B N 1
ATOM 2885 C CA . PHE B 1 3 ? -4.684 5.691 -12.578 1 97.69 3 PHE B CA 1
ATOM 2886 C C . PHE B 1 3 ? -4.699 5.82 -14.094 1 97.69 3 PHE B C 1
ATOM 2888 O O . PHE B 1 3 ? -3.742 6.324 -14.688 1 97.69 3 PHE B O 1
ATOM 2895 N N . LEU B 1 4 ? -5.789 5.355 -14.68 1 96.75 4 LEU B N 1
ATOM 2896 C CA . LEU B 1 4 ? -5.949 5.496 -16.125 1 96.75 4 LEU B CA 1
ATOM 2897 C C . LEU B 1 4 ? -5.875 6.965 -16.531 1 96.75 4 LEU B C 1
ATOM 2899 O O . LEU B 1 4 ? -5.172 7.312 -17.484 1 96.75 4 LEU B O 1
ATOM 2903 N N . ALA B 1 5 ? -6.602 7.801 -15.82 1 95.69 5 ALA B N 1
ATOM 2904 C CA . ALA B 1 5 ? -6.656 9.234 -16.109 1 95.69 5 ALA B CA 1
ATOM 2905 C C . ALA B 1 5 ? -5.297 9.891 -15.891 1 95.69 5 ALA B C 1
ATOM 2907 O O . ALA B 1 5 ? -4.98 10.906 -16.516 1 95.69 5 ALA B O 1
ATOM 2908 N N . MET B 1 6 ? -4.508 9.305 -15.086 1 95.25 6 MET B N 1
ATOM 2909 C CA . MET B 1 6 ? -3.189 9.836 -14.758 1 95.25 6 MET B CA 1
ATOM 2910 C C . MET B 1 6 ? -2.141 9.344 -15.75 1 95.25 6 MET B C 1
ATOM 2912 O O . MET B 1 6 ? -0.984 9.766 -15.703 1 95.25 6 MET B O 1
ATOM 2916 N N . GLY B 1 7 ? -2.531 8.414 -16.594 1 95 7 GLY B N 1
ATOM 2917 C CA . GLY B 1 7 ? -1.634 7.891 -17.609 1 95 7 GLY B CA 1
ATOM 2918 C C . GLY B 1 7 ? -0.692 6.824 -17.078 1 95 7 GLY B C 1
ATOM 2919 O O . GLY B 1 7 ? 0.332 6.527 -17.703 1 95 7 GLY B O 1
ATOM 2920 N N . ILE B 1 8 ? -0.989 6.344 -15.914 1 96 8 ILE B N 1
ATOM 2921 C CA . ILE B 1 8 ? -0.131 5.328 -15.312 1 96 8 ILE B CA 1
ATOM 2922 C C . ILE B 1 8 ? -0.32 3.998 -16.047 1 96 8 ILE B C 1
ATOM 2924 O O . ILE B 1 8 ? 0.65 3.279 -16.297 1 96 8 ILE B O 1
ATOM 2928 N N . HIS B 1 9 ? -1.547 3.637 -16.312 1 95.88 9 HIS B N 1
ATOM 2929 C CA . HIS B 1 9 ? -1.83 2.555 -17.25 1 95.88 9 HIS B CA 1
ATOM 2930 C C . HIS B 1 9 ? -2.68 3.047 -18.422 1 95.88 9 HIS B C 1
ATOM 2932 O O . HIS B 1 9 ? -2.998 4.234 -18.5 1 95.88 9 HIS B O 1
ATOM 2938 N N . ASP B 1 10 ? -2.953 2.096 -19.375 1 95.56 10 ASP B N 1
ATOM 2939 C CA . ASP B 1 10 ? -3.619 2.572 -20.578 1 95.56 10 ASP B CA 1
ATOM 2940 C C . ASP B 1 10 ? -4.875 1.757 -20.875 1 95.56 10 ASP B C 1
ATOM 2942 O O . ASP B 1 10 ? -5.242 0.874 -20.094 1 95.56 10 ASP B O 1
ATOM 2946 N N . GLU B 1 11 ? -5.562 2.145 -21.922 1 97.81 11 GLU B N 1
ATOM 2947 C CA . GLU B 1 11 ? -6.891 1.638 -22.234 1 97.81 11 GLU B CA 1
ATOM 2948 C C . GLU B 1 11 ? -6.859 0.138 -22.516 1 97.81 11 GLU B C 1
ATOM 2950 O O . GLU B 1 11 ? -7.852 -0.561 -22.312 1 97.81 11 GLU B O 1
ATOM 2955 N N . ARG B 1 12 ? -5.801 -0.438 -23 1 98.06 12 ARG B N 1
ATOM 2956 C CA . ARG B 1 12 ? -5.676 -1.854 -23.328 1 98.06 12 ARG B CA 1
ATOM 2957 C C . ARG B 1 12 ? -5.902 -2.725 -22.094 1 98.06 12 ARG B C 1
ATOM 2959 O O . ARG B 1 12 ? -6.328 -3.875 -22.219 1 98.06 12 ARG B O 1
ATOM 2966 N N . LEU B 1 13 ? -5.699 -2.162 -20.859 1 98.56 13 LEU B N 1
ATOM 2967 C CA . LEU B 1 13 ? -5.73 -2.949 -19.641 1 98.56 13 LEU B CA 1
ATOM 2968 C C . LEU B 1 13 ? -7.117 -2.904 -19 1 98.56 13 LEU B C 1
ATOM 2970 O O . LEU B 1 13 ? -7.398 -3.66 -18.062 1 98.56 13 LEU B O 1
ATOM 2974 N N . VAL B 1 14 ? -7.973 -2.047 -19.5 1 98.19 14 VAL B N 1
ATOM 2975 C CA . VAL B 1 14 ? -9.258 -1.808 -18.859 1 98.19 14 VAL B CA 1
ATOM 2976 C C . VAL B 1 14 ? -10.102 -3.08 -18.891 1 98.19 14 VAL B C 1
ATOM 2978 O O . VAL B 1 14 ? -10.586 -3.549 -17.859 1 98.19 14 VAL B O 1
ATOM 2981 N N . ARG B 1 15 ? -10.242 -3.678 -20.031 1 97.88 15 ARG B N 1
ATOM 2982 C CA . ARG B 1 15 ? -11.117 -4.836 -20.172 1 97.88 15 ARG B CA 1
ATOM 2983 C C . ARG B 1 15 ? -10.555 -6.047 -19.438 1 97.88 15 ARG B C 1
ATOM 2985 O O . ARG B 1 15 ? -11.281 -6.734 -18.719 1 97.88 15 ARG B O 1
ATOM 2992 N N . PRO B 1 16 ? -9.258 -6.371 -19.594 1 98.31 16 PRO B N 1
ATOM 2993 C CA . PRO B 1 16 ? -8.711 -7.504 -18.844 1 98.31 16 PRO B CA 1
ATOM 2994 C C . PRO B 1 16 ? -8.82 -7.32 -17.344 1 98.31 16 PRO B C 1
ATOM 2996 O O . PRO B 1 16 ? -9.125 -8.273 -16.625 1 98.31 16 PRO B O 1
ATOM 2999 N N . ALA B 1 17 ? -8.57 -6.141 -16.859 1 98.69 17 ALA B N 1
ATOM 3000 C CA . ALA B 1 17 ? -8.68 -5.879 -15.422 1 98.69 17 ALA B CA 1
ATOM 3001 C C . ALA B 1 17 ? -10.117 -6.062 -14.938 1 98.69 17 ALA B C 1
ATOM 3003 O O . ALA B 1 17 ? -10.352 -6.598 -13.852 1 98.69 17 ALA B O 1
ATOM 3004 N N . ARG B 1 18 ? -11.008 -5.613 -15.75 1 98.12 18 ARG B N 1
ATOM 3005 C CA . ARG B 1 18 ? -12.422 -5.793 -15.414 1 98.12 18 ARG B CA 1
ATOM 3006 C C . ARG B 1 18 ? -12.789 -7.27 -15.367 1 98.12 18 ARG B C 1
ATOM 3008 O O . ARG B 1 18 ? -13.555 -7.695 -14.5 1 98.12 18 ARG B O 1
ATOM 3015 N N . ALA B 1 19 ? -12.281 -8.023 -16.328 1 98 19 ALA B N 1
ATOM 3016 C CA . ALA B 1 19 ? -12.531 -9.461 -16.344 1 98 19 ALA B CA 1
ATOM 3017 C C . ALA B 1 19 ? -12.023 -10.125 -15.07 1 98 19 ALA B C 1
ATOM 3019 O O . ALA B 1 19 ? -12.703 -10.977 -14.492 1 98 19 ALA B O 1
ATOM 3020 N N . VAL B 1 20 ? -10.875 -9.75 -14.594 1 98.19 20 VAL B N 1
ATOM 3021 C CA . VAL B 1 20 ? -10.281 -10.297 -13.383 1 98.19 20 VAL B CA 1
ATOM 3022 C C . VAL B 1 20 ? -11.172 -9.977 -12.18 1 98.19 20 VAL B C 1
ATOM 3024 O O . VAL B 1 20 ? -11.547 -10.875 -11.422 1 98.19 20 VAL B O 1
ATOM 3027 N N . VAL B 1 21 ? -11.555 -8.711 -12.055 1 98.5 21 VAL B N 1
ATOM 3028 C CA . VAL B 1 21 ? -12.211 -8.219 -10.852 1 98.5 21 VAL B CA 1
ATOM 3029 C C . VAL B 1 21 ? -13.672 -8.672 -10.844 1 98.5 21 VAL B C 1
ATOM 3031 O O . VAL B 1 21 ? -14.18 -9.117 -9.812 1 98.5 21 VAL B O 1
ATOM 3034 N N . GLN B 1 22 ? -14.305 -8.641 -11.938 1 97.62 22 GLN B N 1
ATOM 3035 C CA . GLN B 1 22 ? -15.742 -8.914 -12 1 97.62 22 GLN B CA 1
ATOM 3036 C C . GLN B 1 22 ? -16.016 -10.391 -12.242 1 97.62 22 GLN B C 1
ATOM 3038 O O . GLN B 1 22 ? -16.891 -10.977 -11.617 1 97.62 22 GLN B O 1
ATOM 3043 N N . GLU B 1 23 ? -15.305 -10.953 -13.164 1 97.56 23 GLU B N 1
ATOM 3044 C CA . GLU B 1 23 ? -15.641 -12.305 -13.609 1 97.56 23 GLU B CA 1
ATOM 3045 C C . GLU B 1 23 ? -14.867 -13.352 -12.805 1 97.56 23 GLU B C 1
ATOM 3047 O O . GLU B 1 23 ? -15.453 -14.305 -12.297 1 97.56 23 GLU B O 1
ATOM 3052 N N . SER B 1 24 ? -13.625 -13.234 -12.672 1 98.5 24 SER B N 1
ATOM 3053 C CA . SER B 1 24 ? -12.828 -14.227 -11.961 1 98.5 24 SER B CA 1
ATOM 3054 C C . SER B 1 24 ? -13.047 -14.133 -10.453 1 98.5 24 SER B C 1
ATOM 3056 O O . SER B 1 24 ? -13.414 -15.117 -9.812 1 98.5 24 SER B O 1
ATOM 3058 N N . LEU B 1 25 ? -12.938 -12.875 -9.93 1 98.62 25 LEU B N 1
ATOM 3059 C CA . LEU B 1 25 ? -12.945 -12.695 -8.477 1 98.62 25 LEU B CA 1
ATOM 3060 C C . LEU B 1 25 ? -14.359 -12.422 -7.977 1 98.62 25 LEU B C 1
ATOM 3062 O O . LEU B 1 25 ? -14.633 -12.555 -6.781 1 98.62 25 LEU B O 1
ATOM 3066 N N . GLY B 1 26 ? -15.281 -11.977 -8.875 1 98.62 26 GLY B N 1
ATOM 3067 C CA . GLY B 1 26 ? -16.656 -11.68 -8.469 1 98.62 26 GLY B CA 1
ATOM 3068 C C . GLY B 1 26 ? -16.734 -10.594 -7.414 1 98.62 26 GLY B C 1
ATOM 3069 O O . GLY B 1 26 ? -17.531 -10.695 -6.477 1 98.62 26 GLY B O 1
ATOM 3070 N N . VAL B 1 27 ? -15.969 -9.609 -7.543 1 98.75 27 VAL B N 1
ATOM 3071 C CA . VAL B 1 27 ? -15.906 -8.531 -6.559 1 98.75 27 VAL B CA 1
ATOM 3072 C C . VAL B 1 27 ? -17.234 -7.793 -6.52 1 98.75 27 VAL B C 1
ATOM 3074 O O . VAL B 1 27 ? -17.844 -7.531 -7.559 1 98.75 27 VAL B O 1
ATOM 3077 N N . LYS B 1 28 ? -17.656 -7.465 -5.32 1 98.38 28 LYS B N 1
ATOM 3078 C CA . LYS B 1 28 ? -18.891 -6.727 -5.105 1 98.38 28 LYS B CA 1
ATOM 3079 C C . LYS B 1 28 ? -18.609 -5.34 -4.531 1 98.38 28 LYS B C 1
ATOM 3081 O O . LYS B 1 28 ? -17.547 -5.109 -3.945 1 98.38 28 LYS B O 1
ATOM 3086 N N . ALA B 1 29 ? -19.625 -4.445 -4.742 1 98.25 29 ALA B N 1
ATOM 3087 C CA . ALA B 1 29 ? -19.531 -3.113 -4.16 1 98.25 29 ALA B CA 1
ATOM 3088 C C . ALA B 1 29 ? -19.328 -3.189 -2.646 1 98.25 29 ALA B C 1
ATOM 3090 O O . ALA B 1 29 ? -19.953 -4.016 -1.975 1 98.25 29 ALA B O 1
ATOM 3091 N N . GLY B 1 30 ? -18.391 -2.402 -2.158 1 98.19 30 GLY B N 1
ATOM 3092 C CA . GLY B 1 30 ? -18.172 -2.309 -0.725 1 98.19 30 GLY B CA 1
ATOM 3093 C C . GLY B 1 30 ? -17.109 -3.262 -0.22 1 98.19 30 GLY B C 1
ATOM 3094 O O . GLY B 1 30 ? -16.594 -3.098 0.889 1 98.19 30 GLY B O 1
ATOM 3095 N N . GLU B 1 31 ? -16.75 -4.293 -1.025 1 98.69 31 GLU B N 1
ATOM 3096 C CA . GLU B 1 31 ? -15.734 -5.25 -0.579 1 98.69 31 GLU B CA 1
ATOM 3097 C C . GLU B 1 31 ? -14.352 -4.613 -0.539 1 98.69 31 GLU B C 1
ATOM 3099 O O . GLU B 1 31 ? -14.023 -3.783 -1.39 1 98.69 31 GLU B O 1
ATOM 3104 N N . ARG B 1 32 ? -13.68 -4.984 0.511 1 98.75 32 ARG B N 1
ATOM 3105 C CA . ARG B 1 32 ? -12.281 -4.578 0.623 1 98.75 32 ARG B CA 1
ATOM 3106 C C . ARG B 1 32 ? -11.391 -5.43 -0.275 1 98.75 32 ARG B C 1
ATOM 3108 O O . ARG B 1 32 ? -11.383 -6.656 -0.167 1 98.75 32 ARG B O 1
ATOM 3115 N N . VAL B 1 33 ? -10.625 -4.77 -1.19 1 98.94 33 VAL B N 1
ATOM 3116 C CA . VAL B 1 33 ? -9.719 -5.43 -2.127 1 98.94 33 VAL B CA 1
ATOM 3117 C C . VAL B 1 33 ? -8.281 -4.992 -1.855 1 98.94 33 VAL B C 1
ATOM 3119 O O . VAL B 1 33 ? -7.945 -3.814 -2.014 1 98.94 33 VAL B O 1
ATOM 3122 N N . LEU B 1 34 ? -7.449 -5.906 -1.442 1 98.94 34 LEU B N 1
ATOM 3123 C CA . LEU B 1 34 ? -6.039 -5.617 -1.197 1 98.94 34 LEU B CA 1
ATOM 3124 C C . LEU B 1 34 ? -5.172 -6.125 -2.346 1 98.94 34 LEU B C 1
ATOM 3126 O O . LEU B 1 34 ? -5.238 -7.301 -2.703 1 98.94 34 LEU B O 1
ATOM 3130 N N . ILE B 1 35 ? -4.418 -5.246 -2.938 1 98.94 35 ILE B N 1
ATOM 3131 C CA . ILE B 1 35 ? -3.506 -5.57 -4.031 1 98.94 35 ILE B CA 1
ATOM 3132 C C . ILE B 1 35 ? -2.068 -5.285 -3.604 1 98.94 35 ILE B C 1
ATOM 3134 O O . ILE B 1 35 ? -1.752 -4.18 -3.16 1 98.94 35 ILE B O 1
ATOM 3138 N N . VAL B 1 36 ? -1.217 -6.254 -3.672 1 98.88 36 VAL B N 1
ATOM 3139 C CA . VAL B 1 36 ? 0.196 -6.059 -3.365 1 98.88 36 VAL B CA 1
ATOM 3140 C C . VAL B 1 36 ? 1.024 -6.191 -4.641 1 98.88 36 VAL B C 1
ATOM 3142 O O . VAL B 1 36 ? 0.819 -7.117 -5.43 1 98.88 36 VAL B O 1
ATOM 3145 N N . THR B 1 37 ? 1.9 -5.258 -4.879 1 98.75 37 THR B N 1
ATOM 3146 C CA . THR B 1 37 ? 2.768 -5.254 -6.051 1 98.75 37 THR B CA 1
ATOM 3147 C C . THR B 1 37 ? 4.137 -4.672 -5.711 1 98.75 37 THR B C 1
ATOM 3149 O O . THR B 1 37 ? 4.531 -4.645 -4.543 1 98.75 37 THR B O 1
ATOM 3152 N N . ASN B 1 38 ? 4.969 -4.383 -6.68 1 98.38 38 ASN B N 1
ATOM 3153 C CA . ASN B 1 38 ? 6.266 -3.723 -6.578 1 98.38 38 ASN B CA 1
ATOM 3154 C C . ASN B 1 38 ? 6.516 -2.789 -7.758 1 98.38 38 ASN B C 1
ATOM 3156 O O . ASN B 1 38 ? 5.816 -2.857 -8.773 1 98.38 38 ASN B O 1
ATOM 3160 N N . PRO B 1 39 ? 7.496 -1.9 -7.578 1 97.31 39 PRO B N 1
ATOM 3161 C CA . PRO B 1 39 ? 7.824 -1.077 -8.742 1 97.31 39 PRO B CA 1
ATOM 3162 C C . PRO B 1 39 ? 8.367 -1.899 -9.914 1 97.31 39 PRO B C 1
ATOM 3164 O O . PRO B 1 39 ? 9.406 -2.545 -9.789 1 97.31 39 PRO B O 1
ATOM 3167 N N . GLY B 1 40 ? 7.668 -1.975 -10.898 1 95.5 40 GLY B N 1
ATOM 3168 C CA . GLY B 1 40 ? 7.98 -2.645 -12.156 1 95.5 40 GLY B CA 1
ATOM 3169 C C . GLY B 1 40 ? 7.141 -2.154 -13.32 1 95.5 40 GLY B C 1
ATOM 3170 O O . GLY B 1 40 ? 5.93 -1.984 -13.188 1 95.5 40 GLY B O 1
ATOM 3171 N N . ALA B 1 41 ? 7.742 -1.89 -14.391 1 93.44 41 ALA B N 1
ATOM 3172 C CA . ALA B 1 41 ? 7.125 -1.189 -15.516 1 93.44 41 ALA B CA 1
ATOM 3173 C C . ALA B 1 41 ? 5.816 -1.857 -15.93 1 93.44 41 ALA B C 1
ATOM 3175 O O . ALA B 1 41 ? 4.828 -1.178 -16.219 1 93.44 41 ALA B O 1
ATOM 3176 N N . GLU B 1 42 ? 5.816 -3.205 -15.969 1 96.81 42 GLU B N 1
ATOM 3177 C CA . GLU B 1 42 ? 4.633 -3.918 -16.438 1 96.81 42 GLU B CA 1
ATOM 3178 C C . GLU B 1 42 ? 3.701 -4.27 -15.289 1 96.81 42 GLU B C 1
ATOM 3180 O O . GLU B 1 42 ? 2.521 -3.908 -15.305 1 96.81 42 GLU B O 1
ATOM 3185 N N . ILE B 1 43 ? 4.312 -4.852 -14.258 1 98.06 43 ILE B N 1
ATOM 3186 C CA . ILE B 1 43 ? 3.486 -5.41 -13.195 1 98.06 43 ILE B CA 1
ATOM 3187 C C . ILE B 1 43 ? 2.76 -4.289 -12.461 1 98.06 43 ILE B C 1
ATOM 3189 O O . ILE B 1 43 ? 1.612 -4.453 -12.039 1 98.06 43 ILE B O 1
ATOM 3193 N N . PHE B 1 44 ? 3.422 -3.168 -12.297 1 98.38 44 PHE B N 1
ATOM 3194 C CA . PHE B 1 44 ? 2.82 -2.039 -11.602 1 98.38 44 PHE B CA 1
ATOM 3195 C C . PHE B 1 44 ? 1.627 -1.495 -12.375 1 98.38 44 PHE B C 1
ATOM 3197 O O . PHE B 1 44 ? 0.599 -1.154 -11.789 1 98.38 44 PHE B O 1
ATOM 3204 N N . ARG B 1 45 ? 1.723 -1.398 -13.664 1 98.12 45 ARG B N 1
ATOM 3205 C CA . ARG B 1 45 ? 0.633 -0.918 -14.508 1 98.12 45 ARG B CA 1
ATOM 3206 C C . ARG B 1 45 ? -0.57 -1.852 -14.43 1 98.12 45 ARG B C 1
ATOM 3208 O O . ARG B 1 45 ? -1.715 -1.396 -14.398 1 98.12 45 ARG B O 1
ATOM 3215 N N . ILE B 1 46 ? -0.298 -3.139 -14.414 1 98.75 46 ILE B N 1
ATOM 3216 C CA . ILE B 1 46 ? -1.363 -4.129 -14.297 1 98.75 46 ILE B CA 1
ATOM 3217 C C . ILE B 1 46 ? -2.072 -3.975 -12.953 1 98.75 46 ILE B C 1
ATOM 3219 O O . ILE B 1 46 ? -3.305 -3.965 -12.898 1 98.75 46 ILE B O 1
ATOM 3223 N N . ALA B 1 47 ? -1.286 -3.842 -11.906 1 98.81 47 ALA B N 1
ATOM 3224 C CA . ALA B 1 47 ? -1.847 -3.684 -10.562 1 98.81 47 ALA B CA 1
ATOM 3225 C C . ALA B 1 47 ? -2.736 -2.447 -10.484 1 98.81 47 ALA B C 1
ATOM 3227 O O . ALA B 1 47 ? -3.814 -2.488 -9.883 1 98.81 47 ALA B O 1
ATOM 3228 N N . CYS B 1 48 ? -2.297 -1.344 -11.102 1 98.75 48 CYS B N 1
ATOM 3229 C CA . CYS B 1 48 ? -3.064 -0.102 -11.094 1 98.75 48 CYS B CA 1
ATOM 3230 C C . CYS B 1 48 ? -4.367 -0.264 -11.867 1 98.75 48 CYS B C 1
ATOM 3232 O O . CYS B 1 48 ? -5.391 0.309 -11.5 1 98.75 48 CYS B O 1
ATOM 3234 N N . ALA B 1 49 ? -4.305 -1.012 -12.953 1 98.81 49 ALA B N 1
ATOM 3235 C CA . ALA B 1 49 ? -5.52 -1.272 -13.727 1 98.81 49 ALA B CA 1
ATOM 3236 C C . ALA B 1 49 ? -6.52 -2.086 -12.906 1 98.81 49 ALA B C 1
ATOM 3238 O O . ALA B 1 49 ? -7.727 -1.836 -12.961 1 98.81 49 ALA B O 1
ATOM 3239 N N . VAL B 1 50 ? -6.016 -3.092 -12.188 1 98.88 50 VAL B N 1
ATOM 3240 C CA . VAL B 1 50 ? -6.871 -3.906 -11.328 1 98.88 50 VAL B CA 1
ATOM 3241 C C . VAL B 1 50 ? -7.473 -3.037 -10.227 1 98.88 50 VAL B C 1
ATOM 3243 O O . VAL B 1 50 ? -8.656 -3.166 -9.906 1 98.88 50 VAL B O 1
ATOM 3246 N N . TYR B 1 51 ? -6.672 -2.129 -9.656 1 98.88 51 TYR B N 1
ATOM 3247 C CA . TYR B 1 51 ? -7.16 -1.162 -8.68 1 98.88 51 TYR B CA 1
ATOM 3248 C C . TYR B 1 51 ? -8.32 -0.351 -9.242 1 98.88 51 TYR B C 1
ATOM 3250 O O . TYR B 1 51 ? -9.367 -0.221 -8.602 1 98.88 51 TYR B O 1
ATOM 3258 N N . ASP B 1 52 ? -8.102 0.213 -10.445 1 98.81 52 ASP B N 1
ATOM 3259 C CA . ASP B 1 52 ? -9.109 1.049 -11.086 1 98.81 52 ASP B CA 1
ATOM 3260 C C . ASP B 1 52 ? -10.391 0.26 -11.336 1 98.81 52 ASP B C 1
ATOM 3262 O O . ASP B 1 52 ? -11.492 0.774 -11.141 1 98.81 52 ASP B O 1
ATOM 3266 N N . ALA B 1 53 ? -10.258 -0.983 -11.781 1 98.75 53 ALA B N 1
ATOM 3267 C CA . ALA B 1 53 ? -11.422 -1.814 -12.062 1 98.75 53 ALA B CA 1
ATOM 3268 C C . ALA B 1 53 ? -12.234 -2.066 -10.797 1 98.75 53 ALA B C 1
ATOM 3270 O O . ALA B 1 53 ? -13.469 -2.014 -10.82 1 98.75 53 ALA B O 1
ATOM 3271 N N . ALA B 1 54 ? -11.562 -2.41 -9.695 1 98.75 54 ALA B N 1
ATOM 3272 C CA . ALA B 1 54 ? -12.242 -2.619 -8.422 1 98.75 54 ALA B CA 1
ATOM 3273 C C . ALA B 1 54 ? -12.969 -1.354 -7.973 1 98.75 54 ALA B C 1
ATOM 3275 O O . ALA B 1 54 ? -14.117 -1.416 -7.523 1 98.75 54 ALA B O 1
ATOM 3276 N N . ALA B 1 55 ? -12.297 -0.216 -8.086 1 98.44 55 ALA B N 1
ATOM 3277 C CA . ALA B 1 55 ? -12.883 1.061 -7.699 1 98.44 55 ALA B CA 1
ATOM 3278 C C . ALA B 1 55 ? -14.133 1.363 -8.523 1 98.44 55 ALA B C 1
ATOM 3280 O O . ALA B 1 55 ? -15.125 1.877 -8 1 98.44 55 ALA B O 1
ATOM 3281 N N . GLU B 1 56 ? -14.055 1.093 -9.797 1 97.56 56 GLU B N 1
ATOM 3282 C CA . GLU B 1 56 ? -15.172 1.346 -10.703 1 97.56 56 GLU B CA 1
ATOM 3283 C C . GLU B 1 56 ? -16.406 0.535 -10.305 1 97.56 56 GLU B C 1
ATOM 3285 O O . GLU B 1 56 ? -17.531 0.98 -10.492 1 97.56 56 GLU B O 1
ATOM 3290 N N . LEU B 1 57 ? -16.172 -0.597 -9.703 1 97.19 57 LEU B N 1
ATOM 3291 C CA . LEU B 1 57 ? -17.266 -1.472 -9.273 1 97.19 57 LEU B CA 1
ATOM 3292 C C . LEU B 1 57 ? -17.812 -1.033 -7.922 1 97.19 57 LEU B C 1
ATOM 3294 O O . LEU B 1 57 ? -18.797 -1.604 -7.43 1 97.19 57 LEU B O 1
ATOM 3298 N N . GLY B 1 58 ? -17.219 -0.055 -7.352 1 97.56 58 GLY B N 1
ATOM 3299 C CA . GLY B 1 58 ? -17.688 0.446 -6.066 1 97.56 58 GLY B CA 1
ATOM 3300 C C . GLY B 1 58 ? -17.031 -0.253 -4.887 1 97.56 58 GLY B C 1
ATOM 3301 O O . GLY B 1 58 ? -17.469 -0.076 -3.742 1 97.56 58 GLY B O 1
ATO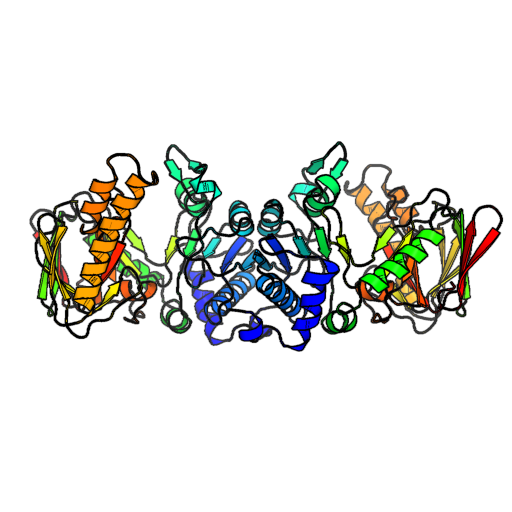M 3302 N N . ALA B 1 59 ? -16.016 -1.086 -5.188 1 98.5 59 ALA B N 1
ATOM 3303 C CA . ALA B 1 59 ? -15.258 -1.714 -4.102 1 98.5 59 ALA B CA 1
ATOM 3304 C C . ALA B 1 59 ? -14.305 -0.721 -3.451 1 98.5 59 ALA B C 1
ATOM 3306 O O . ALA B 1 59 ? -14.305 0.466 -3.789 1 98.5 59 ALA B O 1
ATOM 3307 N N . ARG B 1 60 ? -13.578 -1.165 -2.416 1 98.19 60 ARG B N 1
ATOM 3308 C CA . ARG B 1 60 ? -12.633 -0.358 -1.652 1 98.19 60 ARG B CA 1
ATOM 3309 C C . ARG B 1 60 ? -11.219 -0.894 -1.798 1 98.19 60 ARG B C 1
ATOM 3311 O O . ARG B 1 60 ? -10.703 -1.553 -0.894 1 98.19 60 ARG B O 1
ATOM 3318 N N . PRO B 1 61 ? -10.594 -0.542 -2.91 1 98.81 61 PRO B N 1
ATOM 3319 C CA . PRO B 1 61 ? -9.266 -1.098 -3.154 1 98.81 61 PRO B CA 1
ATOM 3320 C C . PRO B 1 61 ? -8.172 -0.365 -2.381 1 98.81 61 PRO B C 1
ATOM 3322 O O . PRO B 1 61 ? -8.25 0.85 -2.184 1 98.81 61 PRO B O 1
ATOM 3325 N N . VAL B 1 62 ? -7.188 -1.075 -1.936 1 98.94 62 VAL B N 1
ATOM 3326 C CA . VAL B 1 62 ? -5.926 -0.576 -1.397 1 98.94 62 VAL B CA 1
ATOM 3327 C C . VAL B 1 62 ? -4.758 -1.23 -2.131 1 98.94 62 VAL B C 1
ATOM 3329 O O . VAL B 1 62 ? -4.719 -2.453 -2.281 1 98.94 62 VAL B O 1
ATOM 3332 N N . LEU B 1 63 ? -3.898 -0.438 -2.688 1 98.88 63 LEU B N 1
ATOM 3333 C CA . LEU B 1 63 ? -2.691 -0.896 -3.365 1 98.88 63 LEU B CA 1
ATOM 3334 C C . LEU B 1 63 ? -1.466 -0.72 -2.475 1 98.88 63 LEU B C 1
ATOM 3336 O O . LEU B 1 63 ? -1.202 0.38 -1.985 1 98.88 63 LEU B O 1
ATOM 3340 N N . VAL B 1 64 ? -0.769 -1.801 -2.219 1 98.94 64 VAL B N 1
ATOM 3341 C CA . VAL B 1 64 ? 0.46 -1.76 -1.435 1 98.94 64 VAL B CA 1
ATOM 3342 C C . VAL B 1 64 ? 1.655 -2.08 -2.328 1 98.94 64 VAL B C 1
ATOM 3344 O O . VAL B 1 64 ? 1.701 -3.141 -2.957 1 98.94 64 VAL B O 1
ATOM 3347 N N . VAL B 1 65 ? 2.611 -1.188 -2.373 1 98.88 65 VAL B N 1
ATOM 3348 C CA . VAL B 1 65 ? 3.812 -1.334 -3.189 1 98.88 65 VAL B CA 1
ATOM 3349 C C . VAL B 1 65 ? 5.027 -1.556 -2.289 1 98.88 65 VAL B C 1
ATOM 3351 O O . VAL B 1 65 ? 5.363 -0.699 -1.469 1 98.88 65 VAL B O 1
ATOM 3354 N N . GLN B 1 66 ? 5.652 -2.676 -2.379 1 98.75 66 GLN B N 1
ATOM 3355 C CA . GLN B 1 66 ? 6.891 -2.982 -1.668 1 98.75 66 GLN B CA 1
ATOM 3356 C C . GLN B 1 66 ? 8.039 -3.223 -2.643 1 98.75 66 GLN B C 1
ATOM 3358 O O . GLN B 1 66 ? 7.816 -3.428 -3.838 1 98.75 66 GLN B O 1
ATOM 3363 N N . PRO B 1 67 ? 9.305 -3.193 -2.15 1 97.94 67 PRO B N 1
ATOM 3364 C CA . PRO B 1 67 ? 10.414 -3.566 -3.031 1 97.94 67 PRO B CA 1
ATOM 3365 C C . PRO B 1 67 ? 10.273 -4.98 -3.596 1 97.94 67 PRO B C 1
ATOM 3367 O O . PRO B 1 67 ? 9.586 -5.816 -3 1 97.94 67 PRO B O 1
ATOM 3370 N N . ARG B 1 68 ? 10.852 -5.172 -4.75 1 96.94 68 ARG B N 1
ATOM 3371 C CA . ARG B 1 68 ? 10.844 -6.496 -5.359 1 96.94 68 ARG B CA 1
ATOM 3372 C C . ARG B 1 68 ? 11.359 -7.551 -4.383 1 96.94 68 ARG B C 1
ATOM 3374 O O . ARG B 1 68 ? 12.375 -7.348 -3.719 1 96.94 68 ARG B O 1
ATOM 3381 N N . LYS B 1 69 ? 10.617 -8.648 -4.27 1 96.75 69 LYS B N 1
ATOM 3382 C CA . LYS B 1 69 ? 10.984 -9.75 -3.385 1 96.75 69 LYS B CA 1
ATOM 3383 C C . LYS B 1 69 ? 11.188 -11.047 -4.172 1 96.75 69 LYS B C 1
ATOM 3385 O O . LYS B 1 69 ? 10.453 -11.328 -5.121 1 96.75 69 LYS B O 1
ATOM 3390 N N . THR B 1 70 ? 12.148 -11.812 -3.764 1 91.94 70 THR B N 1
ATOM 3391 C CA . THR B 1 70 ? 12.336 -13.172 -4.25 1 91.94 70 THR B CA 1
ATOM 3392 C C . THR B 1 70 ? 11.75 -14.188 -3.266 1 91.94 70 THR B C 1
ATOM 3394 O O . THR B 1 70 ? 11.148 -13.805 -2.26 1 91.94 70 THR B O 1
ATOM 3397 N N . SER B 1 71 ? 11.945 -15.484 -3.557 1 85 71 SER B N 1
ATOM 3398 C CA . SER B 1 71 ? 11.453 -16.562 -2.699 1 85 71 SER B CA 1
ATOM 3399 C C . SER B 1 71 ? 12.234 -16.625 -1.391 1 85 71 SER B C 1
ATOM 3401 O O . SER B 1 71 ? 11.781 -17.234 -0.421 1 85 71 SER B O 1
ATOM 3403 N N . LEU B 1 72 ? 13.352 -15.961 -1.397 1 87.25 72 LEU B N 1
ATOM 3404 C CA . LEU B 1 72 ? 14.211 -16 -0.222 1 87.25 72 LEU B CA 1
ATOM 3405 C C . LEU B 1 72 ? 13.969 -14.797 0.674 1 87.25 72 LEU B C 1
ATOM 3407 O O . LEU B 1 72 ? 14.43 -14.766 1.817 1 87.25 72 LEU B O 1
ATOM 3411 N N . ASP B 1 73 ? 13.25 -13.812 0.17 1 94.38 73 ASP B N 1
ATOM 3412 C CA . ASP B 1 73 ? 13.047 -12.57 0.909 1 94.38 73 ASP B CA 1
ATOM 3413 C C . ASP B 1 73 ? 11.781 -12.648 1.761 1 94.38 73 ASP B C 1
ATOM 3415 O O . ASP B 1 73 ? 10.898 -13.461 1.501 1 94.38 73 ASP B O 1
ATOM 3419 N N . TYR B 1 74 ? 11.789 -11.859 2.715 1 96.31 74 TYR B N 1
ATOM 3420 C CA . TYR B 1 74 ? 10.578 -11.648 3.49 1 96.31 74 TYR B CA 1
ATOM 3421 C C . TYR B 1 74 ? 9.766 -10.492 2.922 1 96.31 74 TYR B C 1
ATOM 3423 O O . TYR B 1 74 ? 10.328 -9.477 2.498 1 96.31 74 TYR B O 1
ATOM 3431 N N . ALA B 1 75 ? 8.422 -10.688 2.9 1 98.38 75 ALA B N 1
ATOM 3432 C CA . ALA B 1 75 ? 7.566 -9.531 2.65 1 98.38 75 ALA B CA 1
ATOM 3433 C C . ALA B 1 75 ? 7.777 -8.453 3.711 1 98.38 75 ALA B C 1
ATOM 3435 O O . ALA B 1 75 ? 8.133 -8.758 4.852 1 98.38 75 ALA B O 1
ATOM 3436 N N . GLU B 1 76 ? 7.652 -7.219 3.355 1 98.62 76 GLU B N 1
ATOM 3437 C CA . GLU B 1 76 ? 7.738 -6.152 4.352 1 98.62 76 GLU B CA 1
ATOM 3438 C C . GLU B 1 76 ? 6.664 -6.309 5.422 1 98.62 76 GLU B C 1
ATOM 3440 O O . GLU B 1 76 ? 5.543 -6.719 5.129 1 98.62 76 GLU B O 1
ATOM 3445 N N . ASP B 1 77 ? 6.93 -5.938 6.621 1 98.12 77 ASP B N 1
ATOM 3446 C CA . ASP B 1 77 ? 6.02 -6.086 7.754 1 98.12 77 ASP B CA 1
ATOM 3447 C C . ASP B 1 77 ? 4.691 -5.383 7.488 1 98.12 77 ASP B C 1
ATOM 3449 O O . ASP B 1 77 ? 3.633 -5.867 7.895 1 98.12 77 ASP B O 1
ATOM 3453 N N . ALA B 1 78 ? 4.746 -4.238 6.855 1 98.75 78 ALA B N 1
ATOM 3454 C CA . ALA B 1 78 ? 3.529 -3.49 6.555 1 98.75 78 ALA B CA 1
ATOM 3455 C C . ALA B 1 78 ? 2.596 -4.297 5.656 1 98.75 78 ALA B C 1
ATOM 3457 O O . ALA B 1 78 ? 1.372 -4.199 5.773 1 98.75 78 ALA B O 1
ATOM 3458 N N . VAL B 1 79 ? 3.148 -5.125 4.738 1 98.88 79 VAL B N 1
ATOM 3459 C CA . VAL B 1 79 ? 2.361 -5.977 3.85 1 98.88 79 VAL B CA 1
ATOM 3460 C C . VAL B 1 79 ? 1.654 -7.059 4.664 1 98.88 79 VAL B C 1
ATOM 3462 O O . VAL B 1 79 ? 0.458 -7.301 4.48 1 98.88 79 VAL B O 1
ATOM 3465 N N . ILE B 1 80 ? 2.42 -7.68 5.562 1 98.75 80 ILE B N 1
ATOM 3466 C CA . ILE B 1 80 ? 1.874 -8.734 6.406 1 98.75 80 ILE B CA 1
ATOM 3467 C C . ILE B 1 80 ? 0.747 -8.172 7.273 1 98.75 80 ILE B C 1
ATOM 3469 O O . ILE B 1 80 ? -0.312 -8.789 7.398 1 98.75 80 ILE B O 1
ATOM 3473 N N . GLU B 1 81 ? 0.952 -6.969 7.82 1 98.69 81 GLU B N 1
ATOM 3474 C CA . GLU B 1 81 ? -0.074 -6.336 8.641 1 98.69 81 GLU B CA 1
ATOM 3475 C C . GLU B 1 81 ? -1.287 -5.941 7.809 1 98.69 81 GLU B C 1
ATOM 3477 O O . GLU B 1 81 ? -2.426 -6.055 8.266 1 98.69 81 GLU B O 1
ATOM 3482 N N . ALA B 1 82 ? -1.066 -5.414 6.629 1 98.81 82 ALA B N 1
ATOM 3483 C CA . ALA B 1 82 ? -2.195 -5.094 5.762 1 98.81 82 ALA B CA 1
ATOM 3484 C C . ALA B 1 82 ? -3.057 -6.324 5.504 1 98.81 82 ALA B C 1
ATOM 3486 O O . ALA B 1 82 ? -4.289 -6.242 5.512 1 98.81 82 ALA B O 1
ATOM 3487 N N . LEU B 1 83 ? -2.41 -7.477 5.277 1 98.75 83 LEU B N 1
ATOM 3488 C CA . LEU B 1 83 ? -3.135 -8.727 5.102 1 98.75 83 LEU B CA 1
ATOM 3489 C C . LEU B 1 83 ? -3.922 -9.086 6.359 1 98.75 83 LEU B C 1
ATOM 3491 O O . LEU B 1 83 ? -5.027 -9.625 6.27 1 98.75 83 LEU B O 1
ATOM 3495 N N . ALA B 1 84 ? -3.377 -8.742 7.461 1 98.25 84 ALA B N 1
ATOM 3496 C CA . ALA B 1 84 ? -4.004 -9.078 8.734 1 98.25 84 ALA B CA 1
ATOM 3497 C C . ALA B 1 84 ? -5.324 -8.328 8.914 1 98.25 84 ALA B C 1
ATOM 3499 O O . ALA B 1 84 ? -6.125 -8.664 9.789 1 98.25 84 ALA B O 1
ATOM 3500 N N . SER B 1 85 ? -5.594 -7.328 8.07 1 98.25 85 SER B N 1
ATOM 3501 C CA . SER B 1 85 ? -6.879 -6.637 8.094 1 98.25 85 SER B CA 1
ATOM 3502 C C . SER B 1 85 ? -7.988 -7.52 7.531 1 98.25 85 SER B C 1
ATOM 3504 O O . SER B 1 85 ? -9.164 -7.141 7.551 1 98.25 85 SER B O 1
ATOM 3506 N N . GLU B 1 86 ? -7.695 -8.711 6.941 1 98.44 86 GLU B N 1
ATOM 3507 C CA . GLU B 1 86 ? -8.609 -9.742 6.453 1 98.44 86 GLU B CA 1
ATOM 3508 C C . GLU B 1 86 ? -9.5 -9.211 5.336 1 98.44 86 GLU B C 1
ATOM 3510 O O . GLU B 1 86 ? -10.727 -9.328 5.398 1 98.44 86 GLU B O 1
ATOM 3515 N N . PRO B 1 87 ? -8.891 -8.648 4.258 1 98.75 87 PRO B N 1
ATOM 3516 C CA . PRO B 1 87 ? -9.711 -8.227 3.123 1 98.75 87 PRO B CA 1
ATOM 3517 C C . PRO B 1 87 ? -10.516 -9.375 2.52 1 98.75 87 PRO B C 1
ATOM 3519 O O . PRO B 1 87 ? -10.109 -10.539 2.613 1 98.75 87 PRO B O 1
ATOM 3522 N N . GLU B 1 88 ? -11.641 -9.094 1.876 1 98.81 88 GLU B N 1
ATOM 3523 C CA . GLU B 1 88 ? -12.43 -10.125 1.209 1 98.81 88 GLU B CA 1
ATOM 3524 C C . GLU B 1 88 ? -11.727 -10.641 -0.042 1 98.81 88 GLU B C 1
ATOM 3526 O O . GLU B 1 88 ? -11.906 -11.797 -0.433 1 98.81 88 GLU B O 1
ATOM 3531 N N . VAL B 1 89 ? -10.945 -9.773 -0.649 1 98.94 89 VAL B N 1
ATO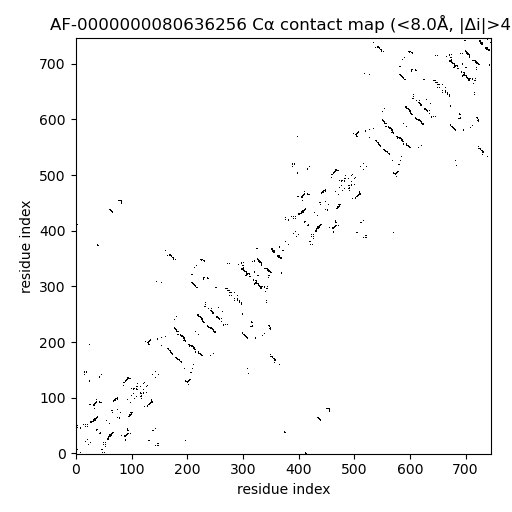M 3532 C CA . VAL B 1 89 ? -10.25 -10.125 -1.884 1 98.94 89 VAL B CA 1
ATOM 3533 C C . VAL B 1 89 ? -8.773 -9.742 -1.774 1 98.94 89 VAL B C 1
ATOM 3535 O O . VAL B 1 89 ? -8.445 -8.664 -1.284 1 98.94 89 VAL B O 1
ATOM 3538 N N . PHE B 1 90 ? -7.938 -10.656 -2.199 1 98.88 90 PHE B N 1
ATOM 3539 C CA . PHE B 1 90 ? -6.504 -10.391 -2.199 1 98.88 90 PHE B CA 1
ATOM 3540 C C . PHE B 1 90 ? -5.895 -10.727 -3.555 1 98.88 90 PHE B C 1
ATOM 3542 O O . PHE B 1 90 ? -6.152 -11.789 -4.113 1 98.88 90 PHE B O 1
ATOM 3549 N N . CYS B 1 91 ? -5.062 -9.789 -4.09 1 98.88 91 CYS B N 1
ATOM 3550 C CA . CYS B 1 91 ? -4.316 -9.977 -5.328 1 98.88 91 CYS B CA 1
ATOM 3551 C C . CYS B 1 91 ? -2.824 -9.781 -5.105 1 98.88 91 CYS B C 1
ATOM 3553 O O . CYS B 1 91 ? -2.393 -8.711 -4.68 1 98.88 91 CYS B O 1
ATOM 3555 N N . SER B 1 92 ? -2.088 -10.758 -5.363 1 98.62 92 SER B N 1
ATOM 3556 C CA . SER B 1 92 ? -0.633 -10.633 -5.355 1 98.62 92 SER B CA 1
ATOM 3557 C C . SER B 1 92 ? -0.08 -10.516 -6.77 1 98.62 92 SER B C 1
ATOM 3559 O O . SER B 1 92 ? -0.062 -11.492 -7.523 1 98.62 92 SER B O 1
ATOM 3561 N N . LEU B 1 93 ? 0.332 -9.328 -7.18 1 98.44 93 LEU B N 1
ATOM 3562 C CA . LEU B 1 93 ? 0.866 -9 -8.492 1 98.44 93 LEU B CA 1
ATOM 3563 C C . LEU B 1 93 ? 2.314 -8.531 -8.391 1 98.44 93 LEU B C 1
ATOM 3565 O O . LEU B 1 93 ? 2.594 -7.332 -8.492 1 98.44 93 LEU B O 1
ATOM 3569 N N . SER B 1 94 ? 3.182 -9.477 -8.227 1 96.94 94 SER B N 1
ATOM 3570 C CA . SER B 1 94 ? 4.598 -9.211 -8.016 1 96.94 94 SER B CA 1
ATOM 3571 C C . SER B 1 94 ? 5.43 -9.641 -9.219 1 96.94 94 SER B C 1
ATOM 3573 O O . SER B 1 94 ? 5.145 -10.672 -9.844 1 96.94 94 SER B O 1
ATOM 3575 N N . GLU B 1 95 ? 6.477 -8.938 -9.477 1 95.75 95 GLU B N 1
ATOM 3576 C CA . GLU B 1 95 ? 7.383 -9.305 -10.562 1 95.75 95 GLU B CA 1
ATOM 3577 C C . GLU B 1 95 ? 8.008 -10.68 -10.328 1 95.75 95 GLU B C 1
ATOM 3579 O O . GLU B 1 95 ? 8.328 -11.391 -11.281 1 95.75 95 GLU B O 1
ATOM 3584 N N . GLU B 1 96 ? 8.188 -11.023 -9.055 1 94 96 GLU B N 1
ATOM 3585 C CA . GLU B 1 96 ? 8.742 -12.328 -8.742 1 94 96 GLU B CA 1
ATOM 3586 C C . GLU B 1 96 ? 7.922 -13.039 -7.66 1 94 96 GLU B C 1
ATOM 3588 O O . GLU B 1 96 ? 7.051 -13.852 -7.969 1 94 96 GLU B O 1
ATOM 3593 N N . LYS B 1 97 ? 8.078 -12.555 -6.379 1 95.06 97 LYS B N 1
ATOM 3594 C CA . LYS B 1 97 ? 7.316 -13.188 -5.305 1 95.06 97 LYS B CA 1
ATOM 3595 C C . LYS B 1 97 ? 6.77 -12.141 -4.332 1 95.06 97 LYS B C 1
ATOM 3597 O O . LYS B 1 97 ? 7.238 -11 -4.312 1 95.06 97 LYS B O 1
ATOM 3602 N N . LEU B 1 98 ? 5.781 -12.539 -3.562 1 97.31 98 LEU B N 1
ATOM 3603 C CA . LEU B 1 98 ? 5.254 -11.711 -2.484 1 97.31 98 LEU B CA 1
ATOM 3604 C C . LEU B 1 98 ? 6.273 -11.57 -1.359 1 97.31 98 LEU B C 1
ATOM 3606 O O . LEU B 1 98 ? 6.41 -10.492 -0.768 1 97.31 98 LEU B O 1
ATOM 3610 N N . GLY B 1 99 ? 6.996 -12.539 -1.092 1 95.44 99 GLY B N 1
ATOM 3611 C CA . GLY B 1 99 ? 7.895 -12.664 0.044 1 95.44 99 GLY B CA 1
ATOM 3612 C C . GLY B 1 99 ? 7.34 -13.547 1.146 1 95.44 99 GLY B C 1
ATOM 3613 O O . GLY B 1 99 ? 6.125 -13.695 1.275 1 95.44 99 GLY B O 1
ATOM 3614 N N . LYS B 1 100 ? 8.203 -14.133 1.902 1 94.75 100 LYS B N 1
ATOM 3615 C CA . LYS B 1 100 ? 7.832 -15 3.016 1 94.75 100 LYS B CA 1
ATOM 3616 C C . LYS B 1 100 ? 7.281 -14.195 4.188 1 94.75 100 LYS B C 1
ATOM 3618 O O . LYS B 1 100 ? 7.473 -12.977 4.25 1 94.75 100 LYS B O 1
ATOM 3623 N N . ASP B 1 101 ? 6.531 -14.812 5.008 1 97 101 ASP B N 1
ATOM 3624 C CA . ASP B 1 101 ? 6.008 -14.234 6.242 1 97 101 ASP B CA 1
ATOM 3625 C C . ASP B 1 101 ? 6.922 -14.539 7.422 1 97 101 ASP B C 1
ATOM 3627 O O . ASP B 1 101 ? 6.852 -15.625 8.008 1 97 101 ASP B O 1
ATOM 3631 N N . ARG B 1 102 ? 7.75 -13.609 7.742 1 93.69 102 ARG B N 1
ATOM 3632 C CA . ARG B 1 102 ? 8.719 -13.82 8.812 1 93.69 102 ARG B CA 1
ATOM 3633 C C . ARG B 1 102 ? 8.031 -14.266 10.102 1 93.69 102 ARG B C 1
ATOM 3635 O O . ARG B 1 102 ? 8.508 -15.172 10.781 1 93.69 102 ARG B O 1
ATOM 3642 N N . ARG B 1 103 ? 6.965 -13.617 10.438 1 93.88 103 ARG B N 1
ATOM 3643 C CA . ARG B 1 103 ? 6.219 -13.961 11.641 1 93.88 103 ARG B CA 1
ATOM 3644 C C . ARG B 1 103 ? 5.656 -15.375 11.555 1 93.88 103 ARG B C 1
ATOM 3646 O O . ARG B 1 103 ? 5.766 -16.156 12.508 1 93.88 103 ARG B O 1
ATOM 3653 N N . GLY B 1 104 ? 5.012 -15.719 10.453 1 93.25 104 GLY B N 1
ATOM 3654 C CA . GLY B 1 104 ? 4.426 -17.031 10.266 1 93.25 104 GLY B CA 1
ATOM 3655 C C . GLY B 1 104 ? 5.441 -18.156 10.328 1 93.25 104 GLY B C 1
ATOM 3656 O O . GLY B 1 104 ? 5.125 -19.266 10.766 1 93.25 104 GLY B O 1
ATOM 3657 N N . LEU B 1 105 ? 6.656 -17.859 9.875 1 89.31 105 LEU B N 1
ATOM 3658 C CA . LEU B 1 105 ? 7.723 -18.844 9.914 1 89.31 105 LEU B CA 1
ATOM 3659 C C . LEU B 1 105 ? 8.211 -19.078 11.344 1 89.31 105 LEU B C 1
ATOM 3661 O O . LEU B 1 105 ? 8.531 -20.203 11.719 1 89.31 105 LEU B O 1
ATOM 3665 N N . SER B 1 106 ? 8.242 -18 12.109 1 90.44 106 SER B N 1
ATOM 3666 C CA . SER B 1 106 ? 8.711 -18.094 13.492 1 90.44 106 SER B CA 1
ATOM 3667 C C . SER B 1 106 ? 7.629 -18.625 14.414 1 90.44 106 SER B C 1
ATOM 3669 O O . SER B 1 106 ? 7.91 -19.438 15.312 1 90.44 106 SER B O 1
ATOM 3671 N N . ARG B 1 107 ? 6.402 -18.156 14.227 1 94.69 107 ARG B N 1
ATOM 3672 C CA . ARG B 1 107 ? 5.223 -18.562 14.984 1 94.69 107 ARG B CA 1
ATOM 3673 C C . ARG B 1 107 ? 4.043 -18.828 14.055 1 94.69 107 ARG B C 1
ATOM 3675 O O . ARG B 1 107 ? 3.178 -17.969 13.891 1 94.69 107 ARG B O 1
ATOM 3682 N N . PRO B 1 108 ? 3.916 -20.047 13.641 1 95.5 108 PRO B N 1
ATOM 3683 C CA . PRO B 1 108 ? 2.885 -20.375 12.648 1 95.5 108 PRO B CA 1
ATOM 3684 C C . PRO B 1 108 ? 1.477 -20.031 13.133 1 95.5 108 PRO B C 1
ATOM 3686 O O . PRO B 1 108 ? 1.183 -20.156 14.328 1 95.5 108 PRO B O 1
ATOM 3689 N N . TYR B 1 109 ? 0.723 -19.531 12.195 1 97.12 109 TYR B N 1
ATOM 3690 C CA . TYR B 1 109 ? -0.703 -19.391 12.469 1 97.12 109 TYR B CA 1
ATOM 3691 C C . TYR B 1 109 ? -1.373 -20.75 12.609 1 97.12 109 TYR B C 1
ATOM 3693 O O . TYR B 1 109 ? -0.974 -21.719 11.961 1 97.12 109 TYR B O 1
ATOM 3701 N N . VAL B 1 110 ? -2.396 -20.844 13.508 1 96.75 110 VAL B N 1
ATOM 3702 C CA . VAL B 1 110 ? -3.047 -22.125 13.734 1 96.75 110 VAL B CA 1
ATOM 3703 C C . VAL B 1 110 ? -4.555 -21.984 13.539 1 96.75 110 VAL B C 1
ATOM 3705 O O . VAL B 1 110 ? -5.164 -21.031 14.031 1 96.75 110 VAL B O 1
ATOM 3708 N N . TRP B 1 111 ? -5.039 -22.859 12.812 1 96.75 111 TRP B N 1
ATOM 3709 C CA . TRP B 1 111 ? -6.484 -22.953 12.625 1 96.75 111 TRP B CA 1
ATOM 3710 C C . TRP B 1 111 ? -6.938 -24.406 12.586 1 96.75 111 TRP B C 1
ATOM 3712 O O . TRP B 1 111 ? -6.512 -25.172 11.719 1 96.75 111 TRP B O 1
ATOM 3722 N N . GLU B 1 112 ? -7.785 -24.797 13.523 1 96.19 112 GLU B N 1
ATOM 3723 C CA . GLU B 1 112 ? -8.344 -26.141 13.609 1 96.19 112 GLU B CA 1
ATOM 3724 C C . GLU B 1 112 ? -7.258 -27.203 13.523 1 96.19 112 GLU B C 1
ATOM 3726 O O . GLU B 1 112 ? -7.359 -28.141 12.734 1 96.19 112 GLU B O 1
ATOM 3731 N N . GLY B 1 113 ? -6.176 -27 14.172 1 94.94 113 GLY B N 1
ATOM 3732 C CA . GLY B 1 113 ? -5.125 -28 14.32 1 94.94 113 GLY B CA 1
ATOM 3733 C C . GLY B 1 113 ? -4.109 -27.969 13.195 1 94.94 113 GLY B C 1
ATOM 3734 O O . GLY B 1 113 ? -3.105 -28.672 13.242 1 94.94 113 GLY B O 1
ATOM 3735 N N . LYS B 1 114 ? -4.332 -27.25 12.211 1 94.31 114 LYS B N 1
ATOM 3736 C CA . LYS B 1 114 ? -3.393 -27.125 11.102 1 94.31 114 LYS B CA 1
ATOM 3737 C C . LYS B 1 114 ? -2.557 -25.859 11.227 1 94.31 114 LYS B C 1
ATOM 3739 O O . LYS B 1 114 ? -3.074 -24.797 11.594 1 94.31 114 LYS B O 1
ATOM 3744 N N . GLU B 1 115 ? -1.33 -25.938 10.867 1 94.81 115 GLU B N 1
ATOM 3745 C CA . GLU B 1 115 ? -0.413 -24.797 10.945 1 94.81 115 GLU B CA 1
ATOM 3746 C C . GLU B 1 115 ? -0.192 -24.172 9.578 1 94.81 115 GLU B C 1
ATOM 3748 O O . GLU B 1 115 ? -0.16 -24.875 8.562 1 94.81 115 GLU B O 1
ATOM 3753 N N . TYR B 1 116 ? -0.007 -22.875 9.625 1 95.38 116 TYR B N 1
ATOM 3754 C CA . TYR B 1 116 ? 0.272 -22.094 8.422 1 95.38 116 TYR B CA 1
ATOM 3755 C C . TYR B 1 116 ? 1.468 -21.172 8.641 1 95.38 116 TYR B C 1
ATOM 3757 O O . TYR B 1 116 ? 1.493 -20.391 9.594 1 95.38 116 TYR B O 1
ATOM 3765 N N . ASP B 1 117 ? 2.383 -21.172 7.723 1 94 117 ASP B N 1
ATOM 3766 C CA . ASP B 1 117 ? 3.602 -20.391 7.906 1 94 117 ASP B CA 1
ATOM 3767 C C . ASP B 1 117 ? 3.508 -19.047 7.184 1 94 117 ASP B C 1
ATOM 3769 O O . ASP B 1 117 ? 4.48 -18.281 7.141 1 94 117 ASP B O 1
ATOM 3773 N N . HIS B 1 118 ? 2.377 -18.828 6.625 1 96.81 118 HIS B N 1
ATOM 3774 C CA . HIS B 1 118 ? 2.109 -17.562 5.969 1 96.81 118 HIS B CA 1
ATOM 3775 C C . HIS B 1 118 ? 0.674 -17.109 6.211 1 96.81 118 HIS B C 1
ATOM 3777 O O . HIS B 1 118 ? -0.258 -17.906 6.117 1 96.81 118 HIS B O 1
ATOM 3783 N N . ILE B 1 119 ? 0.481 -15.828 6.395 1 98.31 119 ILE B N 1
ATOM 3784 C CA . ILE B 1 119 ? -0.824 -15.281 6.742 1 98.31 119 ILE B CA 1
ATOM 3785 C C . ILE B 1 119 ? -1.791 -15.461 5.574 1 98.31 119 ILE B C 1
ATOM 3787 O O . ILE B 1 119 ? -2.992 -15.656 5.781 1 98.31 119 ILE B O 1
ATOM 3791 N N . HIS B 1 120 ? -1.308 -15.422 4.387 1 97.75 120 HIS B N 1
ATOM 3792 C CA . HIS B 1 120 ? -2.154 -15.617 3.217 1 97.75 120 HIS B CA 1
ATOM 3793 C C . HIS B 1 120 ? -2.834 -16.984 3.252 1 97.75 120 HIS B C 1
ATOM 3795 O O . HIS B 1 120 ? -4.051 -17.078 3.074 1 97.75 120 HIS B O 1
ATOM 3801 N N . GLY B 1 121 ? -2.037 -18 3.439 1 97.06 121 GLY B N 1
ATOM 3802 C CA . GLY B 1 121 ? -2.611 -19.328 3.555 1 97.06 121 GLY B CA 1
ATOM 3803 C C . GLY B 1 121 ? -3.562 -19.469 4.727 1 97.06 121 GLY B C 1
ATOM 3804 O O . GLY B 1 121 ? -4.613 -20.109 4.609 1 97.06 121 GLY B O 1
ATOM 3805 N N . PHE B 1 122 ? -3.184 -18.859 5.848 1 98 122 PHE B N 1
ATOM 3806 C CA . PHE B 1 122 ? -3.994 -18.891 7.059 1 98 122 PHE B CA 1
ATOM 3807 C C . PHE B 1 122 ? -5.371 -18.281 6.801 1 98 122 PHE B C 1
ATOM 3809 O O . PHE B 1 122 ? -6.391 -18.891 7.133 1 98 122 PHE B O 1
ATOM 3816 N N . LEU B 1 123 ? -5.422 -17.125 6.137 1 98.44 123 LEU B N 1
ATOM 3817 C CA . LEU B 1 123 ? -6.668 -16.406 5.922 1 98.44 123 LEU B CA 1
ATOM 3818 C C . LEU B 1 123 ? -7.504 -17.078 4.836 1 98.44 123 LEU B C 1
ATOM 3820 O O . LEU B 1 123 ? -8.734 -17.094 4.918 1 98.44 123 LEU B O 1
ATOM 3824 N N . ARG B 1 124 ? -6.914 -17.594 3.811 1 97.94 124 ARG B N 1
ATOM 3825 C CA . ARG B 1 124 ? -7.629 -18.156 2.66 1 97.94 124 ARG B CA 1
ATOM 3826 C C . ARG B 1 124 ? -8.039 -19.594 2.912 1 97.94 124 ARG B C 1
ATOM 3828 O O . ARG B 1 124 ? -9.188 -19.969 2.682 1 97.94 124 ARG B O 1
ATOM 3835 N N . GLU B 1 125 ? -7.117 -20.422 3.348 1 95.81 125 GLU B N 1
ATOM 3836 C CA . GLU B 1 125 ? -7.359 -21.859 3.48 1 95.81 125 GLU B CA 1
ATOM 3837 C C . GLU B 1 125 ? -7.816 -22.219 4.895 1 95.81 125 GLU B C 1
ATOM 3839 O O . GLU B 1 125 ? -8.594 -23.141 5.082 1 95.81 125 GLU B O 1
ATOM 3844 N N . GLY B 1 126 ? -7.234 -21.547 5.84 1 97.19 126 GLY B N 1
ATOM 3845 C CA . GLY B 1 126 ? -7.602 -21.797 7.223 1 97.19 126 GLY B CA 1
ATOM 3846 C C . GLY B 1 126 ? -8.93 -21.172 7.609 1 97.19 126 GLY B C 1
ATOM 3847 O O . GLY B 1 126 ? -9.969 -21.844 7.562 1 97.19 126 GLY B O 1
ATOM 3848 N N . LYS B 1 127 ? -8.883 -19.875 7.699 1 97.75 127 LYS B N 1
ATOM 3849 C CA . LYS B 1 127 ? -10.07 -19.156 8.141 1 97.75 127 LYS B CA 1
ATOM 3850 C C . LYS B 1 127 ? -11.109 -19.078 7.035 1 97.75 127 LYS B C 1
ATOM 3852 O O . LYS B 1 127 ? -12.305 -18.906 7.309 1 97.75 127 LYS B O 1
ATOM 3857 N N . LYS B 1 128 ? -10.648 -19.141 5.816 1 98.06 128 LYS B N 1
ATOM 3858 C CA . LYS B 1 128 ? -11.5 -19.031 4.633 1 98.06 128 LYS B CA 1
ATOM 3859 C C . LYS B 1 128 ? -12.32 -17.75 4.66 1 98.06 128 LYS B C 1
ATOM 3861 O O . LYS B 1 128 ? -13.539 -17.781 4.5 1 98.06 128 LYS B O 1
ATOM 3866 N N . VAL B 1 129 ? -11.648 -16.625 4.785 1 98.06 129 VAL B N 1
ATOM 3867 C CA . VAL B 1 129 ? -12.336 -15.336 4.891 1 98.06 129 VAL B CA 1
ATOM 3868 C C . VAL B 1 129 ? -12.039 -14.484 3.658 1 98.06 129 VAL B C 1
ATOM 3870 O O . VAL B 1 129 ? -12.578 -13.391 3.51 1 98.06 129 VAL B O 1
ATOM 3873 N N . MET B 1 130 ? -11.172 -14.984 2.795 1 98.25 130 MET B N 1
ATOM 3874 C CA . MET B 1 130 ? -10.828 -14.219 1.601 1 98.25 130 MET B CA 1
ATOM 3875 C C . MET B 1 130 ? -10.727 -15.133 0.381 1 98.25 130 MET B C 1
ATOM 3877 O O . MET B 1 130 ? -10.602 -16.344 0.519 1 98.25 130 MET B O 1
ATOM 3881 N N . ARG B 1 131 ? -10.875 -14.594 -0.748 1 98.62 131 ARG B N 1
ATOM 3882 C CA . ARG B 1 131 ? -10.484 -15.211 -2.012 1 98.62 131 ARG B CA 1
ATOM 3883 C C . ARG B 1 131 ? -9.367 -14.43 -2.682 1 98.62 131 ARG B C 1
ATOM 3885 O O . ARG B 1 131 ? -9.164 -13.25 -2.385 1 98.62 131 ARG B O 1
ATOM 3892 N N . SER B 1 132 ? -8.617 -15.133 -3.533 1 98.56 132 SER B N 1
ATOM 3893 C CA . SER B 1 132 ? -7.383 -14.477 -3.959 1 98.56 132 SER B CA 1
ATOM 3894 C C . SER B 1 132 ? -6.883 -15.047 -5.281 1 98.56 132 SER B C 1
ATOM 3896 O O . SER B 1 132 ? -7.238 -16.172 -5.656 1 98.56 132 SER B O 1
ATOM 3898 N N . PHE B 1 133 ? -6.094 -14.219 -5.938 1 98 133 PHE B N 1
ATOM 3899 C CA . PHE B 1 133 ? -5.242 -14.75 -6.996 1 98 133 PHE B CA 1
ATOM 3900 C C . PHE B 1 133 ? -3.824 -14.195 -6.879 1 98 133 PHE B C 1
ATOM 3902 O O . PHE B 1 133 ? -3.604 -13.172 -6.23 1 98 133 PHE B O 1
ATOM 3909 N N . TRP B 1 134 ? -2.879 -14.898 -7.305 1 97.69 134 TRP B N 1
ATOM 3910 C CA . TRP B 1 134 ? -1.482 -14.477 -7.355 1 97.69 134 TRP B CA 1
ATOM 3911 C C . TRP B 1 134 ? -0.86 -14.828 -8.703 1 97.69 134 TRP B C 1
ATOM 3913 O O . TRP B 1 134 ? -1.161 -15.867 -9.289 1 97.69 134 TRP B O 1
ATOM 3923 N N . SER B 1 135 ? -0.112 -13.875 -9.203 1 97.75 135 SER B N 1
ATOM 3924 C CA . SER B 1 135 ? 0.446 -14.016 -10.539 1 97.75 135 SER B CA 1
ATOM 3925 C C . SER B 1 135 ? 1.902 -13.562 -10.586 1 97.75 135 SER B C 1
ATOM 3927 O O . SER B 1 135 ? 2.223 -12.547 -11.203 1 97.75 135 SER B O 1
ATOM 3929 N N . PRO B 1 136 ? 2.766 -14.352 -9.977 1 95.5 136 PRO B N 1
ATOM 3930 C CA . PRO B 1 136 ? 4.188 -14 -10.062 1 95.5 136 PRO B CA 1
ATOM 3931 C C . PRO B 1 136 ? 4.703 -13.969 -11.5 1 95.5 136 PRO B C 1
ATOM 3933 O O . PRO B 1 136 ? 4.359 -14.836 -12.305 1 95.5 136 PRO B O 1
ATOM 3936 N N . SER B 1 137 ? 5.43 -12.938 -11.883 1 93.88 137 SER B N 1
ATOM 3937 C CA . SER B 1 137 ? 6.129 -12.797 -13.156 1 93.88 137 SER B CA 1
ATOM 3938 C C . SER B 1 137 ? 5.156 -12.508 -14.289 1 93.88 137 SER B C 1
ATOM 3940 O O . SER B 1 137 ? 5.488 -12.703 -15.461 1 93.88 137 SER B O 1
ATOM 3942 N N . LEU B 1 138 ? 3.984 -12.117 -13.93 1 97.44 138 LEU B N 1
ATOM 3943 C CA . LEU B 1 138 ? 2.98 -11.781 -14.938 1 97.44 138 LEU B CA 1
ATOM 3944 C C . LEU B 1 138 ? 3.48 -10.656 -15.844 1 97.44 138 LEU B C 1
ATOM 3946 O O . LEU B 1 138 ? 3.977 -9.641 -15.367 1 97.44 138 LEU B O 1
ATOM 3950 N N . THR B 1 139 ? 3.375 -10.844 -17.125 1 97.5 139 THR B N 1
ATOM 3951 C CA . THR B 1 139 ? 3.76 -9.828 -18.094 1 97.5 139 THR B CA 1
ATOM 3952 C C . THR B 1 139 ? 2.527 -9.148 -18.688 1 97.5 139 THR B C 1
ATOM 3954 O O . THR B 1 139 ? 1.418 -9.68 -18.594 1 97.5 139 THR B O 1
ATOM 3957 N N . LEU B 1 140 ? 2.795 -8 -19.25 1 97.94 140 LEU B N 1
ATOM 3958 C CA . LEU B 1 140 ? 1.72 -7.266 -19.906 1 97.94 140 LEU B CA 1
ATOM 3959 C C . LEU B 1 140 ? 1.12 -8.078 -21.047 1 97.94 140 LEU B C 1
ATOM 3961 O O . LEU B 1 140 ? -0.103 -8.148 -21.188 1 97.94 140 LEU B O 1
ATOM 3965 N N . ASP B 1 141 ? 1.95 -8.688 -21.828 1 98.06 141 ASP B N 1
ATOM 3966 C CA . ASP B 1 141 ? 1.502 -9.492 -22.969 1 98.06 141 ASP B CA 1
ATOM 3967 C C . ASP B 1 141 ? 0.609 -10.641 -22.5 1 98.06 141 ASP B C 1
ATOM 3969 O O . ASP B 1 141 ? -0.471 -10.859 -23.062 1 98.06 141 ASP B O 1
ATOM 3973 N N . THR B 1 142 ? 1.063 -11.422 -21.516 1 98.38 142 THR B N 1
ATOM 3974 C CA . THR B 1 142 ? 0.285 -12.531 -20.969 1 98.38 142 THR B CA 1
ATOM 3975 C C . THR B 1 142 ? -1.059 -12.039 -20.438 1 98.38 142 THR B C 1
ATOM 3977 O O . THR B 1 142 ? -2.1 -12.633 -20.719 1 98.38 142 THR B O 1
ATOM 3980 N N . PHE B 1 143 ? -1.031 -10.977 -19.688 1 98.5 143 PHE B N 1
ATOM 3981 C CA . PHE B 1 143 ? -2.24 -10.438 -19.078 1 98.5 143 PHE B CA 1
ATOM 3982 C C . PHE B 1 143 ? -3.262 -10.055 -20.141 1 98.5 143 PHE B C 1
ATOM 3984 O O . PHE B 1 143 ? -4.441 -10.398 -20.031 1 98.5 143 PHE B O 1
ATOM 3991 N N . LEU B 1 144 ? -2.838 -9.375 -21.156 1 98.25 144 LEU B N 1
ATOM 3992 C CA . LEU B 1 144 ? -3.715 -8.867 -22.219 1 98.25 144 LEU B CA 1
ATOM 3993 C C . LEU B 1 144 ? -4.34 -10.016 -23 1 98.25 144 LEU B C 1
ATOM 3995 O O . LEU B 1 144 ? -5.492 -9.93 -23.422 1 98.25 144 LEU B O 1
ATOM 3999 N N . ARG B 1 145 ? -3.68 -11.133 -23.062 1 97.31 145 ARG B N 1
ATOM 4000 C CA . ARG B 1 145 ? -4.129 -12.211 -23.922 1 97.31 145 ARG B CA 1
ATOM 4001 C C . ARG B 1 145 ? -4.938 -13.242 -23.141 1 97.31 145 ARG B C 1
ATOM 4003 O O . ARG B 1 145 ? -5.922 -13.781 -23.656 1 97.31 145 ARG B O 1
ATOM 4010 N N . THR B 1 146 ? -4.555 -13.469 -21.922 1 97.94 146 THR B N 1
ATOM 4011 C CA . THR B 1 146 ? -4.957 -14.742 -21.328 1 97.94 146 THR B CA 1
ATOM 4012 C C . THR B 1 146 ? -5.957 -14.523 -20.188 1 97.94 146 THR B C 1
ATOM 4014 O O . THR B 1 146 ? -6.562 -15.477 -19.703 1 97.94 146 THR B O 1
ATOM 4017 N N . VAL B 1 147 ? -6.219 -13.305 -19.828 1 97 147 VAL B N 1
ATOM 4018 C CA . VAL B 1 147 ? -7.066 -13.117 -18.656 1 97 147 VAL B CA 1
ATOM 4019 C C . VAL B 1 147 ? -8.445 -12.633 -19.078 1 97 147 VAL B C 1
ATOM 4021 O O . VAL B 1 147 ? -9.438 -12.844 -18.375 1 97 147 VAL B O 1
ATOM 4024 N N . ASP B 1 148 ? -8.516 -11.891 -20.234 1 96.06 148 ASP B N 1
ATOM 4025 C CA . ASP B 1 148 ? -9.805 -11.477 -20.766 1 96.06 148 ASP B CA 1
ATOM 4026 C C . ASP B 1 148 ? -10.461 -12.594 -21.578 1 96.06 148 ASP B C 1
ATOM 4028 O O . ASP B 1 148 ? -10.508 -12.539 -22.797 1 96.06 148 ASP B O 1
ATOM 4032 N N . ILE B 1 149 ? -10.992 -13.531 -20.859 1 96.75 149 ILE B N 1
ATOM 4033 C CA . ILE B 1 149 ? -11.547 -14.734 -21.469 1 96.75 149 ILE B CA 1
ATOM 4034 C C . ILE B 1 149 ? -12.914 -15.039 -20.875 1 96.75 149 ILE B C 1
ATOM 4036 O O . ILE B 1 149 ? -13.367 -14.352 -19.953 1 96.75 149 ILE B O 1
ATOM 4040 N N . ASP B 1 150 ? -13.602 -16.031 -21.438 1 96.62 150 ASP B N 1
ATOM 4041 C CA . ASP B 1 150 ? -14.836 -16.562 -20.859 1 96.62 150 ASP B CA 1
ATOM 4042 C C . ASP B 1 150 ? -14.547 -17.547 -19.734 1 96.62 150 ASP B C 1
ATOM 4044 O O . ASP B 1 150 ? -14.414 -18.75 -19.984 1 96.62 150 ASP B O 1
ATOM 4048 N N . TYR B 1 151 ? -14.609 -17.125 -18.531 1 97.38 151 TYR B N 1
ATOM 4049 C CA . TYR B 1 151 ? -14.211 -17.922 -17.375 1 97.38 151 TYR B CA 1
ATOM 4050 C C . TYR B 1 151 ? -15.18 -19.094 -17.156 1 97.38 151 TYR B C 1
ATOM 4052 O O . TYR B 1 151 ? -14.789 -20.141 -16.672 1 97.38 151 TYR B O 1
ATOM 4060 N N . GLU B 1 152 ? -16.406 -18.859 -17.484 1 97.5 152 GLU B N 1
ATOM 4061 C CA . GLU B 1 152 ? -17.375 -19.938 -17.344 1 97.5 152 GLU B CA 1
ATOM 4062 C C . GLU B 1 152 ? -17.047 -21.094 -18.266 1 97.5 152 GLU B C 1
ATOM 4064 O O . GLU B 1 152 ? -17.156 -22.266 -17.875 1 97.5 152 GLU B O 1
ATOM 4069 N N . THR B 1 153 ? -16.734 -20.734 -19.453 1 97.38 153 THR B N 1
ATOM 4070 C CA . THR B 1 153 ? -16.328 -21.766 -20.406 1 97.38 153 THR B CA 1
ATOM 4071 C C . THR B 1 153 ? -15.062 -22.469 -19.938 1 97.38 153 THR B C 1
ATOM 4073 O O . THR B 1 153 ? -14.992 -23.703 -19.969 1 97.38 153 THR B O 1
ATOM 4076 N N . LEU B 1 154 ? -14.07 -21.734 -19.547 1 97.88 154 LEU B N 1
ATOM 4077 C CA . LEU B 1 154 ? -12.836 -22.328 -19.047 1 97.88 154 LEU B CA 1
ATOM 4078 C C . LEU B 1 154 ? -13.117 -23.25 -17.875 1 97.88 154 LEU B C 1
ATOM 4080 O O . LEU B 1 154 ? -12.594 -24.375 -17.797 1 97.88 154 LEU B O 1
ATOM 4084 N N . ALA B 1 155 ? -13.945 -22.766 -16.984 1 97.94 155 ALA B N 1
ATOM 4085 C CA . ALA B 1 155 ? -14.273 -23.547 -15.797 1 97.94 155 ALA B CA 1
ATOM 4086 C C . ALA B 1 155 ? -14.984 -24.844 -16.172 1 97.94 155 ALA B C 1
ATOM 4088 O O . ALA B 1 155 ? -14.719 -25.891 -15.586 1 97.94 155 ALA B O 1
ATOM 4089 N N . SER B 1 156 ? -15.867 -24.719 -17.078 1 97.94 156 SER B N 1
ATOM 4090 C CA . SER B 1 156 ? -16.594 -25.891 -17.531 1 97.94 156 SER B CA 1
ATOM 4091 C C . SER B 1 156 ? -15.656 -26.953 -18.094 1 97.94 156 SER B C 1
ATOM 4093 O O . SER B 1 156 ? -15.773 -28.141 -17.781 1 97.94 156 SER B O 1
ATOM 4095 N N . VAL B 1 157 ? -14.742 -26.547 -18.906 1 97.94 157 VAL B N 1
ATOM 4096 C CA . VAL B 1 157 ? -13.773 -27.453 -19.516 1 97.94 157 VAL B CA 1
ATOM 4097 C C . VAL B 1 157 ? -12.891 -28.062 -18.422 1 97.94 157 VAL B C 1
ATOM 4099 O O . VAL B 1 157 ? -12.656 -29.266 -18.406 1 97.94 157 VAL B O 1
ATOM 4102 N N . CYS B 1 158 ? -12.43 -27.266 -17.516 1 98.31 158 CYS B N 1
ATOM 4103 C CA . CYS B 1 158 ? -11.578 -27.734 -16.422 1 98.31 158 CYS B CA 1
ATOM 4104 C C . CYS B 1 158 ? -12.312 -28.766 -15.578 1 98.31 158 CYS B C 1
ATOM 4106 O O . CYS B 1 158 ? -11.75 -29.797 -15.219 1 98.31 158 CYS B O 1
ATOM 4108 N N . ARG B 1 159 ? -13.539 -28.484 -15.281 1 97.81 159 ARG B N 1
ATOM 4109 C CA . ARG B 1 159 ? -14.32 -29.391 -14.445 1 97.81 159 ARG B CA 1
ATOM 4110 C C . ARG B 1 159 ? -14.539 -30.719 -15.148 1 97.81 159 ARG B C 1
ATOM 4112 O O . ARG B 1 159 ? -14.531 -31.766 -14.508 1 97.81 159 ARG B O 1
ATOM 4119 N N . LYS B 1 160 ? -14.766 -30.656 -16.406 1 97.56 160 LYS B N 1
ATOM 4120 C CA . LYS B 1 160 ? -14.922 -31.891 -17.172 1 97.56 160 LYS B CA 1
ATOM 4121 C C . LYS B 1 160 ? -13.641 -32.719 -17.141 1 97.56 160 LYS B C 1
ATOM 4123 O O . LYS B 1 160 ? -13.695 -33.938 -16.969 1 97.56 160 LYS B O 1
ATOM 4128 N N . VAL B 1 161 ? -12.562 -32.062 -17.328 1 98.19 161 VAL B N 1
ATOM 4129 C CA . VAL B 1 161 ? -11.273 -32.75 -17.297 1 98.19 161 VAL B CA 1
ATOM 4130 C C . VAL B 1 161 ? -11.008 -33.312 -15.906 1 98.19 161 VAL B C 1
ATOM 4132 O O . VAL B 1 161 ? -10.578 -34.469 -15.766 1 98.19 161 VAL B O 1
ATOM 4135 N N . LYS B 1 162 ? -11.242 -32.5 -14.891 1 98.19 162 LYS B N 1
ATOM 4136 C CA . LYS B 1 162 ? -11.07 -32.969 -13.516 1 98.19 162 LYS B CA 1
ATOM 4137 C C . LYS B 1 162 ? -11.914 -34.219 -13.242 1 98.19 162 LYS B C 1
ATOM 4139 O O . LYS B 1 162 ? -11.438 -35.156 -12.609 1 98.19 162 LYS B O 1
ATOM 4144 N N . ALA B 1 163 ? -13.125 -34.188 -13.672 1 97 163 ALA B N 1
ATOM 4145 C CA . ALA B 1 163 ? -14.047 -35.312 -13.453 1 97 163 ALA B CA 1
ATOM 4146 C C . ALA B 1 163 ? -13.516 -36.594 -14.07 1 97 163 ALA B C 1
ATOM 4148 O O . ALA B 1 163 ? -13.727 -37.688 -13.531 1 97 163 ALA B O 1
ATOM 4149 N N . ARG B 1 164 ? -12.836 -36.469 -15.133 1 95.75 164 ARG B N 1
ATOM 4150 C CA . ARG B 1 164 ? -12.281 -37.625 -15.82 1 95.75 164 ARG B CA 1
ATOM 4151 C C . ARG B 1 164 ? -11.047 -38.156 -15.094 1 95.75 164 ARG B C 1
ATOM 4153 O O . ARG B 1 164 ? -10.75 -39.344 -15.156 1 95.75 164 ARG B O 1
ATOM 4160 N N . LEU B 1 165 ? -10.352 -37.344 -14.438 1 96.44 165 LEU B N 1
ATOM 4161 C CA . LEU B 1 165 ? -9.188 -37.75 -13.664 1 96.44 165 LEU B CA 1
ATOM 4162 C C . LEU B 1 165 ? -9.609 -38.281 -12.297 1 96.44 165 LEU B C 1
ATOM 4164 O O . LEU B 1 165 ? -8.93 -39.125 -11.727 1 96.44 165 LEU B O 1
ATOM 4168 N N . GLU B 1 166 ? -10.695 -37.656 -11.812 1 95.44 166 GLU B N 1
ATOM 4169 C CA . GLU B 1 166 ? -11.18 -38.094 -10.508 1 95.44 166 GLU B CA 1
ATOM 4170 C C . GLU B 1 166 ? -11.617 -39.562 -10.523 1 95.44 166 GLU B C 1
ATOM 4172 O O . GLU B 1 166 ? -12.398 -39.969 -11.383 1 95.44 166 GLU B O 1
ATOM 4177 N N . GLY B 1 167 ? -11.125 -40.312 -9.633 1 93.56 167 GLY B N 1
ATOM 4178 C CA . GLY B 1 167 ? -11.477 -41.719 -9.539 1 93.56 167 GLY B CA 1
ATOM 4179 C C . GLY B 1 167 ? -10.648 -42.594 -10.461 1 93.56 167 GLY B C 1
ATOM 4180 O O . GLY B 1 167 ? -10.766 -43.844 -10.422 1 93.56 167 GLY B O 1
ATOM 4181 N N . ALA B 1 168 ? -9.859 -42 -11.32 1 97 168 ALA B N 1
ATOM 4182 C CA . ALA B 1 168 ? -8.945 -42.781 -12.148 1 97 168 ALA B CA 1
ATOM 4183 C C . ALA B 1 168 ? -7.895 -43.5 -11.297 1 97 168 ALA B C 1
ATOM 4185 O O . ALA B 1 168 ? -7.574 -43.031 -10.195 1 97 168 ALA B O 1
ATOM 4186 N N . VAL B 1 169 ? -7.379 -44.594 -11.789 1 97.69 169 VAL B N 1
ATOM 4187 C CA . VAL B 1 169 ? -6.391 -45.344 -11.023 1 97.69 169 VAL B CA 1
ATOM 4188 C C . VAL B 1 169 ? -5.023 -45.219 -11.688 1 97.69 169 VAL B C 1
ATOM 4190 O O . VAL B 1 169 ? -3.99 -45.406 -11.039 1 97.69 169 VAL B O 1
ATOM 4193 N N . GLU B 1 170 ? -5.035 -45.031 -13 1 98.31 170 GLU B N 1
ATOM 4194 C CA . GLU B 1 170 ? -3.781 -44.938 -13.742 1 98.31 170 GLU B CA 1
ATOM 4195 C C . GLU B 1 170 ? -3.891 -43.969 -14.922 1 98.31 170 GLU B C 1
ATOM 4197 O O . GLU B 1 170 ? -4.969 -43.812 -15.492 1 98.31 170 GLU B O 1
ATOM 4202 N N . VAL B 1 171 ? -2.801 -43.312 -15.266 1 98.81 171 VAL B N 1
ATOM 4203 C CA . VAL B 1 171 ? -2.701 -42.438 -16.406 1 98.81 171 VAL B CA 1
ATOM 4204 C C . VAL B 1 171 ? -1.548 -42.875 -17.312 1 98.81 171 VAL B C 1
ATOM 4206 O O . VAL B 1 171 ? -0.484 -43.25 -16.828 1 98.81 171 VAL B O 1
ATOM 4209 N N . HIS B 1 172 ? -1.772 -42.906 -18.531 1 98.88 172 HIS B N 1
ATOM 4210 C CA . HIS B 1 172 ? -0.768 -43.188 -19.547 1 98.88 172 HIS B CA 1
ATOM 4211 C C . HIS B 1 172 ? -0.646 -42.031 -20.531 1 98.88 172 HIS B C 1
ATOM 4213 O O . HIS B 1 172 ? -1.623 -41.656 -21.188 1 98.88 172 HIS B O 1
ATOM 4219 N N . VAL B 1 173 ? 0.517 -41.406 -20.609 1 98.94 173 VAL B N 1
ATOM 4220 C CA . VAL B 1 173 ? 0.741 -40.25 -21.484 1 98.94 173 VAL B CA 1
ATOM 4221 C C . VAL B 1 173 ? 1.759 -40.625 -22.562 1 98.94 173 VAL B C 1
ATOM 4223 O O . VAL B 1 173 ? 2.838 -41.125 -22.266 1 98.94 173 VAL B O 1
ATOM 4226 N N . THR B 1 174 ? 1.421 -40.375 -23.734 1 98.88 174 THR B N 1
ATOM 4227 C CA . THR B 1 174 ? 2.332 -40.469 -24.875 1 98.88 174 THR B CA 1
ATOM 4228 C C . THR B 1 174 ? 2.361 -39.188 -25.672 1 98.88 174 THR B C 1
ATOM 4230 O O . THR B 1 174 ? 1.506 -38.312 -25.484 1 98.88 174 THR B O 1
ATOM 4233 N N . SER B 1 175 ? 3.381 -39 -26.531 1 98.81 175 SER B N 1
ATOM 4234 C CA . SER B 1 175 ? 3.459 -37.812 -27.391 1 98.81 175 SER B CA 1
ATOM 4235 C C . SER B 1 175 ? 4.293 -38.094 -28.625 1 98.81 175 SER B C 1
ATOM 4237 O O . SER B 1 175 ? 5.074 -39.031 -28.656 1 98.81 175 SER B O 1
ATOM 4239 N N . PRO B 1 176 ? 4.156 -37.25 -29.688 1 98.25 176 PRO B N 1
ATOM 4240 C CA . PRO B 1 176 ? 4.965 -37.406 -30.891 1 98.25 176 PRO B CA 1
ATOM 4241 C C . PRO B 1 176 ? 6.461 -37.25 -30.625 1 98.25 176 PRO B C 1
ATOM 4243 O O . PRO B 1 176 ? 7.281 -37.844 -31.328 1 98.25 176 PRO B O 1
ATOM 4246 N N . SER B 1 177 ? 6.793 -36.562 -29.594 1 97.81 177 SER B N 1
ATOM 4247 C CA . SER B 1 177 ? 8.203 -36.312 -29.312 1 97.81 177 SER B CA 1
ATOM 4248 C C . SER B 1 177 ? 8.844 -37.5 -28.594 1 97.81 177 SER B C 1
ATOM 4250 O O . SER B 1 177 ? 10.07 -37.562 -28.469 1 97.81 177 SER B O 1
ATOM 4252 N N . GLY B 1 178 ? 8.016 -38.375 -28.031 1 98.5 178 GLY B N 1
ATOM 4253 C CA . GLY B 1 178 ? 8.633 -39.594 -27.5 1 98.5 178 GLY B CA 1
ATOM 4254 C C . GLY B 1 178 ? 8.234 -39.875 -26.062 1 98.5 178 GLY B C 1
ATOM 4255 O O . GLY B 1 178 ? 8.727 -40.844 -25.469 1 98.5 178 GLY B O 1
ATOM 4256 N N . THR B 1 179 ? 7.348 -39.094 -25.531 1 98.88 179 THR B N 1
ATOM 4257 C CA . THR B 1 179 ? 6.859 -39.406 -24.188 1 98.88 179 THR B CA 1
ATOM 4258 C C . THR B 1 179 ? 6.094 -40.719 -24.172 1 98.88 179 THR B C 1
ATOM 4260 O O . THR B 1 179 ? 5.289 -41 -25.062 1 98.88 179 THR B O 1
ATOM 4263 N N . ASP B 1 180 ? 6.371 -41.562 -23.281 1 98.94 180 ASP B N 1
ATOM 4264 C CA . ASP B 1 180 ? 5.66 -42.781 -22.938 1 98.94 180 ASP B CA 1
ATOM 4265 C C . ASP B 1 180 ? 5.781 -43.094 -21.438 1 98.94 180 ASP B C 1
ATOM 4267 O O . ASP B 1 180 ? 6.695 -43.781 -21.016 1 98.94 180 ASP B O 1
ATOM 4271 N N . LEU B 1 181 ? 4.898 -42.531 -20.703 1 98.94 181 LEU B N 1
ATOM 4272 C CA . LEU B 1 181 ? 4.973 -42.594 -19.25 1 98.94 181 LEU B CA 1
ATOM 4273 C C . LEU B 1 181 ? 3.66 -43.094 -18.656 1 98.94 181 LEU B C 1
ATOM 4275 O O . LEU B 1 181 ? 2.582 -42.656 -19.094 1 98.94 181 LEU B O 1
ATOM 4279 N N . ARG B 1 182 ? 3.75 -43.938 -17.688 1 98.81 182 ARG B N 1
ATOM 4280 C CA . ARG B 1 182 ? 2.609 -44.438 -16.906 1 98.81 182 ARG B CA 1
ATOM 4281 C C . ARG B 1 182 ? 2.799 -44.125 -15.422 1 98.81 182 ARG B C 1
ATOM 4283 O O . ARG B 1 182 ? 3.91 -44.25 -14.898 1 98.81 182 ARG B O 1
ATOM 4290 N N . PHE B 1 183 ? 1.746 -43.812 -14.781 1 98.75 183 PHE B N 1
ATOM 4291 C CA . PHE B 1 183 ? 1.788 -43.594 -13.344 1 98.75 183 PHE B CA 1
ATOM 4292 C C . PHE B 1 183 ? 0.403 -43.781 -12.727 1 98.75 183 PHE B C 1
ATOM 4294 O O . PHE B 1 183 ? -0.607 -43.656 -13.422 1 98.75 183 PHE B O 1
ATOM 4301 N N . SER B 1 184 ? 0.366 -44.062 -11.477 1 98.62 184 SER B N 1
ATOM 4302 C CA . SER B 1 184 ? -0.883 -44.25 -10.742 1 98.62 184 SER B CA 1
ATOM 4303 C C . SER B 1 184 ? -1.372 -42.938 -10.148 1 98.62 184 SER B C 1
ATOM 4305 O O . SER B 1 184 ? -0.567 -42.094 -9.75 1 98.62 184 SER B O 1
ATOM 4307 N N . VAL B 1 185 ? -2.713 -42.75 -10.18 1 98.44 185 VAL B N 1
ATOM 4308 C CA . VAL B 1 185 ? -3.35 -41.625 -9.492 1 98.44 185 VAL B CA 1
ATOM 4309 C C . VAL B 1 185 ? -4.434 -42.156 -8.547 1 98.44 185 VAL B C 1
ATOM 4311 O O . VAL B 1 185 ? -5.387 -41.438 -8.234 1 98.44 185 VAL B O 1
ATOM 4314 N N . GLU B 1 186 ? -4.285 -43.406 -8.211 1 97.44 186 GLU B N 1
ATOM 4315 C CA . GLU B 1 186 ? -5.273 -44.062 -7.34 1 97.44 186 GLU B CA 1
ATOM 4316 C C . GLU B 1 186 ? -5.34 -43.375 -5.98 1 97.44 186 GLU B C 1
ATOM 4318 O O . GLU B 1 186 ? -4.316 -43.188 -5.32 1 97.44 186 GLU B O 1
ATOM 4323 N N . GLY B 1 187 ? -6.555 -43 -5.629 1 96.81 187 GLY B N 1
ATOM 4324 C CA . GLY B 1 187 ? -6.77 -42.375 -4.332 1 96.81 187 GLY B CA 1
ATOM 4325 C C . GLY B 1 187 ? -6.418 -40.906 -4.312 1 96.81 187 GLY B C 1
ATOM 4326 O O . GLY B 1 187 ? -6.574 -40.219 -3.291 1 96.81 187 GLY B O 1
ATOM 4327 N N . ARG B 1 188 ? -5.949 -40.344 -5.418 1 97.81 188 ARG B N 1
ATOM 4328 C CA . ARG B 1 188 ? -5.602 -38.938 -5.488 1 97.81 188 ARG B CA 1
ATOM 4329 C C . ARG B 1 188 ? -6.805 -38.094 -5.902 1 97.81 188 ARG B C 1
ATOM 4331 O O . ARG B 1 188 ? -7.695 -38.594 -6.602 1 97.81 188 ARG B O 1
ATOM 4338 N N . THR B 1 189 ? -6.871 -36.906 -5.41 1 96.88 189 THR B N 1
ATOM 4339 C CA . THR B 1 189 ? -7.871 -35.938 -5.84 1 96.88 189 THR B CA 1
ATOM 4340 C C . THR B 1 189 ? -7.242 -34.875 -6.715 1 96.88 189 THR B C 1
ATOM 4342 O O . THR B 1 189 ? -6.34 -34.156 -6.273 1 96.88 189 THR B O 1
ATOM 4345 N N . PRO B 1 190 ? -7.695 -34.719 -7.93 1 97.94 190 PRO B N 1
ATOM 4346 C CA . PRO B 1 190 ? -7.148 -33.688 -8.797 1 97.94 190 PRO B CA 1
ATOM 4347 C C . PRO B 1 190 ? -7.496 -32.281 -8.312 1 97.94 190 PRO B C 1
ATOM 4349 O O . PRO B 1 190 ? -8.562 -32.062 -7.73 1 97.94 190 PRO B O 1
ATOM 4352 N N . PHE B 1 191 ? -6.617 -31.375 -8.594 1 96.44 191 PHE B N 1
ATOM 4353 C CA . PHE B 1 191 ? -6.801 -29.969 -8.281 1 96.44 191 PHE B CA 1
ATOM 4354 C C . PHE B 1 191 ? -7.301 -29.203 -9.5 1 96.44 191 PHE B C 1
ATOM 4356 O O . PHE B 1 191 ? -7.102 -29.641 -10.641 1 96.44 191 PHE B O 1
ATOM 4363 N N . LEU B 1 192 ? -8.008 -28.188 -9.148 1 95.69 192 LEU B N 1
ATOM 4364 C CA . LEU B 1 192 ? -8.648 -27.391 -10.18 1 95.69 192 LEU B CA 1
ATOM 4365 C C . LEU B 1 192 ? -8.164 -25.938 -10.117 1 95.69 192 LEU B C 1
ATOM 4367 O O . LEU B 1 192 ? -8.203 -25.312 -9.055 1 95.69 192 LEU B O 1
ATOM 4371 N N . ASP B 1 193 ? -7.629 -25.438 -11.188 1 96.69 193 ASP B N 1
ATOM 4372 C CA . ASP B 1 193 ? -7.387 -24.016 -11.406 1 96.69 193 ASP B CA 1
ATOM 4373 C C . ASP B 1 193 ? -8.219 -23.484 -12.57 1 96.69 193 ASP B C 1
ATOM 4375 O O . ASP B 1 193 ? -7.707 -23.344 -13.688 1 96.69 193 ASP B O 1
ATOM 4379 N N . ASP B 1 194 ? -9.406 -23.109 -12.281 1 97.06 194 ASP B N 1
ATOM 4380 C CA . ASP B 1 194 ? -10.359 -22.812 -13.344 1 97.06 194 ASP B CA 1
ATOM 4381 C C . ASP B 1 194 ? -10.609 -21.312 -13.461 1 97.06 194 ASP B C 1
ATOM 4383 O O . ASP B 1 194 ? -11.43 -20.875 -14.266 1 97.06 194 ASP B O 1
ATOM 4387 N N . GLY B 1 195 ? -9.969 -20.547 -12.578 1 97.94 195 GLY B N 1
ATOM 4388 C CA . GLY B 1 195 ? -9.992 -19.094 -12.695 1 97.94 195 GLY B CA 1
ATOM 4389 C C . GLY B 1 195 ? -11.195 -18.453 -12.023 1 97.94 195 GLY B C 1
ATOM 4390 O O . GLY B 1 195 ? -11.328 -17.234 -12.016 1 97.94 195 GLY B O 1
ATOM 4391 N N . LEU B 1 196 ? -12.102 -19.297 -11.477 1 98.31 196 LEU B N 1
ATOM 4392 C CA . LEU B 1 196 ? -13.242 -18.766 -10.742 1 98.31 196 LEU B CA 1
ATOM 4393 C C . LEU B 1 196 ? -12.969 -18.75 -9.242 1 98.31 196 LEU B C 1
ATOM 4395 O O . LEU B 1 196 ? -13.055 -19.781 -8.578 1 98.31 196 LEU B O 1
ATOM 4399 N N . PHE B 1 197 ? -12.656 -17.609 -8.727 1 98.19 197 PHE B N 1
ATOM 4400 C CA . PHE B 1 197 ? -12.352 -17.391 -7.316 1 98.19 197 PHE B CA 1
ATOM 4401 C C . PHE B 1 197 ? -13.359 -16.438 -6.688 1 98.19 197 PHE B C 1
ATOM 4403 O O . PHE B 1 197 ? -13.008 -15.32 -6.293 1 98.19 197 PHE B O 1
ATOM 4410 N N . ARG B 1 198 ? -14.562 -16.938 -6.551 1 98.44 198 ARG B N 1
ATOM 4411 C CA . ARG B 1 198 ? -15.656 -16.016 -6.219 1 98.44 198 ARG B CA 1
ATOM 4412 C C . ARG B 1 198 ? -16.094 -16.203 -4.773 1 98.44 198 ARG B C 1
ATOM 4414 O O . ARG B 1 198 ? -16.812 -15.367 -4.227 1 98.44 198 ARG B O 1
ATOM 4421 N N . GLU B 1 199 ? -15.609 -17.25 -4.105 1 98.12 199 GLU B N 1
ATOM 4422 C CA . GLU B 1 199 ? -16 -17.531 -2.729 1 98.12 199 GLU B CA 1
ATOM 4423 C C . GLU B 1 199 ? -14.789 -17.562 -1.801 1 98.12 199 GLU B C 1
ATOM 4425 O O . GLU B 1 199 ? -13.688 -17.922 -2.217 1 98.12 199 GLU B O 1
ATOM 4430 N N . PRO B 1 200 ? -15.062 -17.156 -0.536 1 98 200 PRO B N 1
ATOM 4431 C CA . PRO B 1 200 ? -13.953 -17.281 0.417 1 98 200 PRO B CA 1
ATOM 4432 C C . PRO B 1 200 ? -13.328 -18.672 0.43 1 98 200 PRO B C 1
ATOM 4434 O O . PRO B 1 200 ? -14.047 -19.672 0.36 1 98 200 PRO B O 1
ATOM 4437 N N . GLY B 1 201 ? -12.078 -18.672 0.511 1 97.94 201 GLY B N 1
ATOM 4438 C CA . GLY B 1 201 ? -11.383 -19.953 0.499 1 97.94 201 GLY B CA 1
ATOM 4439 C C . GLY B 1 201 ? -10.844 -20.328 -0.87 1 97.94 201 GLY B C 1
ATOM 4440 O O . GLY B 1 201 ? -9.977 -21.188 -0.986 1 97.94 201 GLY B O 1
ATOM 4441 N N . GLU B 1 202 ? -11.344 -19.656 -1.883 1 97.75 202 GLU B N 1
ATOM 4442 C CA . GLU B 1 202 ? -10.914 -19.969 -3.244 1 97.75 202 GLU B CA 1
ATOM 4443 C C . GLU B 1 202 ? -9.734 -19.094 -3.666 1 97.75 202 GLU B C 1
ATOM 4445 O O . GLU B 1 202 ? -9.547 -18 -3.143 1 97.75 202 GLU B O 1
ATOM 4450 N N . GLY B 1 203 ? -8.961 -19.672 -4.59 1 97.62 203 GLY B N 1
ATOM 4451 C CA . GLY B 1 203 ? -7.852 -18.922 -5.137 1 97.62 203 GLY B CA 1
ATOM 4452 C C . GLY B 1 203 ? -7.023 -19.703 -6.137 1 97.62 203 GLY B C 1
ATOM 4453 O O . GLY B 1 203 ? -7.25 -20.906 -6.332 1 97.62 203 GLY B O 1
ATOM 4454 N N . GLY B 1 204 ? -6.168 -19 -6.738 1 96.81 204 GLY B N 1
ATOM 4455 C CA . GLY B 1 204 ? -5.289 -19.594 -7.727 1 96.81 204 GLY B CA 1
ATOM 4456 C C . GLY B 1 204 ? -4.555 -18.578 -8.578 1 96.81 204 GLY B C 1
ATOM 4457 O O . GLY B 1 204 ? -4.348 -17.438 -8.148 1 96.81 204 GLY B O 1
ATOM 4458 N N . ASN B 1 205 ? -4.137 -18.984 -9.719 1 97.31 205 ASN B N 1
ATOM 4459 C CA . ASN B 1 205 ? -3.363 -18.141 -10.625 1 97.31 205 ASN B CA 1
ATOM 4460 C C . ASN B 1 205 ? -4.242 -17.516 -11.703 1 97.31 205 ASN B C 1
ATOM 4462 O O . ASN B 1 205 ? -5.285 -18.078 -12.062 1 97.31 205 ASN B O 1
ATOM 4466 N N . LEU B 1 206 ? -3.779 -16.422 -12.094 1 98 206 LEU B N 1
ATOM 4467 C CA . LEU B 1 206 ? -4.156 -15.898 -13.406 1 98 206 LEU B CA 1
ATOM 4468 C C . LEU B 1 206 ? -2.924 -15.617 -14.258 1 98 206 LEU B C 1
ATOM 4470 O O . LEU B 1 206 ? -1.985 -14.961 -13.797 1 98 206 LEU B O 1
ATOM 4474 N N . PRO B 1 207 ? -2.895 -16.125 -15.445 1 97.75 207 PRO B N 1
ATOM 4475 C CA . PRO B 1 207 ? -3.951 -16.891 -16.125 1 97.75 207 PRO B CA 1
ATOM 4476 C C . PRO B 1 207 ? -4.23 -18.234 -15.469 1 97.75 207 PRO B C 1
ATOM 4478 O O . PRO B 1 207 ? -3.355 -18.797 -14.805 1 97.75 207 PRO B O 1
ATOM 4481 N N . ALA B 1 208 ? -5.43 -18.578 -15.617 1 98.25 208 ALA B N 1
ATOM 4482 C CA . ALA B 1 208 ? -5.871 -19.891 -15.133 1 98.25 208 ALA B CA 1
ATOM 4483 C C . ALA B 1 208 ? -6.039 -20.875 -16.281 1 98.25 208 ALA B C 1
ATOM 4485 O O . ALA B 1 208 ? -5.785 -20.531 -17.438 1 98.25 208 ALA B O 1
ATOM 4486 N N . GLY B 1 209 ? -6.375 -22.062 -15.922 1 98.12 209 GLY B N 1
ATOM 4487 C CA . GLY B 1 209 ? -6.672 -23.062 -16.938 1 98.12 209 GLY B CA 1
ATOM 4488 C C . GLY B 1 209 ? -5.797 -24.297 -16.828 1 98.12 209 GLY B C 1
ATOM 4489 O O . GLY B 1 209 ? -5.07 -24.641 -17.766 1 98.12 209 GLY B O 1
ATOM 4490 N N . GLU B 1 210 ? -5.93 -24.953 -15.734 1 98 210 GLU B N 1
ATOM 4491 C CA . GLU B 1 210 ? -5.176 -26.203 -15.578 1 98 210 GLU B CA 1
ATOM 4492 C C . GLU B 1 210 ? -5.863 -27.141 -14.594 1 98 210 GLU B C 1
ATOM 4494 O O . GLU B 1 210 ? -6.559 -26.688 -13.68 1 98 210 GLU B O 1
ATOM 4499 N N . VAL B 1 211 ? -5.793 -28.344 -14.82 1 98.62 211 VAL B N 1
ATOM 4500 C CA . VAL B 1 211 ? -6.105 -29.422 -13.891 1 98.62 211 VAL B CA 1
ATOM 4501 C C . VAL B 1 211 ? -4.852 -30.25 -13.609 1 98.62 211 VAL B C 1
ATOM 4503 O O . VAL B 1 211 ? -4.109 -30.594 -14.531 1 98.62 211 VAL B O 1
ATOM 4506 N N . PHE B 1 212 ? -4.621 -30.469 -12.352 1 98.5 212 PHE B N 1
ATOM 4507 C CA . PHE B 1 212 ? -3.391 -31.188 -12.055 1 98.5 212 PHE B CA 1
ATOM 4508 C C . PHE B 1 212 ? -3.602 -32.156 -10.898 1 98.5 212 PHE B C 1
ATOM 4510 O O . PHE B 1 212 ? -4.59 -32.062 -10.172 1 98.5 212 PHE B O 1
ATOM 4517 N N . VAL B 1 213 ? -2.703 -33.125 -10.773 1 98.44 213 VAL B N 1
ATOM 4518 C CA . VAL B 1 213 ? -2.807 -34.188 -9.766 1 98.44 213 VAL B CA 1
ATOM 4519 C C . VAL B 1 213 ? -1.41 -34.656 -9.359 1 98.44 213 VAL B C 1
ATOM 4521 O O . VAL B 1 213 ? -0.466 -34.562 -10.148 1 98.44 213 VAL B O 1
ATOM 4524 N N . SER B 1 214 ? -1.273 -35 -8.133 1 98.19 214 SER B N 1
ATOM 4525 C CA . SER B 1 214 ? -0.04 -35.594 -7.664 1 98.19 214 SER B CA 1
ATOM 4526 C C . SER B 1 214 ? -0.025 -37.094 -7.969 1 98.19 214 SER B C 1
ATOM 4528 O O . SER B 1 214 ? -0.836 -37.875 -7.43 1 98.19 214 SER B O 1
ATOM 4530 N N . PRO B 1 215 ? 0.905 -37.562 -8.742 1 98.62 215 PRO B N 1
ATOM 4531 C CA . PRO B 1 215 ? 1.021 -39 -8.914 1 98.62 215 PRO B CA 1
ATOM 4532 C C . PRO B 1 215 ? 1.305 -39.719 -7.602 1 98.62 215 PRO B C 1
ATOM 4534 O O . PRO B 1 215 ? 1.931 -39.156 -6.703 1 98.62 215 PRO B O 1
ATOM 4537 N N . VAL B 1 216 ? 0.809 -40.969 -7.559 1 98.38 216 VAL B N 1
ATOM 4538 C CA . VAL B 1 216 ? 1.137 -41.812 -6.402 1 98.38 216 VAL B CA 1
ATOM 4539 C C . VAL B 1 216 ? 2.65 -41.969 -6.305 1 98.38 216 VAL B C 1
ATOM 4541 O O . VAL B 1 216 ? 3.314 -42.25 -7.305 1 98.38 216 VAL B O 1
ATOM 4544 N N . VAL B 1 217 ? 3.098 -41.812 -5.094 1 98.19 217 VAL B N 1
ATOM 4545 C CA . VAL B 1 217 ? 4.539 -41.844 -4.879 1 98.19 217 VAL B CA 1
ATOM 4546 C C . VAL B 1 217 ? 5.098 -43.219 -5.336 1 98.19 217 VAL B C 1
ATOM 4548 O O . VAL B 1 217 ? 4.559 -44.25 -4.98 1 98.19 217 VAL B O 1
ATOM 4551 N N . GLY B 1 218 ? 6.094 -43.156 -6.211 1 97.5 218 GLY B N 1
ATOM 4552 C CA . GLY B 1 218 ? 6.812 -44.344 -6.602 1 97.5 218 GLY B CA 1
ATOM 4553 C C . GLY B 1 218 ? 6.148 -45.094 -7.742 1 97.5 218 GLY B C 1
ATOM 4554 O O . GLY B 1 218 ? 6.566 -46.219 -8.094 1 97.5 218 GLY B O 1
ATOM 4555 N N . SER B 1 219 ? 5.254 -44.5 -8.406 1 98.44 219 SER B N 1
ATOM 4556 C CA . SER B 1 219 ? 4.441 -45.281 -9.336 1 98.44 219 SER B CA 1
ATOM 4557 C C . SER B 1 219 ? 4.852 -45 -10.781 1 98.44 219 SER B C 1
ATOM 4559 O O . SER B 1 219 ? 4.516 -45.781 -11.68 1 98.44 219 SER B O 1
ATOM 4561 N N . ALA B 1 220 ? 5.527 -43.938 -11.055 1 98.75 220 ALA B N 1
ATOM 4562 C CA . ALA B 1 220 ? 5.785 -43.531 -12.43 1 98.75 220 ALA B CA 1
ATOM 4563 C C . ALA B 1 220 ? 6.828 -44.406 -13.094 1 98.75 220 ALA B C 1
ATOM 4565 O O . ALA B 1 220 ? 7.852 -44.75 -12.492 1 98.75 220 ALA B O 1
ATOM 4566 N N . GLU B 1 221 ? 6.543 -44.875 -14.25 1 98.88 221 GLU B N 1
ATOM 4567 C CA . GLU B 1 221 ? 7.426 -45.719 -15.055 1 98.88 221 GLU B CA 1
ATOM 4568 C C . GLU B 1 221 ? 7.402 -45.281 -16.531 1 98.88 221 GLU B C 1
ATOM 4570 O O . GLU B 1 221 ? 6.336 -45.188 -17.125 1 98.88 221 GLU B O 1
ATOM 4575 N N . GLY B 1 222 ? 8.547 -45.062 -17.062 1 98.81 222 GLY B N 1
ATOM 4576 C CA . GLY B 1 222 ? 8.617 -44.75 -18.469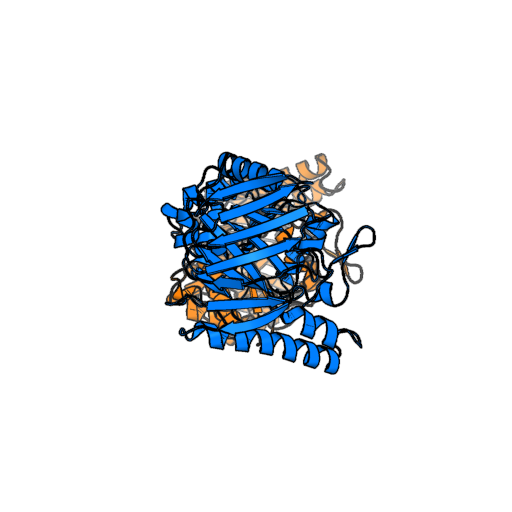 1 98.81 222 GLY B CA 1
ATOM 4577 C C . GLY B 1 222 ? 9.461 -43.5 -18.766 1 98.81 222 GLY B C 1
ATOM 4578 O O . GLY B 1 222 ? 10.43 -43.25 -18.047 1 98.81 222 GLY B O 1
ATOM 4579 N N . VAL B 1 223 ? 9.156 -42.875 -19.891 1 98.81 223 VAL B N 1
ATOM 4580 C CA . VAL B 1 223 ? 9.984 -41.781 -20.359 1 98.81 223 VAL B CA 1
ATOM 4581 C C . VAL B 1 223 ? 9.117 -40.562 -20.672 1 98.81 223 VAL B C 1
ATOM 4583 O O . VAL B 1 223 ? 8.031 -40.688 -21.234 1 98.81 223 VAL B O 1
ATOM 4586 N N . VAL B 1 224 ? 9.578 -39.438 -20.25 1 98.88 224 VAL B N 1
ATOM 4587 C CA . VAL B 1 224 ? 8.992 -38.188 -20.688 1 98.88 224 VAL B CA 1
ATOM 4588 C C . VAL B 1 224 ? 9.953 -37.469 -21.609 1 98.88 224 VAL B C 1
ATOM 4590 O O . VAL B 1 224 ? 11.148 -37.344 -21.312 1 98.88 224 VAL B O 1
ATOM 4593 N N . SER B 1 225 ? 9.453 -37.062 -22.703 1 98.75 225 SER B N 1
ATOM 4594 C CA . SER B 1 225 ? 10.195 -36.219 -23.656 1 98.75 225 SER B CA 1
ATOM 4595 C C . SER B 1 225 ? 9.719 -34.781 -23.609 1 98.75 225 SER B C 1
ATOM 4597 O O . SER B 1 225 ? 8.758 -34.406 -24.297 1 98.75 225 SER B O 1
ATOM 4599 N N . PHE B 1 226 ? 10.445 -33.969 -22.859 1 98.75 226 PHE B N 1
ATOM 4600 C CA . PHE B 1 226 ? 10.062 -32.562 -22.719 1 98.75 226 PHE B CA 1
ATOM 4601 C C . PHE B 1 226 ? 10.43 -31.781 -23.984 1 98.75 226 PHE B C 1
ATOM 4603 O O . PHE B 1 226 ? 11.602 -31.688 -24.328 1 98.75 226 PHE B O 1
ATOM 4610 N N . ASP B 1 227 ? 9.367 -31.234 -24.625 1 98.5 227 ASP B N 1
ATOM 4611 C CA . ASP B 1 227 ? 9.609 -30.5 -25.859 1 98.5 227 ASP B CA 1
ATOM 4612 C C . ASP B 1 227 ? 9.023 -29.094 -25.797 1 98.5 227 ASP B C 1
ATOM 4614 O O . ASP B 1 227 ? 8.969 -28.391 -26.812 1 98.5 227 ASP B O 1
ATOM 4618 N N . GLY B 1 228 ? 8.516 -28.641 -24.672 1 98 228 GLY B N 1
ATOM 4619 C CA . GLY B 1 228 ? 8.172 -27.266 -24.344 1 98 228 GLY B CA 1
ATOM 4620 C C . GLY B 1 228 ? 9.133 -26.625 -23.359 1 98 228 GLY B C 1
ATOM 4621 O O . GLY B 1 228 ? 10.328 -26.938 -23.359 1 98 228 GLY B O 1
ATOM 4622 N N . SER B 1 229 ? 8.633 -25.672 -22.562 1 98.25 229 SER B N 1
ATOM 4623 C CA . SER B 1 229 ? 9.508 -25 -21.609 1 98.25 229 SER B CA 1
ATOM 4624 C C . SER B 1 229 ? 9.836 -25.906 -20.422 1 98.25 229 SER B C 1
ATOM 4626 O O . SER B 1 229 ? 9.047 -26.766 -20.062 1 98.25 229 SER B O 1
ATOM 4628 N N . ILE B 1 230 ? 10.992 -25.719 -19.844 1 98.56 230 ILE B N 1
ATOM 4629 C CA . ILE B 1 230 ? 11.492 -26.484 -18.719 1 98.56 230 ILE B CA 1
ATOM 4630 C C . ILE B 1 230 ? 11.938 -25.531 -17.609 1 98.56 230 ILE B C 1
ATOM 4632 O O . ILE B 1 230 ? 12.836 -24.703 -17.812 1 98.56 230 ILE B O 1
ATOM 4636 N N . ALA B 1 231 ? 11.25 -25.609 -16.5 1 97.62 231 ALA B N 1
ATOM 4637 C CA . ALA B 1 231 ? 11.711 -24.859 -15.336 1 97.62 231 ALA B CA 1
ATOM 4638 C C . ALA B 1 231 ? 13.031 -25.422 -14.812 1 97.62 231 ALA B C 1
ATOM 4640 O O . ALA B 1 231 ? 13.219 -26.641 -14.766 1 97.62 231 ALA B O 1
ATOM 4641 N N . LEU B 1 232 ? 13.938 -24.562 -14.438 1 96.94 232 LEU B N 1
ATOM 4642 C CA . LEU B 1 232 ? 15.25 -24.922 -13.898 1 96.94 232 LEU B CA 1
ATOM 4643 C C . LEU B 1 232 ? 15.453 -24.281 -12.523 1 96.94 232 LEU B C 1
ATOM 4645 O O . LEU B 1 232 ? 14.594 -23.531 -12.047 1 96.94 232 LEU B O 1
ATOM 4649 N N . ALA B 1 233 ? 16.531 -24.688 -11.922 1 90.38 233 ALA B N 1
ATOM 4650 C CA . ALA B 1 233 ? 16.859 -24.062 -10.641 1 90.38 233 ALA B CA 1
ATOM 4651 C C . ALA B 1 233 ? 16.953 -22.531 -10.781 1 90.38 233 ALA B C 1
ATOM 4653 O O . ALA B 1 233 ? 16.531 -21.797 -9.883 1 90.38 233 ALA B O 1
ATOM 4654 N N . ASP B 1 234 ? 17.562 -22.203 -11.859 1 87.69 234 ASP B N 1
ATOM 4655 C CA . ASP B 1 234 ? 17.703 -20.781 -12.156 1 87.69 234 ASP B CA 1
ATOM 4656 C C . ASP B 1 234 ? 17.188 -20.469 -13.555 1 87.69 234 ASP B C 1
ATOM 4658 O O . ASP B 1 234 ? 17.953 -20.438 -14.523 1 87.69 234 ASP B O 1
ATOM 4662 N N . GLY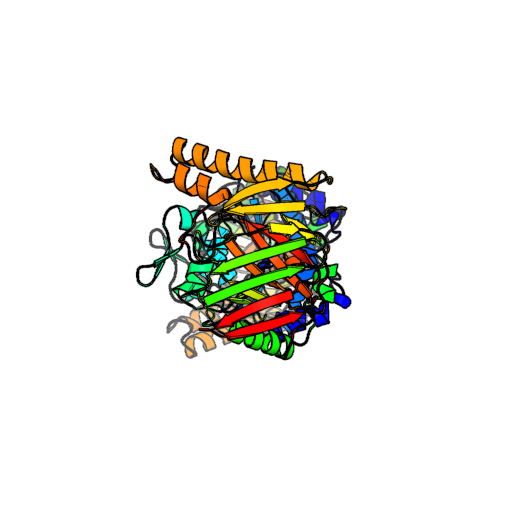 B 1 235 ? 15.852 -20.188 -13.5 1 91.75 235 GLY B N 1
ATOM 4663 C CA . GLY B 1 235 ? 15.312 -19.719 -14.766 1 91.75 235 GLY B CA 1
ATOM 4664 C C . GLY B 1 235 ? 14.484 -20.766 -15.484 1 91.75 235 GLY B C 1
ATOM 4665 O O . GLY B 1 235 ? 13.922 -21.672 -14.852 1 91.75 235 GLY B O 1
ATOM 4666 N N . ILE B 1 236 ? 14.25 -20.594 -16.859 1 96.44 236 ILE B N 1
ATOM 4667 C CA . ILE B 1 236 ? 13.453 -21.453 -17.734 1 96.44 236 ILE B CA 1
ATOM 4668 C C . ILE B 1 236 ? 14.18 -21.656 -19.047 1 96.44 236 ILE B C 1
ATOM 4670 O O . ILE B 1 236 ? 14.852 -20.75 -19.547 1 96.44 236 ILE B O 1
ATOM 4674 N N . ALA B 1 237 ? 14.109 -22.844 -19.531 1 97.38 237 ALA B N 1
ATOM 4675 C CA . ALA B 1 237 ? 14.68 -23.141 -20.844 1 97.38 237 ALA B CA 1
ATOM 4676 C C . ALA B 1 237 ? 13.602 -23.641 -21.812 1 97.38 237 ALA B C 1
ATOM 4678 O O . ALA B 1 237 ? 12.672 -24.328 -21.406 1 97.38 237 ALA B O 1
ATOM 4679 N N . ILE B 1 238 ? 13.734 -23.234 -23.062 1 97.5 238 ILE B N 1
ATOM 4680 C CA . ILE B 1 238 ? 12.969 -23.828 -24.156 1 97.5 238 ILE B CA 1
ATOM 4681 C C . ILE B 1 238 ? 13.906 -24.562 -25.094 1 97.5 238 ILE B C 1
ATOM 4683 O O . ILE B 1 238 ? 14.531 -23.953 -25.969 1 97.5 238 ILE B O 1
ATOM 4687 N N . PRO B 1 239 ? 13.906 -25.844 -24.953 1 97.62 239 PRO B N 1
ATOM 4688 C CA . PRO B 1 239 ? 14.891 -26.609 -25.734 1 97.62 239 PRO B CA 1
ATOM 4689 C C . PRO B 1 239 ? 14.547 -26.672 -27.219 1 97.62 239 PRO B C 1
ATOM 4691 O O . PRO B 1 239 ? 13.375 -26.75 -27.578 1 97.62 239 PRO B O 1
ATOM 4694 N N . SER B 1 240 ? 15.578 -26.766 -28.047 1 97.62 240 SER B N 1
ATOM 4695 C CA . SER B 1 240 ? 15.414 -26.906 -29.5 1 97.62 240 SER B CA 1
ATOM 4696 C C . SER B 1 240 ? 15.156 -28.359 -29.875 1 97.62 240 SER B C 1
ATOM 4698 O O . SER B 1 240 ? 14.609 -28.641 -30.953 1 97.62 240 SER B O 1
ATOM 4700 N N . THR B 1 241 ? 15.648 -29.219 -29.094 1 98.06 241 THR B N 1
ATOM 4701 C CA . THR B 1 241 ? 15.383 -30.641 -29.203 1 98.06 241 THR B CA 1
ATOM 4702 C C . THR B 1 241 ? 14.859 -31.188 -27.875 1 98.06 241 THR B C 1
ATOM 4704 O O . THR B 1 241 ? 15.203 -30.688 -26.812 1 98.06 241 THR B O 1
ATOM 4707 N N . PRO B 1 242 ? 14.078 -32.156 -27.953 1 98.38 242 PRO B N 1
ATOM 4708 C CA . PRO B 1 242 ? 13.461 -32.656 -26.719 1 98.38 242 PRO B CA 1
ATOM 4709 C C . PRO B 1 242 ? 14.484 -33.125 -25.688 1 98.38 242 PRO B C 1
ATOM 4711 O O . PRO B 1 242 ? 15.539 -33.656 -26.062 1 98.38 242 PRO B O 1
ATOM 4714 N N . VAL B 1 243 ? 14.203 -32.906 -24.469 1 98.75 243 VAL B N 1
ATOM 4715 C CA . VAL B 1 243 ? 14.961 -33.469 -23.359 1 98.75 243 VAL B CA 1
ATOM 4716 C C . VAL B 1 243 ? 14.258 -34.688 -22.797 1 98.75 243 VAL B C 1
ATOM 4718 O O . VAL B 1 243 ? 13.117 -34.594 -22.328 1 98.75 243 VAL B O 1
ATOM 4721 N N . ARG B 1 244 ? 14.906 -35.844 -22.797 1 98.69 244 ARG B N 1
ATOM 4722 C CA . ARG B 1 244 ? 14.305 -37.094 -22.391 1 98.69 244 ARG B CA 1
ATOM 4723 C C . ARG B 1 244 ? 14.656 -37.406 -20.938 1 98.69 244 ARG B C 1
ATOM 4725 O O . ARG B 1 244 ? 15.828 -37.469 -20.578 1 98.69 244 ARG B O 1
ATOM 4732 N N . VAL B 1 245 ? 13.688 -37.625 -20.188 1 98.88 245 VAL B N 1
ATOM 4733 C CA . VAL B 1 245 ? 13.844 -37.969 -18.781 1 98.88 245 VAL B CA 1
ATOM 4734 C C . VAL B 1 245 ? 13.219 -39.344 -18.5 1 98.88 245 VAL B C 1
ATOM 4736 O O . VAL B 1 245 ? 12.047 -39.562 -18.797 1 98.88 245 VAL B O 1
ATOM 4739 N N . THR B 1 246 ? 13.953 -40.219 -17.938 1 98.88 246 THR B N 1
ATOM 4740 C CA . THR B 1 246 ? 13.469 -41.562 -17.641 1 98.88 246 THR B CA 1
ATOM 4741 C C . THR B 1 246 ? 13.094 -41.688 -16.156 1 98.88 246 THR B C 1
ATOM 4743 O O . THR B 1 246 ? 13.867 -41.312 -15.281 1 98.88 246 THR B O 1
ATOM 4746 N N . PHE B 1 247 ? 11.914 -42.219 -15.945 1 98.88 247 PHE B N 1
ATOM 4747 C CA . PHE B 1 247 ? 11.445 -42.469 -14.594 1 98.88 247 PHE B CA 1
ATOM 4748 C C . PHE B 1 247 ? 11.414 -43.969 -14.305 1 98.88 247 PHE B C 1
ATOM 4750 O O . PHE B 1 247 ? 10.977 -44.75 -15.148 1 98.88 247 PHE B O 1
ATOM 4757 N N . GLU B 1 248 ? 11.891 -44.375 -13.195 1 98.81 248 GLU B N 1
ATOM 4758 C CA . GLU B 1 248 ? 11.75 -45.719 -12.609 1 98.81 248 GLU B CA 1
ATOM 4759 C C . GLU B 1 248 ? 11.32 -45.625 -11.148 1 98.81 248 GLU B C 1
ATOM 4761 O O . GLU B 1 248 ? 11.914 -44.875 -10.359 1 98.81 248 GLU B O 1
ATOM 4766 N N . GLU B 1 249 ? 10.234 -46.344 -10.867 1 98.38 249 GLU B N 1
ATOM 4767 C CA . GLU B 1 249 ? 9.695 -46.344 -9.508 1 98.38 249 GLU B CA 1
ATOM 4768 C C . GLU B 1 249 ? 9.422 -44.906 -9.016 1 98.38 249 GLU B C 1
ATOM 4770 O O . GLU B 1 249 ? 9.75 -44.594 -7.875 1 98.38 249 GLU B O 1
ATOM 4775 N N . GLY B 1 250 ? 9.07 -44.156 -9.914 1 98.62 250 GLY B N 1
ATOM 4776 C CA . GLY B 1 250 ? 8.586 -42.812 -9.57 1 98.62 250 GLY B CA 1
ATOM 4777 C C . GLY B 1 250 ? 9.688 -41.781 -9.562 1 98.62 250 GLY B C 1
ATOM 4778 O O . GLY B 1 250 ? 9.43 -40.594 -9.305 1 98.62 250 GLY B O 1
ATOM 4779 N N . TYR B 1 251 ? 10.969 -42.125 -9.867 1 98.69 251 TYR B N 1
ATOM 4780 C CA . TYR B 1 251 ? 12.094 -41.188 -9.734 1 98.69 251 TYR B CA 1
ATOM 4781 C C . TYR B 1 251 ? 12.891 -41.125 -11.031 1 98.69 251 TYR B C 1
ATOM 4783 O O . TYR B 1 251 ? 13.016 -42.094 -11.758 1 98.69 251 TYR B O 1
ATOM 4791 N N . VAL B 1 252 ? 13.391 -39.938 -11.242 1 98.88 252 VAL B N 1
ATOM 4792 C CA . VAL B 1 252 ? 14.227 -39.719 -12.414 1 98.88 252 VAL B CA 1
ATOM 4793 C C . VAL B 1 252 ? 15.523 -40.531 -12.281 1 98.88 252 VAL B C 1
ATOM 4795 O O . VAL B 1 252 ? 16.25 -40.375 -11.297 1 98.88 252 VAL B O 1
ATOM 4798 N N . VAL B 1 253 ? 15.852 -41.281 -13.281 1 98.56 253 VAL B N 1
ATOM 4799 C CA . VAL B 1 253 ? 17.078 -42.062 -13.219 1 98.56 253 VAL B CA 1
ATOM 4800 C C . VAL B 1 253 ? 18.062 -41.594 -14.297 1 98.56 253 VAL B C 1
ATOM 4802 O O . VAL B 1 253 ? 19.266 -41.812 -14.195 1 98.56 253 VAL B O 1
ATOM 4805 N N . SER B 1 254 ? 17.5 -40.906 -15.305 1 98.44 254 SER B N 1
ATOM 4806 C CA . SER B 1 254 ? 18.391 -40.344 -16.328 1 98.44 254 SER B CA 1
ATOM 4807 C C . SER B 1 254 ? 17.766 -39.156 -17.031 1 98.44 254 SER B C 1
ATOM 4809 O O . SER B 1 254 ? 16.531 -39.062 -17.125 1 98.44 254 SER B O 1
ATOM 4811 N N . VAL B 1 255 ? 18.547 -38.188 -17.438 1 98.75 255 VAL B N 1
ATOM 4812 C CA . VAL B 1 255 ? 18.219 -37.031 -18.25 1 98.75 255 VAL B CA 1
ATOM 4813 C C . VAL B 1 255 ? 19.125 -37 -19.484 1 98.75 255 VAL B C 1
ATOM 4815 O O . VAL B 1 255 ? 20.359 -37 -19.359 1 98.75 255 VAL B O 1
ATOM 4818 N N . GLU B 1 256 ? 18.484 -37.031 -20.625 1 98.19 256 GLU B N 1
ATOM 4819 C CA . GLU B 1 256 ? 19.266 -37.094 -21.859 1 98.19 256 GLU B CA 1
ATOM 4820 C C . GLU B 1 256 ? 18.75 -36.094 -22.891 1 98.19 256 GLU B C 1
ATOM 4822 O O . GLU B 1 256 ? 17.547 -35.812 -22.938 1 98.19 256 GLU B O 1
ATOM 4827 N N . GLY B 1 257 ? 19.594 -35.562 -23.719 1 97.06 257 GLY B N 1
ATOM 4828 C CA . GLY B 1 257 ? 19.234 -34.688 -24.797 1 97.06 257 GLY B CA 1
ATOM 4829 C C . GLY B 1 257 ? 20.422 -34 -25.438 1 97.06 257 GLY B C 1
ATOM 4830 O O . GLY B 1 257 ? 21.516 -33.969 -24.875 1 97.06 257 GLY B O 1
ATOM 4831 N N . GLU B 1 258 ? 20.203 -33.5 -26.609 1 96 258 GLU B N 1
ATOM 4832 C CA . GLU B 1 258 ? 21.25 -32.781 -27.344 1 96 258 GLU B CA 1
ATOM 4833 C C . GLU B 1 258 ? 21.297 -31.312 -26.953 1 96 258 GLU B C 1
ATOM 4835 O O . GLU B 1 258 ? 22.344 -30.672 -27.047 1 96 258 GLU B O 1
ATOM 4840 N N . ASP B 1 259 ? 20.172 -30.812 -26.578 1 94.31 259 ASP B N 1
ATOM 4841 C CA . ASP B 1 259 ? 20.062 -29.422 -26.156 1 94.31 259 ASP B CA 1
ATOM 4842 C C . ASP B 1 259 ? 20.719 -29.203 -24.797 1 94.31 259 ASP B C 1
ATOM 4844 O O . ASP B 1 259 ? 20.672 -30.078 -23.938 1 94.31 259 ASP B O 1
ATOM 4848 N N . GLU B 1 260 ? 21.281 -28.016 -24.594 1 97.06 260 GLU B N 1
ATOM 4849 C CA . GLU B 1 260 ? 21.906 -27.656 -23.328 1 97.06 260 GLU B CA 1
ATOM 4850 C C . GLU B 1 260 ? 20.906 -27.75 -22.172 1 97.06 260 GLU B C 1
ATOM 4852 O O . GLU B 1 260 ? 21.297 -27.953 -21.031 1 97.06 260 GLU B O 1
ATOM 4857 N N . ALA B 1 261 ? 19.625 -27.672 -22.469 1 97.69 261 ALA B N 1
ATOM 4858 C CA . ALA B 1 261 ? 18.562 -27.75 -21.469 1 97.69 261 ALA B CA 1
ATOM 4859 C C . ALA B 1 261 ? 18.641 -29.078 -20.703 1 97.69 261 ALA B C 1
ATOM 4861 O O . ALA B 1 261 ? 18.297 -29.125 -19.516 1 97.69 261 ALA B O 1
ATOM 4862 N N . ALA B 1 262 ? 19.141 -30.109 -21.328 1 98.25 262 ALA B N 1
ATOM 4863 C CA . ALA B 1 262 ? 19.266 -31.406 -20.656 1 98.25 262 ALA B CA 1
ATOM 4864 C C . ALA B 1 262 ? 20.281 -31.344 -19.516 1 98.25 262 ALA B C 1
ATOM 4866 O O . ALA B 1 262 ? 20.016 -31.812 -18.422 1 98.25 262 ALA B O 1
ATOM 4867 N N . GLU B 1 263 ? 21.375 -30.734 -19.812 1 98.06 263 GLU B N 1
ATOM 4868 C CA . GLU B 1 263 ? 22.422 -30.578 -18.812 1 98.06 263 GLU B CA 1
ATOM 4869 C C . GLU B 1 263 ? 21.953 -29.656 -17.688 1 98.06 263 GLU B C 1
ATOM 4871 O O . GLU B 1 263 ? 22.234 -29.906 -16.516 1 98.06 263 GLU B O 1
ATOM 4876 N N . LEU B 1 264 ? 21.328 -28.672 -18.094 1 98.12 264 LEU B N 1
ATOM 4877 C CA . LEU B 1 264 ? 20.859 -27.688 -17.109 1 98.12 264 LEU B CA 1
ATOM 4878 C C . LEU B 1 264 ? 19.797 -28.312 -16.203 1 98.12 264 LEU B C 1
ATOM 4880 O O . LEU B 1 264 ? 19.781 -28.031 -14.992 1 98.12 264 LEU B O 1
ATOM 4884 N N . LEU B 1 265 ? 18.922 -29.109 -16.734 1 98.31 265 LEU B N 1
ATOM 4885 C CA . LEU B 1 265 ? 17.922 -29.797 -15.914 1 98.31 265 LEU B CA 1
ATOM 4886 C C . LEU B 1 265 ? 18.578 -30.766 -14.945 1 98.31 265 LEU B C 1
ATOM 4888 O O . LEU B 1 265 ? 18.25 -30.797 -13.758 1 98.31 265 LEU B O 1
ATOM 4892 N N . SER B 1 266 ? 19.516 -31.531 -15.461 1 98.12 266 SER B N 1
ATOM 4893 C CA . SER B 1 266 ? 20.266 -32.469 -14.609 1 98.12 266 SER B CA 1
ATOM 4894 C C . SER B 1 266 ? 20.938 -31.719 -13.461 1 98.12 266 SER B C 1
ATOM 4896 O O . SER B 1 266 ? 20.891 -32.156 -12.312 1 98.12 266 SER B O 1
ATOM 4898 N N . ALA B 1 267 ? 21.531 -30.641 -13.836 1 97.94 267 ALA B N 1
ATOM 4899 C CA . ALA B 1 267 ? 22.219 -29.828 -12.828 1 97.94 267 ALA B CA 1
ATOM 4900 C C . ALA B 1 267 ? 21.219 -29.281 -11.805 1 97.94 267 ALA B C 1
ATOM 4902 O O . ALA B 1 267 ? 21.547 -29.172 -10.617 1 97.94 267 ALA B O 1
ATOM 4903 N N . SER B 1 268 ? 20.078 -28.922 -12.234 1 98.06 268 SER B N 1
ATOM 4904 C CA . SER B 1 268 ? 19.047 -28.391 -11.344 1 98.06 268 SER B CA 1
ATOM 4905 C C . SER B 1 268 ? 18.578 -29.453 -10.352 1 98.06 268 SER B C 1
ATOM 4907 O O . SER B 1 268 ? 18.359 -29.156 -9.172 1 98.06 268 SER B O 1
ATOM 4909 N N . LEU B 1 269 ? 18.422 -30.672 -10.797 1 98 269 LEU B N 1
ATOM 4910 C CA . LEU B 1 269 ? 18.031 -31.766 -9.922 1 98 269 LEU B CA 1
ATOM 4911 C C . LEU B 1 269 ? 19.109 -32.031 -8.867 1 98 269 LEU B C 1
ATOM 4913 O O . LEU B 1 269 ? 18.781 -32.219 -7.691 1 98 269 LEU B O 1
ATOM 4917 N N . GLU B 1 270 ? 20.297 -31.984 -9.336 1 97.81 270 GLU B N 1
ATOM 4918 C CA . GLU B 1 270 ? 21.406 -32.188 -8.414 1 97.81 270 GLU B CA 1
ATOM 4919 C C . GLU B 1 270 ? 21.484 -31.047 -7.391 1 97.81 270 GLU B C 1
ATOM 4921 O O . GLU B 1 270 ? 21.812 -31.281 -6.227 1 97.81 270 GLU B O 1
ATOM 4926 N N . ALA B 1 271 ? 21.281 -29.938 -7.883 1 96.62 271 ALA B N 1
ATOM 4927 C CA . ALA B 1 271 ? 21.266 -28.781 -6.977 1 96.62 271 ALA B CA 1
ATOM 4928 C C . ALA B 1 271 ? 20.188 -28.938 -5.902 1 96.62 271 ALA B C 1
ATOM 4930 O O . ALA B 1 271 ? 20.406 -28.594 -4.742 1 96.62 271 ALA B O 1
ATOM 4931 N N . GLY B 1 272 ? 19.031 -29.391 -6.281 1 96 272 GLY B N 1
ATOM 4932 C CA . GLY B 1 272 ? 17.984 -29.641 -5.312 1 96 272 GLY B CA 1
ATOM 4933 C C . GLY B 1 272 ? 18.359 -30.672 -4.27 1 96 272 GLY B C 1
ATOM 4934 O O . GLY B 1 272 ? 18.078 -30.5 -3.084 1 96 272 GLY B O 1
ATOM 4935 N N . LYS B 1 273 ? 18.984 -31.703 -4.773 1 97.06 273 LYS B N 1
ATOM 4936 C CA . LYS B 1 273 ? 19.484 -32.75 -3.883 1 97.06 273 LYS B CA 1
ATOM 4937 C C . LYS B 1 273 ? 20.484 -32.188 -2.889 1 97.06 273 LYS B C 1
ATOM 4939 O O . LYS B 1 273 ? 20.359 -32.375 -1.681 1 97.06 273 LYS B O 1
ATOM 4944 N N . LYS B 1 274 ? 21.438 -31.484 -3.41 1 97.25 274 LYS B N 1
ATOM 4945 C CA . LYS B 1 274 ? 22.516 -30.938 -2.586 1 97.25 274 LYS B CA 1
ATOM 4946 C C . LYS B 1 274 ? 21.969 -29.953 -1.559 1 97.25 274 LYS B C 1
ATOM 4948 O O . LYS B 1 274 ? 22.391 -29.938 -0.403 1 97.25 274 LYS B O 1
ATOM 4953 N N . GLN B 1 275 ? 21.141 -29.188 -1.969 1 95 275 GLN B N 1
ATOM 4954 C CA . GLN B 1 275 ? 20.562 -28.188 -1.078 1 95 275 GLN B CA 1
ATOM 4955 C C . GLN B 1 275 ? 19.828 -28.844 0.087 1 95 275 GLN B C 1
ATOM 4957 O O . GLN B 1 275 ? 19.891 -28.359 1.219 1 95 275 GLN B O 1
ATOM 4962 N N . ALA B 1 276 ? 19.109 -29.891 -0.162 1 95 276 ALA B N 1
ATOM 4963 C CA . ALA B 1 276 ? 18.391 -30.609 0.883 1 95 276 ALA B CA 1
ATOM 4964 C C . ALA B 1 276 ? 19.344 -31.141 1.943 1 95 276 ALA B C 1
ATOM 4966 O O . ALA B 1 276 ? 19.078 -31.031 3.143 1 95 276 ALA B O 1
ATOM 4967 N N . LEU B 1 277 ? 20.391 -31.609 1.506 1 96.75 277 LEU B N 1
ATOM 4968 C CA . LEU B 1 277 ? 21.406 -32.156 2.418 1 96.75 277 LEU B CA 1
ATOM 4969 C C . LEU B 1 277 ? 22.062 -31.016 3.211 1 96.75 277 LEU B C 1
ATOM 4971 O O . LEU B 1 277 ? 22.281 -31.141 4.418 1 96.75 277 LEU B O 1
ATOM 4975 N N . ASP B 1 278 ? 22.359 -29.969 2.561 1 96.12 278 ASP B N 1
ATOM 4976 C CA . ASP B 1 278 ? 22.938 -28.812 3.23 1 96.12 278 ASP B CA 1
ATOM 4977 C C . ASP B 1 278 ? 21.969 -28.25 4.277 1 96.12 278 ASP B C 1
ATOM 4979 O O . ASP B 1 278 ? 22.391 -27.875 5.375 1 96.12 278 ASP B O 1
ATOM 4983 N N . PHE B 1 279 ? 20.75 -28.188 3.955 1 93.25 279 PHE B N 1
ATOM 4984 C CA . PHE B 1 279 ? 19.75 -27.641 4.863 1 93.25 279 PHE B CA 1
ATOM 4985 C C . PHE B 1 279 ? 19.672 -28.469 6.137 1 93.25 279 PHE B C 1
ATOM 4987 O O . PHE B 1 279 ? 19.484 -27.938 7.227 1 93.25 279 PHE B O 1
ATOM 4994 N N . GLU B 1 280 ? 19.719 -29.797 6.004 1 92.56 280 GLU B N 1
ATOM 4995 C CA . GLU B 1 280 ? 19.734 -30.641 7.199 1 92.56 280 GLU B CA 1
ATOM 4996 C C . GLU B 1 280 ? 20.953 -30.359 8.062 1 92.56 280 GLU B C 1
ATOM 4998 O O . GLU B 1 280 ? 20.859 -30.234 9.281 1 92.56 280 GLU B O 1
ATOM 5003 N N . GLN B 1 281 ? 22.062 -30.219 7.379 1 95.5 281 GLN B N 1
ATOM 5004 C CA . GLN B 1 281 ? 23.312 -29.953 8.078 1 95.5 281 GLN B CA 1
ATOM 5005 C C . GLN B 1 281 ? 23.266 -28.609 8.812 1 95.5 281 GLN B C 1
ATOM 5007 O O . GLN B 1 281 ? 23.828 -28.469 9.898 1 95.5 281 GLN B O 1
ATOM 5012 N N . GLU B 1 282 ? 22.625 -27.703 8.273 1 93.31 282 GLU B N 1
ATOM 5013 C CA . GLU B 1 282 ? 22.531 -26.359 8.836 1 93.31 282 GLU B CA 1
ATOM 5014 C C . GLU B 1 282 ? 21.391 -26.266 9.852 1 93.31 282 GLU B C 1
ATOM 5016 O O . GLU B 1 282 ? 21.188 -25.219 10.469 1 93.31 282 GLU B O 1
ATOM 5021 N N . GLY B 1 283 ? 20.641 -27.281 9.961 1 91.5 283 GLY B N 1
ATOM 5022 C CA . GLY B 1 283 ? 19.562 -27.312 10.938 1 91.5 283 GLY B CA 1
ATOM 5023 C C . GLY B 1 283 ? 18.266 -26.703 10.414 1 91.5 283 GLY B C 1
ATOM 5024 O O . GLY B 1 283 ? 17.344 -26.438 11.195 1 91.5 283 GLY B O 1
ATOM 5025 N N . LEU B 1 284 ? 18.172 -26.578 9.148 1 86.38 284 LEU B N 1
ATOM 5026 C CA . LEU B 1 284 ? 17 -25.984 8.531 1 86.38 284 LEU B CA 1
ATOM 5027 C C . LEU B 1 284 ? 15.977 -27.047 8.164 1 86.38 284 LEU B C 1
ATOM 5029 O O . LEU B 1 284 ? 14.82 -26.734 7.879 1 86.38 284 LEU B O 1
ATOM 5033 N N . LEU B 1 285 ? 16.391 -28.25 8.133 1 89.25 285 LEU B N 1
ATOM 5034 C CA . LEU B 1 285 ? 15.531 -29.422 8.016 1 89.25 285 LEU B CA 1
ATOM 5035 C C . LEU B 1 285 ? 15.734 -30.359 9.195 1 89.25 285 LEU B C 1
ATOM 5037 O O . LEU B 1 285 ? 16.844 -30.469 9.734 1 89.25 285 LEU B O 1
ATOM 5041 N N . PRO B 1 286 ? 14.695 -31 9.648 1 90.38 286 PRO B N 1
ATOM 5042 C CA . PRO B 1 286 ? 14.867 -31.953 10.742 1 90.38 286 PRO B CA 1
ATOM 5043 C C . PRO B 1 286 ? 15.852 -33.062 10.398 1 90.38 286 PRO B C 1
ATOM 5045 O O . PRO B 1 286 ? 16.016 -33.406 9.227 1 90.38 286 PRO B O 1
ATOM 5048 N N . ARG B 1 287 ? 16.438 -33.625 11.461 1 89 287 ARG B N 1
ATOM 5049 C CA . ARG B 1 287 ? 17.391 -34.719 11.297 1 89 287 ARG B CA 1
ATOM 5050 C C . ARG B 1 287 ? 16.75 -35.875 10.539 1 89 287 ARG B C 1
ATOM 5052 O O . ARG B 1 287 ? 15.641 -36.312 10.867 1 89 287 ARG B O 1
ATOM 5059 N N . GLY B 1 288 ? 17.344 -36.281 9.531 1 93.62 288 GLY B N 1
ATOM 5060 C CA . GLY B 1 288 ? 16.875 -37.406 8.75 1 93.62 288 GLY B CA 1
ATOM 5061 C C . GLY B 1 288 ? 16.062 -37 7.543 1 93.62 288 GLY B C 1
ATOM 5062 O O . GLY B 1 288 ? 15.836 -37.812 6.641 1 93.62 288 GLY B O 1
ATOM 5063 N N . GLN B 1 289 ? 15.648 -35.844 7.457 1 94.12 289 GLN B N 1
ATOM 5064 C CA . GLN B 1 289 ? 14.773 -35.406 6.387 1 94.12 289 GLN B CA 1
ATOM 5065 C C . GLN B 1 289 ? 15.57 -34.969 5.152 1 94.12 289 GLN B C 1
ATOM 5067 O O . GLN B 1 289 ? 15.031 -34.938 4.043 1 94.12 289 GLN B O 1
ATOM 5072 N N . GLY B 1 290 ? 16.812 -34.688 5.352 1 95.44 290 GLY B N 1
ATOM 5073 C CA . GLY B 1 290 ? 17.672 -34.312 4.238 1 95.44 290 GLY B CA 1
ATOM 5074 C C . GLY B 1 290 ? 17.688 -35.344 3.125 1 95.44 290 GLY B C 1
ATOM 5075 O O . GLY B 1 290 ? 17.516 -35 1.953 1 95.44 290 GLY B O 1
ATOM 5076 N N . GLN B 1 291 ? 17.906 -36.562 3.51 1 96.62 291 GLN B N 1
ATOM 5077 C CA . GLN B 1 291 ? 17.969 -37.625 2.527 1 96.62 291 GLN B CA 1
ATOM 5078 C C . GLN B 1 291 ? 16.625 -37.844 1.845 1 96.62 291 GLN B C 1
ATOM 5080 O O . GLN B 1 291 ? 16.562 -38.188 0.662 1 96.62 291 GLN B O 1
ATOM 5085 N N . VAL B 1 292 ? 15.594 -37.688 2.592 1 96.94 292 VAL B N 1
ATOM 5086 C CA . VAL B 1 292 ? 14.25 -37.844 2.051 1 96.94 292 VAL B CA 1
ATOM 5087 C C . VAL B 1 292 ? 13.977 -36.781 0.993 1 96.94 292 VAL B C 1
ATOM 5089 O O . VAL B 1 292 ? 13.562 -37.094 -0.123 1 96.94 292 VAL B O 1
ATOM 5092 N N . TYR B 1 293 ? 14.297 -35.5 1.344 1 97 293 TYR B N 1
ATOM 5093 C CA . TYR B 1 293 ? 14.117 -34.406 0.413 1 97 293 TYR B CA 1
ATOM 5094 C C . TYR B 1 293 ? 15.023 -34.562 -0.803 1 97 293 TYR B C 1
ATOM 5096 O O . TYR B 1 293 ? 14.625 -34.25 -1.926 1 97 293 TYR B O 1
ATOM 5104 N N . ALA B 1 294 ? 16.203 -35.031 -0.519 1 97.69 294 ALA B N 1
ATOM 5105 C CA . ALA B 1 294 ? 17.156 -35.25 -1.595 1 97.69 294 ALA B CA 1
ATOM 5106 C C . ALA B 1 294 ? 16.656 -36.281 -2.59 1 97.69 294 ALA B C 1
ATOM 5108 O O . ALA B 1 294 ? 16.75 -36.094 -3.803 1 97.69 294 ALA B O 1
ATOM 5109 N N . ARG B 1 295 ? 16.172 -37.344 -2.115 1 97.69 295 ARG B N 1
ATOM 5110 C CA . ARG B 1 295 ? 15.609 -38.375 -2.979 1 97.69 295 ARG B CA 1
ATOM 5111 C C . ARG B 1 295 ? 14.43 -37.844 -3.771 1 97.69 295 ARG B C 1
ATOM 5113 O O . ARG B 1 295 ? 14.32 -38.094 -4.977 1 97.69 295 ARG B O 1
ATOM 5120 N N . ASN B 1 296 ? 13.602 -37.062 -3.055 1 98.31 296 ASN B N 1
ATOM 5121 C CA . ASN B 1 296 ? 12.375 -36.562 -3.654 1 98.31 296 ASN B CA 1
ATOM 5122 C C . ASN B 1 296 ? 12.664 -35.469 -4.672 1 98.31 296 ASN B C 1
ATOM 5124 O O . ASN B 1 296 ? 11.789 -35.094 -5.457 1 98.31 296 ASN B O 1
ATOM 5128 N N . ALA B 1 297 ? 13.891 -34.938 -4.691 1 98.06 297 ALA B N 1
ATOM 5129 C CA . ALA B 1 297 ? 14.289 -33.969 -5.707 1 98.06 297 ALA B CA 1
ATOM 5130 C C . ALA B 1 297 ? 14.211 -34.562 -7.105 1 98.06 297 ALA B C 1
ATOM 5132 O O . ALA B 1 297 ? 14.234 -33.844 -8.102 1 98.06 297 ALA B O 1
ATOM 5133 N N . ARG B 1 298 ? 14.039 -35.875 -7.211 1 98.5 298 ARG B N 1
ATOM 5134 C CA . ARG B 1 298 ? 13.945 -36.562 -8.492 1 98.5 298 ARG B CA 1
ATOM 5135 C C . ARG B 1 298 ? 12.586 -37.219 -8.664 1 98.5 298 ARG B C 1
ATOM 5137 O O . ARG B 1 298 ? 12.367 -37.969 -9.617 1 98.5 298 ARG B O 1
ATOM 5144 N N . HIS B 1 299 ? 11.68 -36.906 -7.762 1 98.44 299 HIS B N 1
ATOM 5145 C CA . HIS B 1 299 ? 10.359 -37.531 -7.727 1 98.44 299 HIS B CA 1
ATOM 5146 C C . HIS B 1 299 ? 9.422 -36.875 -8.727 1 98.44 299 HIS B C 1
ATOM 5148 O O . HIS B 1 299 ? 9.492 -35.656 -8.953 1 98.44 299 HIS B O 1
ATOM 5154 N N . LEU B 1 300 ? 8.539 -37.688 -9.367 1 98.75 300 LEU B N 1
ATOM 5155 C CA . LEU B 1 300 ? 7.453 -37.094 -10.141 1 98.75 300 LEU B CA 1
ATOM 5156 C C . LEU B 1 300 ? 6.391 -36.5 -9.227 1 98.75 300 LEU B C 1
ATOM 5158 O O . LEU B 1 300 ? 5.559 -37.219 -8.68 1 98.75 300 LEU B O 1
ATOM 5162 N N . GLY B 1 301 ? 6.363 -35.188 -9.25 1 98.31 301 GLY B N 1
ATOM 5163 C CA . GLY B 1 301 ? 5.578 -34.531 -8.211 1 98.31 301 GLY B CA 1
ATOM 5164 C C . GLY B 1 301 ? 4.215 -34.062 -8.695 1 98.31 301 GLY B C 1
ATOM 5165 O O . GLY B 1 301 ? 3.312 -33.844 -7.895 1 98.31 301 GLY B O 1
ATOM 5166 N N . GLU B 1 302 ? 4.074 -33.906 -9.977 1 98.69 302 GLU B N 1
ATOM 5167 C CA . GLU B 1 302 ? 2.826 -33.344 -10.5 1 98.69 302 GLU B CA 1
ATOM 5168 C C . GLU B 1 302 ? 2.605 -33.781 -11.953 1 98.69 302 GLU B C 1
ATOM 5170 O O . GLU B 1 302 ? 3.562 -33.938 -12.711 1 98.69 302 GLU B O 1
ATOM 5175 N N . PHE B 1 303 ? 1.421 -34.094 -12.289 1 98.81 303 PHE B N 1
ATOM 5176 C CA . PHE B 1 303 ? 0.913 -34.156 -13.648 1 98.81 303 PHE B CA 1
ATOM 5177 C C . PHE B 1 303 ? -0.19 -33.125 -13.867 1 98.81 303 PHE B C 1
ATOM 5179 O O . PHE B 1 303 ? -1.209 -33.156 -13.172 1 98.81 303 PHE B O 1
ATOM 5186 N N . GLY B 1 304 ? 0.052 -32.188 -14.805 1 98.81 304 GLY B N 1
ATOM 5187 C CA . GLY B 1 304 ? -0.919 -31.156 -15.086 1 98.81 304 GLY B CA 1
ATOM 5188 C C . GLY B 1 304 ? -1.306 -31.062 -16.547 1 98.81 304 GLY B C 1
ATOM 5189 O O . GLY B 1 304 ? -0.513 -31.422 -17.422 1 98.81 304 GLY B O 1
ATOM 5190 N N . ILE B 1 305 ? -2.473 -30.672 -16.797 1 98.88 305 ILE B N 1
ATOM 5191 C CA . ILE B 1 305 ? -3.004 -30.484 -18.141 1 98.88 305 ILE B CA 1
ATOM 5192 C C . ILE B 1 305 ? -3.379 -29.016 -18.359 1 98.88 305 ILE B C 1
ATOM 5194 O O . ILE B 1 305 ? -4.168 -28.453 -17.594 1 98.88 305 ILE B O 1
ATOM 5198 N N . GLY B 1 306 ? -2.783 -28.375 -19.359 1 98.69 306 GLY B N 1
ATOM 5199 C CA . GLY B 1 306 ? -3.125 -27.016 -19.703 1 98.69 306 GLY B CA 1
ATOM 5200 C C . GLY B 1 306 ? -4.402 -26.891 -20.516 1 98.69 306 GLY B C 1
ATOM 5201 O O . GLY B 1 306 ? -4.629 -27.688 -21.422 1 98.69 306 GLY B O 1
ATOM 5202 N N . LEU B 1 307 ? -5.215 -25.859 -20.172 1 98.56 307 LEU B N 1
ATOM 5203 C CA . LEU B 1 307 ? -6.547 -25.844 -20.766 1 98.56 307 LEU B CA 1
ATOM 5204 C C . LEU B 1 307 ? -6.93 -24.422 -21.203 1 98.56 307 LEU B C 1
ATOM 5206 O O . LEU B 1 307 ? -8.078 -24.172 -21.578 1 98.56 307 LEU B O 1
ATOM 5210 N N . ASN B 1 308 ? -6.051 -23.453 -21.125 1 98.5 308 ASN B N 1
ATOM 5211 C CA . ASN B 1 308 ? -6.305 -22.078 -21.562 1 98.5 308 ASN B CA 1
ATOM 5212 C C . ASN B 1 308 ? -5.98 -21.891 -23.047 1 98.5 308 ASN B C 1
ATOM 5214 O O . ASN B 1 308 ? -4.812 -21.891 -23.422 1 98.5 308 ASN B O 1
ATOM 5218 N N . GLU B 1 309 ? -6.934 -21.641 -23.828 1 97.62 309 GLU B N 1
ATOM 5219 C CA . GLU B 1 309 ? -6.797 -21.578 -25.266 1 97.62 309 GLU B CA 1
ATOM 5220 C C . GLU B 1 309 ? -6.039 -20.328 -25.703 1 97.62 309 GLU B C 1
ATOM 5222 O O . GLU B 1 309 ? -5.559 -20.234 -26.828 1 97.62 309 GLU B O 1
ATOM 5227 N N . LYS B 1 310 ? -5.949 -19.391 -24.781 1 98.06 310 LYS B N 1
ATOM 5228 C CA . LYS B 1 310 ? -5.297 -18.125 -25.125 1 98.06 310 LYS B CA 1
ATOM 5229 C C . LYS B 1 310 ? -3.846 -18.109 -24.656 1 98.06 310 LYS B C 1
ATOM 5231 O O . LYS B 1 310 ? -3.094 -17.188 -24.969 1 98.06 310 LYS B O 1
ATOM 5236 N N . ALA B 1 311 ? -3.447 -19.125 -23.906 1 98.19 311 ALA B N 1
ATOM 5237 C CA . ALA B 1 311 ? -2.072 -19.219 -23.438 1 98.19 311 ALA B CA 1
ATOM 5238 C C . ALA B 1 311 ? -1.147 -19.766 -24.516 1 98.19 311 ALA B C 1
ATOM 5240 O O . ALA B 1 311 ? -1.594 -20.469 -25.422 1 98.19 311 ALA B O 1
ATOM 5241 N N . ARG B 1 312 ? 0.073 -19.375 -24.438 1 98 312 ARG B N 1
ATOM 5242 C CA . ARG B 1 312 ? 1.133 -19.844 -25.328 1 98 312 ARG B CA 1
ATOM 5243 C C . ARG B 1 312 ? 2.424 -20.094 -24.562 1 98 312 ARG B C 1
ATOM 5245 O O . ARG B 1 312 ? 2.592 -19.594 -23.438 1 98 312 ARG B O 1
ATOM 5252 N N . ILE B 1 313 ? 3.252 -20.891 -25.094 1 97.94 313 ILE B N 1
ATOM 5253 C CA . ILE B 1 313 ? 4.551 -21.125 -24.469 1 97.94 313 ILE B CA 1
ATOM 5254 C C . ILE B 1 313 ? 5.438 -19.891 -24.672 1 97.94 313 ILE B C 1
ATOM 5256 O O . ILE B 1 313 ? 5.812 -19.562 -25.797 1 97.94 313 ILE B O 1
ATOM 5260 N N . VAL B 1 314 ? 5.801 -19.203 -23.578 1 97.38 314 VAL B N 1
ATOM 5261 C CA . VAL B 1 314 ? 6.527 -17.938 -23.688 1 97.38 314 VAL B CA 1
ATOM 5262 C C . VAL B 1 314 ? 7.781 -17.984 -22.828 1 97.38 314 VAL B C 1
ATOM 5264 O O . VAL B 1 314 ? 8.516 -17 -22.734 1 97.38 314 VAL B O 1
ATOM 5267 N N . GLY B 1 315 ? 8.055 -19.109 -22.188 1 96.62 315 GLY B N 1
ATOM 5268 C CA . GLY B 1 315 ? 9.188 -19.203 -21.281 1 96.62 315 GLY B CA 1
ATOM 5269 C C . GLY B 1 315 ? 8.898 -18.625 -19.906 1 96.62 315 GLY B C 1
ATOM 5270 O O . GLY B 1 315 ? 9.781 -18.031 -19.281 1 96.62 315 GLY B O 1
ATOM 5271 N N . ASN B 1 316 ? 7.695 -18.672 -19.5 1 96.5 316 ASN B N 1
ATOM 5272 C CA . ASN B 1 316 ? 7.176 -18.281 -18.188 1 96.5 316 ASN B CA 1
ATOM 5273 C C . ASN B 1 316 ? 6.16 -19.297 -17.672 1 96.5 316 ASN B C 1
ATOM 5275 O O . ASN B 1 316 ? 5.055 -19.406 -18.203 1 96.5 316 ASN B O 1
ATOM 5279 N N . MET B 1 317 ? 6.527 -19.953 -16.656 1 95.75 317 MET B N 1
ATOM 5280 C CA . MET B 1 317 ? 5.773 -21.125 -16.234 1 95.75 317 MET B CA 1
ATOM 5281 C C . MET B 1 317 ? 4.367 -20.734 -15.789 1 95.75 317 MET B C 1
ATOM 5283 O O . MET B 1 317 ? 3.432 -21.531 -15.914 1 95.75 317 MET B O 1
ATOM 5287 N N . LEU B 1 318 ? 4.176 -19.5 -15.375 1 96.62 318 LEU B N 1
ATOM 5288 C CA . LEU B 1 318 ? 2.844 -19.031 -15.016 1 96.62 318 LEU B CA 1
ATOM 5289 C C . LEU B 1 318 ? 1.867 -19.219 -16.172 1 96.62 318 LEU B C 1
ATOM 5291 O O . LEU B 1 318 ? 0.727 -19.641 -15.961 1 96.62 318 LEU B O 1
ATOM 5295 N N . GLU B 1 319 ? 2.33 -18.922 -17.328 1 98.12 319 GLU B N 1
ATOM 5296 C CA . GLU B 1 319 ? 1.495 -19.062 -18.516 1 98.12 319 GLU B CA 1
ATOM 5297 C C . GLU B 1 319 ? 1.676 -20.438 -19.156 1 98.12 319 GLU B C 1
ATOM 5299 O O . GLU B 1 319 ? 0.7 -21.078 -19.547 1 98.12 319 GLU B O 1
ATOM 5304 N N . ASP B 1 320 ? 2.871 -20.906 -19.234 1 98.62 320 ASP B N 1
ATOM 5305 C CA . ASP B 1 320 ? 3.215 -22.094 -20.031 1 98.62 320 ASP B CA 1
ATOM 5306 C C . ASP B 1 320 ? 2.432 -23.312 -19.562 1 98.62 320 ASP B C 1
ATOM 5308 O O . ASP B 1 320 ? 1.985 -24.125 -20.375 1 98.62 320 ASP B O 1
ATOM 5312 N N . GLU B 1 321 ? 2.25 -23.438 -18.297 1 98.06 321 GLU B N 1
ATOM 5313 C CA . GLU B 1 321 ? 1.612 -24.641 -17.766 1 98.06 321 GLU B CA 1
ATOM 5314 C C . GLU B 1 321 ? 0.106 -24.625 -18 1 98.06 321 GLU B C 1
ATOM 5316 O O . GLU B 1 321 ? -0.575 -25.625 -17.797 1 98.06 321 GLU B O 1
ATOM 5321 N N . LYS B 1 322 ? -0.358 -23.453 -18.562 1 98.69 322 LYS B N 1
ATOM 5322 C CA . LYS B 1 322 ? -1.791 -23.328 -18.812 1 98.69 322 LYS B CA 1
ATOM 5323 C C . LYS B 1 322 ? -2.115 -23.547 -20.281 1 98.69 322 LYS B C 1
ATOM 5325 O O . LYS B 1 322 ? -3.285 -23.609 -20.672 1 98.69 322 LYS B O 1
ATOM 5330 N N . VAL B 1 323 ? -1.177 -23.75 -21.141 1 98.62 323 VAL B N 1
ATOM 5331 C CA . VAL B 1 323 ? -1.342 -23.781 -22.594 1 98.62 323 VAL B CA 1
ATOM 5332 C C . VAL B 1 323 ? -2.195 -24.969 -23 1 98.62 323 VAL B C 1
ATOM 5334 O O . VAL B 1 323 ? -1.844 -26.125 -22.703 1 98.62 323 VAL B O 1
ATOM 5337 N N . TYR B 1 324 ? -3.268 -24.688 -23.688 1 98.31 324 TYR B N 1
ATOM 5338 C CA . TYR B 1 324 ? -4.125 -25.734 -24.203 1 98.31 324 TYR B CA 1
ATOM 5339 C C . TYR B 1 324 ? -3.355 -26.641 -25.156 1 98.31 324 TYR B C 1
ATOM 5341 O O . TYR B 1 324 ? -2.559 -26.156 -25.969 1 98.31 324 TYR B O 1
ATOM 5349 N N . GLY B 1 325 ? -3.611 -27.938 -25.016 1 98.19 325 GLY B N 1
ATOM 5350 C CA . GLY B 1 325 ? -2.973 -28.906 -25.906 1 98.19 325 GLY B CA 1
ATOM 5351 C C . GLY B 1 325 ? -1.618 -29.359 -25.406 1 98.19 325 GLY B C 1
ATOM 5352 O O . GLY B 1 325 ? -0.868 -30.016 -26.141 1 98.19 325 GLY B O 1
ATOM 5353 N N . THR B 1 326 ? -1.316 -28.953 -24.219 1 98.75 326 THR B N 1
ATOM 5354 C CA . THR B 1 326 ? -0.084 -29.406 -23.578 1 98.75 326 THR B CA 1
ATOM 5355 C C . THR B 1 326 ? -0.38 -30.078 -22.234 1 98.75 326 THR B C 1
ATOM 5357 O O . THR B 1 326 ? -1.502 -29.984 -21.734 1 98.75 326 THR B O 1
ATOM 5360 N N . CYS B 1 327 ? 0.562 -30.797 -21.719 1 98.81 327 CYS B N 1
ATOM 5361 C CA . CYS B 1 327 ? 0.62 -31.188 -20.312 1 98.81 327 CYS B CA 1
ATOM 5362 C C . CYS B 1 327 ? 1.996 -30.906 -19.734 1 98.81 327 CYS B C 1
ATOM 5364 O O . CYS B 1 327 ? 2.92 -30.531 -20.453 1 98.81 327 CYS B O 1
ATOM 5366 N N . HIS B 1 328 ? 2.031 -30.875 -18.469 1 98.88 328 HIS B N 1
ATOM 5367 C CA . HIS B 1 328 ? 3.332 -30.703 -17.828 1 98.88 328 HIS B CA 1
ATOM 5368 C C . HIS B 1 328 ? 3.518 -31.703 -16.688 1 98.88 328 HIS B C 1
ATOM 5370 O O . HIS B 1 328 ? 2.539 -32.25 -16.156 1 98.88 328 HIS B O 1
ATOM 5376 N N . PHE B 1 329 ? 4.746 -31.984 -16.438 1 98.88 329 PHE B N 1
ATOM 5377 C CA . PHE B 1 329 ? 5.195 -32.781 -15.297 1 98.88 329 PHE B CA 1
ATOM 5378 C C . PHE B 1 329 ? 6.148 -32 -14.414 1 98.88 329 PHE B C 1
ATOM 5380 O O . PHE B 1 329 ? 7.016 -31.281 -14.914 1 98.88 329 PHE B O 1
ATOM 5387 N N . ALA B 1 330 ? 5.855 -32.031 -13.164 1 98.56 330 ALA B N 1
ATOM 5388 C CA . ALA B 1 330 ? 6.809 -31.422 -12.25 1 98.56 330 ALA B CA 1
ATOM 5389 C C . ALA B 1 330 ? 7.699 -32.469 -11.586 1 98.56 330 ALA B C 1
ATOM 5391 O O . ALA B 1 330 ? 7.223 -33.531 -11.195 1 98.56 330 ALA B O 1
ATOM 5392 N N . ILE B 1 331 ? 8.945 -32.188 -11.531 1 98.56 331 ILE B N 1
ATOM 5393 C CA . ILE B 1 331 ? 9.906 -33 -10.797 1 98.56 331 ILE B CA 1
ATOM 5394 C C . ILE B 1 331 ? 10.203 -32.344 -9.445 1 98.56 331 ILE B C 1
ATOM 5396 O O . ILE B 1 331 ? 10.5 -31.172 -9.367 1 98.56 331 ILE B O 1
ATOM 5400 N N . GLY B 1 332 ? 10.141 -33.125 -8.398 1 98 332 GLY B N 1
ATOM 5401 C CA . GLY B 1 332 ? 10.344 -32.594 -7.055 1 98 332 GLY B CA 1
ATOM 5402 C C . GLY B 1 332 ? 9.141 -32.781 -6.152 1 98 332 GLY B C 1
ATOM 5403 O O . GLY B 1 332 ? 8.508 -33.844 -6.168 1 98 332 GLY B O 1
ATOM 5404 N N . SER B 1 333 ? 8.781 -31.812 -5.312 1 96.12 333 SER B N 1
ATOM 5405 C CA . SER B 1 333 ? 7.727 -31.891 -4.309 1 96.12 333 SER B CA 1
ATOM 5406 C C . SER B 1 333 ? 6.352 -31.984 -4.961 1 96.12 333 SER B C 1
ATOM 5408 O O . SER B 1 333 ? 6.172 -31.562 -6.105 1 96.12 333 SER B O 1
ATOM 5410 N N . ASN B 1 334 ? 5.41 -32.594 -4.273 1 96.62 334 ASN B N 1
ATOM 5411 C CA . ASN B 1 334 ? 4.047 -32.719 -4.77 1 96.62 334 ASN B CA 1
ATOM 5412 C C . ASN B 1 334 ? 3.07 -31.906 -3.93 1 96.62 334 ASN B C 1
ATOM 5414 O O . ASN B 1 334 ? 3.488 -31.109 -3.09 1 96.62 334 ASN B O 1
ATOM 5418 N N . TYR B 1 335 ? 1.791 -31.906 -4.234 1 93.31 335 TYR B N 1
ATOM 5419 C CA . TYR B 1 335 ? 0.795 -31.062 -3.59 1 93.31 335 TYR B CA 1
ATOM 5420 C C . TYR B 1 335 ? 0.069 -31.812 -2.484 1 93.31 335 TYR B C 1
ATOM 5422 O O . TYR B 1 335 ? -0.61 -31.203 -1.65 1 93.31 335 TYR B O 1
ATOM 5430 N N . ASP B 1 336 ? 0.247 -33.188 -2.426 1 93.5 336 ASP B N 1
ATOM 5431 C CA . ASP B 1 336 ? -0.349 -33.969 -1.357 1 93.5 336 ASP B CA 1
ATOM 5432 C C . ASP B 1 336 ? 0.579 -34.062 -0.147 1 93.5 336 ASP B C 1
ATOM 5434 O O . ASP B 1 336 ? 0.244 -34.688 0.858 1 93.5 336 ASP B O 1
ATOM 5438 N N . GLU B 1 337 ? 1.763 -33.562 -0.248 1 90.69 337 GLU B N 1
ATOM 5439 C CA . GLU B 1 337 ? 2.715 -33.344 0.836 1 90.69 337 GLU B CA 1
ATOM 5440 C C . GLU B 1 337 ? 3.279 -34.656 1.35 1 90.69 337 GLU B C 1
ATOM 5442 O O . GLU B 1 337 ? 3.615 -34.781 2.529 1 90.69 337 GLU B O 1
ATOM 5447 N N . ASP B 1 338 ? 3.229 -35.625 0.55 1 94.62 338 ASP B N 1
ATOM 5448 C CA . ASP B 1 338 ? 3.828 -36.906 0.948 1 94.62 338 ASP B CA 1
ATOM 5449 C C . ASP B 1 338 ? 5.113 -37.156 0.17 1 94.62 338 ASP B C 1
ATOM 5451 O O . ASP B 1 338 ? 5.664 -38.25 0.23 1 94.62 338 ASP B O 1
ATOM 5455 N N . ALA B 1 339 ? 5.566 -36.219 -0.614 1 96.44 339 ALA B N 1
ATOM 5456 C CA . ALA B 1 339 ? 6.863 -36.219 -1.288 1 96.44 339 ALA B CA 1
ATOM 5457 C C . ALA B 1 339 ? 7.508 -34.844 -1.242 1 96.44 339 ALA B C 1
ATOM 5459 O O . ALA B 1 339 ? 7.711 -34.219 -2.281 1 96.44 339 ALA B O 1
ATOM 5460 N N . LYS B 1 340 ? 7.91 -34.469 -0.089 1 94.69 340 LYS B N 1
ATOM 5461 C CA . LYS B 1 340 ? 8.461 -33.156 0.13 1 94.69 340 LYS B CA 1
ATOM 5462 C C . LYS B 1 340 ? 9.852 -33.031 -0.471 1 94.69 340 LYS B C 1
ATOM 5464 O O . LYS B 1 340 ? 10.672 -33.938 -0.35 1 94.69 340 LYS B O 1
ATOM 5469 N N . ALA B 1 341 ? 10.133 -32.031 -1.142 1 95.25 341 ALA B N 1
ATOM 5470 C CA . ALA B 1 341 ? 11.422 -31.688 -1.737 1 95.25 341 ALA B CA 1
ATOM 5471 C C . ALA B 1 341 ? 11.609 -30.172 -1.752 1 95.25 341 ALA B C 1
ATOM 5473 O O . ALA B 1 341 ? 10.664 -29.406 -1.525 1 95.25 341 ALA B O 1
ATOM 5474 N N . LEU B 1 342 ? 12.844 -29.719 -2.002 1 92.69 342 LEU B N 1
ATOM 5475 C CA . LEU B 1 342 ? 13.133 -28.281 -1.994 1 92.69 342 LEU B CA 1
ATOM 5476 C C . LEU B 1 342 ? 12.891 -27.672 -3.371 1 92.69 342 LEU B C 1
ATOM 5478 O O . LEU B 1 342 ? 12.852 -26.453 -3.516 1 92.69 342 LEU B O 1
ATOM 5482 N N . ILE B 1 343 ? 12.617 -28.531 -4.355 1 95.12 343 ILE B N 1
ATOM 5483 C CA . ILE B 1 343 ? 12.391 -28.031 -5.703 1 95.12 343 ILE B CA 1
ATOM 5484 C C . ILE B 1 343 ? 11.078 -28.578 -6.254 1 95.12 343 ILE B C 1
ATOM 5486 O O . ILE B 1 343 ? 10.555 -29.578 -5.746 1 95.12 343 ILE B O 1
ATOM 5490 N N . HIS B 1 344 ? 10.5 -27.938 -7.141 1 96.62 344 HIS B N 1
ATOM 5491 C CA . HIS B 1 344 ? 9.344 -28.266 -7.969 1 96.62 344 HIS B CA 1
ATOM 5492 C C . HIS B 1 344 ? 9.477 -27.656 -9.359 1 96.62 344 HIS B C 1
ATOM 5494 O O . HIS B 1 344 ? 9.148 -26.484 -9.57 1 96.62 344 HIS B O 1
ATOM 5500 N N . LEU B 1 345 ? 9.977 -28.453 -10.266 1 98 345 LEU B N 1
ATOM 5501 C CA . LEU B 1 345 ? 10.336 -27.938 -11.586 1 98 345 LEU B CA 1
ATOM 5502 C C . LEU B 1 345 ? 9.367 -28.453 -12.648 1 98 345 LEU B C 1
ATOM 5504 O O . LEU B 1 345 ? 9.453 -29.594 -13.086 1 98 345 LEU B O 1
ATOM 5508 N N . ASP B 1 346 ? 8.555 -27.578 -13.109 1 98.44 346 ASP B N 1
ATOM 5509 C CA . ASP B 1 346 ? 7.59 -27.906 -14.148 1 98.44 346 ASP B CA 1
ATOM 5510 C C . ASP B 1 346 ? 8.258 -27.969 -15.523 1 98.44 346 ASP B C 1
ATOM 5512 O O . ASP B 1 346 ? 9.133 -27.156 -15.828 1 98.44 346 ASP B O 1
ATOM 5516 N N . ALA B 1 347 ? 7.848 -28.938 -16.297 1 98.75 347 ALA B N 1
ATOM 5517 C CA . ALA B 1 347 ? 8.312 -29.047 -17.688 1 98.75 347 ALA B CA 1
ATOM 5518 C C . ALA B 1 347 ? 7.195 -29.531 -18.594 1 98.75 347 ALA B C 1
ATOM 5520 O O . ALA B 1 347 ? 6.398 -30.391 -18.219 1 98.75 347 ALA B O 1
ATOM 5521 N N . LEU B 1 348 ? 7.207 -29.062 -19.812 1 98.88 348 LEU B N 1
ATOM 5522 C CA . LEU B 1 348 ? 6.023 -29.219 -20.656 1 98.88 348 LEU B CA 1
ATOM 5523 C C . LEU B 1 348 ? 6.254 -30.266 -21.734 1 98.88 348 LEU B C 1
ATOM 5525 O O . LEU B 1 348 ? 7.387 -30.484 -22.172 1 98.88 348 LEU B O 1
ATOM 5529 N N . VAL B 1 349 ? 5.203 -30.922 -22.109 1 98.88 349 VAL B N 1
ATOM 5530 C CA . VAL B 1 349 ? 5.09 -31.812 -23.266 1 98.88 349 VAL B CA 1
ATOM 5531 C C . VAL B 1 349 ? 4 -31.297 -24.203 1 98.88 349 VAL B C 1
ATOM 5533 O O . VAL B 1 349 ? 2.865 -31.062 -23.781 1 98.88 349 VAL B O 1
ATOM 5536 N N . LYS B 1 350 ? 4.336 -31.094 -25.453 1 98.69 350 LYS B N 1
ATOM 5537 C CA . LYS B 1 350 ? 3.385 -30.625 -26.453 1 98.69 350 LYS B CA 1
ATOM 5538 C C . LYS B 1 350 ? 2.619 -31.797 -27.078 1 98.69 350 LYS B C 1
ATOM 5540 O O . LYS B 1 350 ? 3.172 -32.875 -27.25 1 98.69 350 LYS B O 1
ATOM 5545 N N . ASN B 1 351 ? 1.371 -31.578 -27.406 1 98.62 351 ASN B N 1
ATOM 5546 C CA . ASN B 1 351 ? 0.492 -32.469 -28.156 1 98.62 351 ASN B CA 1
ATOM 5547 C C . ASN B 1 351 ? 0.451 -33.844 -27.562 1 98.62 351 ASN B C 1
ATOM 5549 O O . ASN B 1 351 ? 0.656 -34.844 -28.266 1 98.62 351 ASN B O 1
ATOM 5553 N N . PRO B 1 352 ? 0.193 -33.969 -26.312 1 98.88 352 PRO B N 1
ATOM 5554 C CA . PRO B 1 352 ? 0.151 -35.281 -25.688 1 98.88 352 PRO B CA 1
ATOM 5555 C C . PRO B 1 352 ? -1.106 -36.062 -26.047 1 98.88 352 PRO B C 1
ATOM 5557 O O . PRO B 1 352 ? -2.127 -35.469 -26.406 1 98.88 352 PRO B O 1
ATOM 5560 N N . THR B 1 353 ? -0.982 -37.344 -26.016 1 98.88 353 THR B N 1
ATOM 5561 C CA . THR B 1 353 ? -2.119 -38.25 -25.859 1 98.88 353 THR B CA 1
ATOM 5562 C C . THR B 1 353 ? -2.205 -38.781 -24.438 1 98.88 353 THR B C 1
ATOM 5564 O O . THR B 1 353 ? -1.254 -39.375 -23.938 1 98.88 353 THR B O 1
ATOM 5567 N N . ILE B 1 354 ? -3.307 -38.5 -23.797 1 98.88 354 ILE B N 1
ATOM 5568 C CA . ILE B 1 354 ? -3.502 -38.844 -22.391 1 98.88 354 ILE B CA 1
ATOM 5569 C C . ILE B 1 354 ? -4.641 -39.844 -22.266 1 98.88 354 ILE B C 1
ATOM 5571 O O . ILE B 1 354 ? -5.766 -39.594 -22.688 1 98.88 354 ILE B O 1
ATOM 5575 N N . ARG B 1 355 ? -4.324 -40.938 -21.703 1 98.62 355 ARG B N 1
ATOM 5576 C CA . ARG B 1 355 ? -5.316 -41.969 -21.391 1 98.62 355 ARG B CA 1
ATOM 5577 C C . ARG B 1 355 ? -5.434 -42.188 -19.891 1 98.62 355 ARG B C 1
ATOM 5579 O O . ARG B 1 355 ? -4.43 -42.125 -19.172 1 98.62 355 ARG B O 1
ATOM 5586 N N . VAL B 1 356 ? -6.629 -42.406 -19.5 1 98.25 356 VAL B N 1
ATOM 5587 C CA . VAL B 1 356 ? -6.891 -42.625 -18.078 1 98.25 356 VAL B CA 1
ATOM 5588 C C . VAL B 1 356 ? -7.633 -43.969 -17.906 1 98.25 356 VAL B C 1
ATOM 5590 O O . VAL B 1 356 ? -8.5 -44.312 -18.719 1 98.25 356 VAL B O 1
ATOM 5593 N N . ARG B 1 357 ? -7.242 -44.656 -16.922 1 97.94 357 ARG B N 1
ATOM 5594 C CA . ARG B 1 357 ? -7.906 -45.906 -16.625 1 97.94 357 ARG B CA 1
ATOM 5595 C C . ARG B 1 357 ? -8.773 -45.781 -15.375 1 97.94 357 ARG B C 1
ATOM 5597 O O . ARG B 1 357 ? -8.312 -45.312 -14.336 1 97.94 357 ARG B O 1
ATOM 5604 N N . ARG B 1 358 ? -9.93 -46.094 -15.594 1 93.5 358 ARG B N 1
ATOM 5605 C CA . ARG B 1 358 ? -10.867 -46.25 -14.492 1 93.5 358 ARG B CA 1
ATOM 5606 C C . ARG B 1 358 ? -11.266 -47.688 -14.312 1 93.5 358 ARG B C 1
ATOM 5608 O O . ARG B 1 358 ? -11.797 -48.312 -15.234 1 93.5 358 ARG B O 1
ATOM 5615 N N . ASP B 1 359 ? -11.008 -48.25 -13.219 1 89 359 ASP B N 1
ATOM 5616 C CA . ASP B 1 359 ? -11.156 -49.688 -13.023 1 89 359 ASP B CA 1
ATOM 5617 C C . ASP B 1 359 ? -10.43 -50.5 -14.109 1 89 359 ASP B C 1
ATOM 5619 O O . ASP B 1 359 ? -9.211 -50.375 -14.25 1 89 359 ASP B O 1
ATOM 5623 N N . SER B 1 360 ? -11.195 -51.094 -14.992 1 90.06 360 SER B N 1
ATOM 5624 C CA . SER B 1 360 ? -10.516 -51.938 -15.984 1 90.06 360 SER B CA 1
ATOM 5625 C C . SER B 1 360 ? -10.594 -51.312 -17.375 1 90.06 360 SER B C 1
ATOM 5627 O O . SER B 1 360 ? -10 -51.812 -18.328 1 90.06 360 SER B O 1
ATOM 5629 N N . SER B 1 361 ? -11.117 -50.25 -17.469 1 94.69 361 SER B N 1
ATOM 5630 C CA . SER B 1 361 ? -11.344 -49.656 -18.781 1 94.69 361 SER B CA 1
ATOM 5631 C C . SER B 1 361 ? -10.5 -48.406 -18.984 1 94.69 361 SER B C 1
ATOM 5633 O O . SER B 1 361 ? -10.367 -47.594 -18.062 1 94.69 361 SER B O 1
ATOM 5635 N N . TRP B 1 362 ? -9.914 -48.344 -20.141 1 96.69 362 TRP B N 1
ATOM 5636 C CA . TRP B 1 362 ? -9.148 -47.156 -20.547 1 96.69 362 TRP B CA 1
ATOM 5637 C C . TRP B 1 362 ? -10.008 -46.188 -21.359 1 96.69 362 TRP B C 1
ATOM 5639 O O . TRP B 1 362 ? -10.828 -46.625 -22.172 1 96.69 362 TRP B O 1
ATOM 5649 N N . GLU B 1 363 ? -9.828 -44.969 -21.141 1 96.25 363 GLU B N 1
ATOM 5650 C CA . GLU B 1 363 ? -10.445 -43.906 -21.953 1 96.25 363 GLU B CA 1
ATOM 5651 C C . GLU B 1 363 ? -9.422 -42.844 -22.359 1 96.25 363 GLU B C 1
ATOM 5653 O O . GLU B 1 363 ? -8.484 -42.562 -21.625 1 96.25 363 GLU B O 1
ATOM 5658 N N . VAL B 1 364 ? -9.68 -42.312 -23.562 1 97.94 364 VAL B N 1
ATOM 5659 C CA . VAL B 1 364 ? -8.805 -41.25 -24.062 1 97.94 364 VAL B CA 1
ATOM 5660 C C . VAL B 1 364 ? -9.336 -39.875 -23.578 1 97.94 364 VAL B C 1
ATOM 5662 O O . VAL B 1 364 ? -10.492 -39.531 -23.828 1 97.94 364 VAL B O 1
ATOM 5665 N N . LEU B 1 365 ? -8.562 -39.219 -22.859 1 98.19 365 LEU B N 1
ATOM 5666 C CA . LEU B 1 365 ? -8.906 -37.906 -22.359 1 98.19 365 LEU B CA 1
ATOM 5667 C C . LEU B 1 365 ? -8.484 -36.812 -23.344 1 98.19 365 LEU B C 1
ATOM 5669 O O . LEU B 1 365 ? -9.227 -35.844 -23.578 1 98.19 365 LEU B O 1
ATOM 5673 N N . MET B 1 366 ? -7.336 -36.938 -23.875 1 98.56 366 MET B N 1
ATOM 5674 C CA . MET B 1 366 ? -6.746 -36.031 -24.859 1 98.56 366 MET B CA 1
ATOM 5675 C C . MET B 1 366 ? -6 -36.812 -25.938 1 98.56 366 MET B C 1
ATOM 5677 O O . MET B 1 366 ? -5.297 -37.781 -25.641 1 98.56 366 MET B O 1
ATOM 5681 N N . GLU B 1 367 ? -6.184 -36.406 -27.188 1 98.62 367 GLU B N 1
ATOM 5682 C CA . GLU B 1 367 ? -5.52 -37.031 -28.328 1 98.62 367 GLU B CA 1
ATOM 5683 C C . GLU B 1 367 ? -4.688 -36.031 -29.109 1 98.62 367 GLU B C 1
ATOM 5685 O O . GLU B 1 367 ? -5.238 -35.156 -29.797 1 98.62 367 GLU B O 1
ATOM 5690 N N . GLU B 1 368 ? -3.443 -36.156 -29.016 1 98.38 368 GLU B N 1
ATOM 5691 C CA . GLU B 1 368 ? -2.486 -35.312 -29.703 1 98.38 368 GLU B CA 1
ATOM 5692 C C . GLU B 1 368 ? -2.816 -33.844 -29.484 1 98.38 368 GLU B C 1
ATOM 5694 O O . GLU B 1 368 ? -2.926 -33.062 -30.438 1 98.38 368 GLU B O 1
ATOM 5699 N N . GLY B 1 369 ? -3.109 -33.531 -28.312 1 98.44 369 GLY B N 1
ATOM 5700 C CA . GLY B 1 369 ? -3.279 -32.156 -27.906 1 98.44 369 GLY B CA 1
ATOM 5701 C C . GLY B 1 369 ? -4.723 -31.672 -27.969 1 98.44 369 GLY B C 1
ATOM 5702 O O . GLY B 1 369 ? -5.023 -30.531 -27.609 1 98.44 369 GLY B O 1
ATOM 5703 N N . THR B 1 370 ? -5.613 -32.531 -28.344 1 98.38 370 THR B N 1
ATOM 5704 C CA . THR B 1 370 ? -7.02 -32.156 -28.453 1 98.38 370 THR B CA 1
ATOM 5705 C C . THR B 1 370 ? -7.867 -32.938 -27.453 1 98.38 370 THR B C 1
ATOM 5707 O O . THR B 1 370 ? -7.844 -34.188 -27.453 1 98.38 370 THR B O 1
ATOM 5710 N N . LEU B 1 371 ? -8.586 -32.281 -26.672 1 98.12 371 LEU B N 1
ATOM 5711 C CA . LEU B 1 371 ? -9.461 -32.938 -25.719 1 98.12 371 LEU B CA 1
ATOM 5712 C C . LEU B 1 371 ? -10.484 -33.812 -26.438 1 98.12 371 LEU B C 1
ATOM 5714 O O . LEU B 1 371 ? -11.016 -33.438 -27.484 1 98.12 371 LEU B O 1
ATOM 5718 N N . VAL B 1 372 ? -10.719 -34.906 -25.797 1 96.88 372 VAL B N 1
ATOM 5719 C CA . VAL B 1 372 ? -11.711 -35.812 -26.344 1 96.88 372 VAL B CA 1
ATOM 5720 C C . VAL B 1 372 ? -12.969 -35.812 -25.469 1 96.88 372 VAL B C 1
ATOM 5722 O O . VAL B 1 372 ? -12.891 -35.906 -24.25 1 96.88 372 VAL B O 1
ATOM 5725 N N . GLY B 1 373 ? -14.133 -35.594 -26.109 1 83.94 373 GLY B N 1
ATOM 5726 C CA . GLY B 1 373 ? -15.414 -35.594 -25.422 1 83.94 373 GLY B CA 1
ATOM 5727 C C . GLY B 1 373 ? -15.781 -34.219 -24.844 1 83.94 373 GLY B C 1
ATOM 5728 O O . GLY B 1 373 ? -14.945 -33.344 -24.781 1 83.94 373 GLY B O 1
#

Organism: Winmispira thermophila (strain ATCC 700085 / DSM 6578 / Z-1203) (NCBI:txid869211)

InterPro domains:
  IPR035097 Peptidase M29, N-terminal [G3DSA:3.40.1830.10] (5-96)
  IPR052170 Metal-dependent Exopeptidase M29 [PTHR34448] (131-269)
  IPR058739 NicX [PF26233] (26-355)

Secondary structure (DSSP, 8-state):
--TTTTTSS-GGGHHHHHIIIIIIS---TT-EEEEEE-S-TTHHHHHHHHHHHHHHTT-EEEEEE---B-TTSBPPHHHHHHHHT--SEEEE--SSB--B-HHHHHS-EEETTEEESSHHHIIIIIS---EEEE-TT--HHHHHHHSSS-HHHHHHHHHHHHHHHTT--EEEEE-TTS-EEEEE-TT---EEE-S---STT-EEESS--EEEEPPPTT--EEEEEE-S-EEETTEEE--SSPEEEEEETTEEEEEE-SSHHHHHHHHHHHHHHHHHHHHHHTTSS-TTHHHHHHHHTTBEEEEEEE-BTT----S-HHHHTTBTTEEEEEEE--SSSSS--S-EEEEEEES-EEEEEETTEEEEEEETTEE--/--TTTTTSS-GGGHHHHHIIIIIIS---TT-EEEEEE-S-TTHHHHHHHHHHHHHHTT-EEEEEE---B-TTSBPPHHHHHHHHT--SEEEE--SSB--B-HHHHHS-EEETTEEESSHHHIIIIIS---EEEE-TT--HHHHHHHSSS-HHHHHHHHHHHHHHHTT--EEEEE-TTS-EEEEE-TT---EEE-S---STT-EEESS--EEEEPPPTT--EEEEEE-S-EEETTEEE--SSPEEEEEETTEEEEEE-SSHHHHHHHHHHHHHHHHHHHHHHTTSS-TTHHHHHHHHTTBEEEEEEE-BTT----S-HHHHTTBTTEEEEEEE--SSSSS--S-EEEEEEES-EEEEEETTEEEEEEETTEE--

pLDDT: mean 97.11, std 2.47, range [80.88, 98.94]

Foldseek 3Di:
DACCVVVLAHDLLQLLLLLLQCPLANAAAAFEEEEEEEDDSFLVRNSSSNQRNNVVRNYHYDYHYDHADAAAAAADPVSLVVVVVLTQEYEYRYLHDNHWHPCCCVPFDDAPHDTHSGSVCCSQARVLRYWYEYAHNDGNVLSSQFRNDDLVVLQVLQVVLQVQQPQFFKKFKDAPQGWTKMFTQHPKHKDAFSSHGHGRNYYYYPVTHKIKIFTDQQGMFTKDWFQAWKFALPFIDHWPHTWIFGDGRQFTPAIDDDTCVSVRRVVRLQVQLVVLLVCVVVVNDPPPCSNLQNRQSGGFAMKMAAGGCRADRDRDCSRHCNHQQKMKIWGGHHPVRPRHTPDTMITMDGQMWMWTDRPHDIDTQGGRRHGDD/DACCVVVLAHDLLQLLLLLLQCPLANAAAAFEEEEEEEDDSFLVRNSSSNQRNNVVRNYHYDYHYDHADAAAAAADPVSLVVVVVLTQEYEYRYLHDNHWHPCCCVPFDDAPHDTHSGSVCCSQARVLRYWYEYAHNDGNVLSSFFRNDDLVVLLVLQVVLQVQQVQFFKKFKDAPQGDTKIFTQHPKHKDAFSSHGHGRNYYYYPVTHKIKIFTDQQGMFTKDWFQAWKFALPFIDHWPHTWIFGDHRQFTPAIDDDTCVSVRRVVRLQVQLVVLLVCCVVVNDPPPCSNLQNRQSGGFAMKMAAGGCRADRDRDCSRHCNHQQKMKIWGGHHDVRPRHTPDTMITMDGQMWMWTDRDHDIDTQGGRRHGDD